Protein AF-A0A9D0VDX1-F1 (afdb_monomer_lite)

pLDDT: mean 83.13, std 18.37, range [28.86, 98.56]

Sequence (412 aa):
MNIADPHELTAELAALASGLCLDAGLSLEVRGERWSYDPLRRTLCVAERSLREQGRDWCAGRLVNEIGHYWLTRHDLFPVWMASGAHLVPFPSEPIGRLVVDALDDARVNGWMVSRYPGSRPWLDRVHASLDRPLTSPMPHILRFCLECGLEPGRGWASTPHPIPGQVATALEQTRGARQRYAEQQPPVQMGQAPPDVRRRWEMRVRPAMNRVVWLPSPYEAELQLQALEALEIAAEEILPVAAELMADDLDQIERWLHQQPGEQGRLQQEIEEGRAQQAFQRACCAGPPSGAHPPSSRIRGLAQQLLEALGQQGAAQRQQRLCGGAPVPGRPGGVGPSPWRDNPLELPPAPPTDYGRARLQVASQIDQLVRLLGRVLKPRQRLRTRSGYPSGRRVDLKRLMKFDADPRLYN

Structure (mmCIF, N/CA/C/O backbone):
data_AF-A0A9D0VDX1-F1
#
_entry.id   AF-A0A9D0VDX1-F1
#
loop_
_atom_site.group_PDB
_atom_site.id
_atom_site.type_symbol
_atom_site.label_atom_id
_atom_site.label_alt_id
_atom_site.label_comp_id
_atom_site.label_asym_id
_atom_site.label_entity_id
_atom_site.label_seq_id
_atom_site.pdbx_PDB_ins_code
_atom_site.Cartn_x
_atom_site.Cartn_y
_atom_site.Cartn_z
_atom_site.occupancy
_atom_site.B_iso_or_equiv
_atom_site.auth_seq_id
_atom_site.auth_comp_id
_atom_site.auth_asym_id
_atom_site.auth_atom_id
_atom_site.pdbx_PDB_model_num
ATOM 1 N N . MET A 1 1 ? 28.821 -13.445 7.869 1.00 56.81 1 MET A N 1
ATOM 2 C CA . MET A 1 1 ? 28.648 -12.641 6.640 1.00 56.81 1 MET A CA 1
ATOM 3 C C . MET A 1 1 ? 29.441 -11.364 6.820 1.00 56.81 1 MET A C 1
ATOM 5 O O . MET A 1 1 ? 29.279 -10.744 7.863 1.00 56.81 1 MET A O 1
ATOM 9 N N . ASN A 1 2 ? 30.307 -11.001 5.870 1.00 63.06 2 ASN A N 1
ATOM 10 C CA . ASN A 1 2 ? 30.905 -9.665 5.864 1.00 63.06 2 ASN A CA 1
ATOM 11 C C . ASN A 1 2 ? 29.776 -8.653 5.665 1.00 63.06 2 ASN A C 1
ATOM 13 O O . ASN A 1 2 ? 29.054 -8.732 4.672 1.00 63.06 2 ASN A O 1
ATOM 17 N N . ILE A 1 3 ? 29.588 -7.760 6.635 1.00 69.06 3 ILE A N 1
ATOM 18 C CA . ILE A 1 3 ? 28.671 -6.631 6.497 1.00 69.06 3 ILE A CA 1
ATOM 19 C C . ILE A 1 3 ? 29.344 -5.698 5.490 1.00 69.06 3 ILE A C 1
ATOM 21 O O . ILE A 1 3 ? 30.421 -5.177 5.772 1.00 69.06 3 ILE A O 1
ATOM 25 N N . ALA A 1 4 ? 28.767 -5.579 4.293 1.00 73.81 4 ALA A N 1
ATOM 26 C CA . ALA A 1 4 ? 29.249 -4.642 3.284 1.00 73.81 4 ALA A CA 1
ATOM 27 C C . ALA A 1 4 ? 29.246 -3.221 3.863 1.00 73.81 4 ALA A C 1
ATOM 29 O O . ALA A 1 4 ? 28.370 -2.886 4.666 1.00 73.81 4 ALA A O 1
ATOM 30 N N . ASP A 1 5 ? 30.213 -2.397 3.460 1.00 86.62 5 ASP A N 1
ATOM 31 C CA . ASP A 1 5 ? 30.230 -0.986 3.836 1.00 86.62 5 ASP A CA 1
ATOM 32 C C . ASP A 1 5 ? 28.897 -0.343 3.395 1.00 86.62 5 ASP A C 1
ATOM 34 O O . ASP A 1 5 ? 28.549 -0.416 2.209 1.00 86.62 5 ASP A O 1
ATOM 38 N N . PRO A 1 6 ? 28.119 0.273 4.310 1.00 85.31 6 PRO A N 1
ATOM 39 C CA . PRO A 1 6 ? 26.876 0.950 3.960 1.00 85.31 6 PRO A CA 1
ATOM 40 C C . PRO A 1 6 ? 27.028 1.952 2.809 1.00 85.31 6 PRO A C 1
ATOM 42 O O . PRO A 1 6 ? 26.084 2.127 2.035 1.00 85.31 6 PRO A O 1
ATOM 45 N N . HIS A 1 7 ? 28.195 2.586 2.652 1.00 86.69 7 HIS A N 1
ATOM 46 C CA . HIS A 1 7 ? 28.465 3.499 1.541 1.00 86.69 7 HIS A CA 1
ATOM 47 C C . HIS A 1 7 ? 28.574 2.777 0.195 1.00 86.69 7 HIS A C 1
ATOM 49 O O . HIS A 1 7 ? 27.985 3.232 -0.789 1.00 86.69 7 HIS A O 1
ATOM 55 N N . GLU A 1 8 ? 29.271 1.641 0.154 1.00 88.38 8 GLU A N 1
ATOM 56 C CA . GLU A 1 8 ? 29.383 0.805 -1.044 1.00 88.38 8 GLU A CA 1
ATOM 57 C C . GLU A 1 8 ? 28.005 0.275 -1.451 1.00 88.38 8 GLU A C 1
ATOM 59 O O . GLU A 1 8 ? 27.575 0.469 -2.590 1.00 88.38 8 GLU A O 1
ATOM 64 N N . LEU A 1 9 ? 27.254 -0.280 -0.494 1.00 87.19 9 LEU A N 1
ATOM 65 C CA . LEU A 1 9 ? 25.904 -0.782 -0.747 1.00 87.19 9 LEU A CA 1
ATOM 66 C C . LEU A 1 9 ? 24.956 0.332 -1.221 1.00 87.19 9 LEU A C 1
ATOM 68 O O . LEU A 1 9 ? 24.130 0.110 -2.103 1.00 87.19 9 LEU A O 1
ATOM 72 N N . THR A 1 10 ? 25.085 1.549 -0.687 1.00 88.50 10 THR A N 1
ATOM 73 C CA . THR A 1 10 ? 24.303 2.707 -1.150 1.00 88.50 10 THR A CA 1
ATOM 74 C C . THR A 1 10 ? 24.606 3.044 -2.608 1.00 88.50 10 THR A C 1
ATOM 76 O O . THR A 1 10 ? 23.680 3.291 -3.383 1.00 88.50 10 THR A O 1
ATOM 79 N N . ALA A 1 11 ? 25.881 3.035 -3.006 1.00 88.69 11 ALA A N 1
ATOM 80 C CA . ALA A 1 11 ? 26.279 3.291 -4.388 1.00 88.69 11 ALA A CA 1
ATOM 81 C C . ALA A 1 11 ? 25.761 2.199 -5.340 1.00 88.69 11 ALA A C 1
ATOM 83 O O . ALA A 1 11 ? 25.243 2.511 -6.414 1.00 88.69 11 ALA A O 1
ATOM 84 N N . GLU A 1 12 ? 25.826 0.929 -4.927 1.00 90.19 12 GLU A N 1
ATOM 85 C CA . GLU A 1 12 ? 25.251 -0.189 -5.680 1.00 90.19 12 GLU A CA 1
ATOM 86 C C . GLU A 1 12 ? 23.732 -0.054 -5.842 1.00 90.19 12 GLU A C 1
ATOM 88 O O . GLU A 1 12 ? 23.211 -0.225 -6.945 1.00 90.19 12 GLU A O 1
ATOM 93 N N . LEU A 1 13 ? 23.013 0.290 -4.769 1.00 88.50 13 LEU A N 1
ATOM 94 C CA . LEU A 1 13 ? 21.567 0.510 -4.813 1.00 88.50 13 LEU A CA 1
ATOM 95 C C . LEU A 1 13 ? 21.206 1.716 -5.680 1.00 88.50 13 LEU A C 1
ATOM 97 O O . LEU A 1 13 ? 20.225 1.654 -6.414 1.00 88.50 13 LEU A O 1
ATOM 101 N N . ALA A 1 14 ? 21.997 2.790 -5.660 1.00 88.06 14 ALA A N 1
ATOM 102 C CA . ALA A 1 14 ? 21.783 3.940 -6.535 1.00 88.06 14 ALA A CA 1
ATOM 103 C C . ALA A 1 14 ? 21.981 3.565 -8.014 1.00 88.06 14 ALA A C 1
ATOM 105 O O . ALA A 1 14 ? 21.168 3.939 -8.864 1.00 88.06 14 ALA A O 1
ATOM 106 N N . ALA A 1 15 ? 23.010 2.770 -8.325 1.00 88.19 15 ALA A N 1
ATOM 107 C CA . ALA A 1 15 ? 23.234 2.245 -9.669 1.00 88.19 15 ALA A CA 1
ATOM 108 C C . ALA A 1 15 ? 22.095 1.310 -10.113 1.00 88.19 15 ALA A C 1
ATOM 110 O O . ALA A 1 15 ? 21.594 1.429 -11.235 1.00 88.19 15 ALA A O 1
ATOM 111 N N . LEU A 1 16 ? 21.634 0.426 -9.221 1.00 89.44 16 LEU A N 1
ATOM 112 C CA . LEU A 1 16 ? 20.490 -0.451 -9.465 1.00 89.44 16 LEU A CA 1
ATOM 113 C C . LEU A 1 16 ? 19.207 0.359 -9.692 1.00 89.44 16 LEU A C 1
ATOM 115 O O . LEU A 1 16 ? 18.482 0.088 -10.648 1.00 89.44 16 LEU A O 1
ATOM 119 N N . ALA A 1 17 ? 18.951 1.384 -8.876 1.00 87.62 17 ALA A N 1
ATOM 120 C CA . ALA A 1 17 ? 17.792 2.261 -9.008 1.00 87.62 17 ALA A CA 1
ATOM 121 C C . ALA A 1 17 ? 17.794 2.994 -10.351 1.00 87.62 17 ALA A C 1
ATOM 123 O O . ALA A 1 17 ? 16.791 2.967 -11.066 1.00 87.62 17 ALA A O 1
ATOM 124 N N . SER A 1 18 ? 18.933 3.586 -10.729 1.00 86.75 18 SER A N 1
ATOM 125 C CA . SER A 1 18 ? 19.115 4.227 -12.037 1.00 86.75 18 SER A CA 1
ATOM 126 C C . SER A 1 18 ? 18.818 3.243 -13.173 1.00 86.75 18 SER A C 1
ATOM 128 O O . SER A 1 18 ? 18.055 3.554 -14.089 1.00 86.75 18 SER A O 1
ATOM 130 N N . GLY A 1 19 ? 19.327 2.014 -13.066 1.00 87.81 19 GLY A N 1
ATOM 131 C CA . GLY A 1 19 ? 19.088 0.951 -14.030 1.00 87.81 19 GLY A CA 1
ATOM 132 C C . GLY A 1 19 ? 17.622 0.526 -14.173 1.00 87.81 19 GLY A C 1
ATOM 133 O O . GLY A 1 19 ? 17.079 0.493 -15.282 1.00 87.81 19 GLY A O 1
ATOM 134 N N . LEU A 1 20 ? 16.964 0.225 -13.052 1.00 87.12 20 LEU A N 1
ATOM 135 C CA . LEU A 1 20 ? 15.557 -0.193 -12.998 1.00 87.12 20 LEU A CA 1
ATOM 136 C C . LEU A 1 20 ? 14.597 0.929 -13.415 1.00 87.12 20 LEU A C 1
ATOM 138 O O . LEU A 1 20 ? 13.525 0.662 -13.957 1.00 87.12 20 LEU A O 1
ATOM 142 N N . CYS A 1 21 ? 14.989 2.186 -13.218 1.00 86.00 21 CYS A N 1
ATOM 143 C CA . CYS A 1 21 ? 14.194 3.348 -13.608 1.00 86.00 21 CYS A CA 1
ATOM 144 C C . CYS A 1 21 ? 14.500 3.854 -15.020 1.00 86.00 21 CYS A C 1
ATOM 146 O O . CYS A 1 21 ? 13.978 4.897 -15.400 1.00 86.00 21 CYS A O 1
ATOM 148 N N . LEU A 1 22 ? 15.343 3.159 -15.794 1.00 84.06 22 LEU A N 1
ATOM 149 C CA . LEU A 1 22 ? 15.825 3.625 -17.101 1.00 84.06 22 LEU A CA 1
ATOM 150 C C . LEU A 1 22 ? 16.354 5.065 -17.066 1.00 84.06 22 LEU A C 1
ATOM 152 O O . LEU A 1 22 ? 16.120 5.841 -17.992 1.00 84.06 22 LEU A O 1
ATOM 156 N N . ASP A 1 23 ? 17.055 5.417 -15.990 1.00 77.25 23 ASP A N 1
ATOM 157 C CA . ASP A 1 23 ? 17.611 6.752 -15.790 1.00 77.25 23 ASP A CA 1
ATOM 158 C C . ASP A 1 23 ? 16.535 7.857 -15.761 1.00 77.25 23 ASP A C 1
ATOM 160 O O . ASP A 1 23 ? 16.752 8.987 -16.195 1.00 77.25 23 ASP A O 1
ATOM 164 N N . ALA A 1 24 ? 15.350 7.556 -15.213 1.00 80.75 24 ALA A N 1
ATOM 165 C CA . ALA A 1 24 ? 14.277 8.531 -15.001 1.00 80.75 24 ALA A CA 1
ATOM 166 C C . ALA A 1 24 ? 14.622 9.617 -13.957 1.00 80.75 24 ALA A C 1
ATOM 168 O O . ALA A 1 24 ? 13.719 10.246 -13.412 1.00 80.75 24 ALA A O 1
ATOM 169 N N . GLY A 1 25 ? 15.899 9.841 -13.634 1.00 84.62 25 GLY A N 1
ATOM 170 C CA . GLY A 1 25 ? 16.332 10.875 -12.696 1.00 84.62 25 GLY A CA 1
ATOM 171 C C . GLY A 1 25 ? 15.784 10.696 -11.280 1.00 84.62 25 GLY A C 1
ATOM 172 O O . GLY A 1 25 ? 15.518 11.694 -10.613 1.00 84.62 25 GLY A O 1
ATOM 173 N N . LEU A 1 26 ? 15.563 9.453 -10.833 1.00 86.62 26 LEU A N 1
ATOM 174 C CA . LEU A 1 26 ? 15.285 9.201 -9.421 1.00 86.62 26 LEU A CA 1
ATOM 175 C C . LEU A 1 26 ? 16.571 9.387 -8.615 1.00 86.62 26 LEU A C 1
ATOM 177 O O . LEU A 1 26 ? 17.623 8.858 -8.974 1.00 86.62 26 LEU A O 1
ATOM 181 N N . SER A 1 27 ? 16.470 10.132 -7.521 1.00 88.75 27 SER A N 1
ATOM 182 C CA . SER A 1 27 ? 17.537 10.254 -6.529 1.00 88.75 27 SER A CA 1
ATOM 183 C C . SER A 1 27 ? 17.362 9.200 -5.441 1.00 88.75 27 SER A C 1
ATOM 185 O O . SER A 1 27 ? 16.242 8.776 -5.154 1.00 88.75 27 SER A O 1
ATOM 187 N N . LEU A 1 28 ? 18.466 8.774 -4.834 1.00 91.75 28 LEU A N 1
ATOM 188 C CA . LEU A 1 28 ? 18.459 7.890 -3.674 1.00 91.75 28 LEU A CA 1
ATOM 189 C C . LEU A 1 28 ? 19.091 8.641 -2.506 1.00 91.75 28 LEU A C 1
ATOM 191 O O . LEU A 1 28 ? 20.205 9.148 -2.624 1.00 91.75 28 LEU A O 1
ATOM 195 N N . GLU A 1 29 ? 18.374 8.724 -1.390 1.00 92.56 29 GLU A N 1
ATOM 196 C CA . GLU A 1 29 ? 18.850 9.360 -0.164 1.00 92.56 29 GLU A CA 1
ATOM 197 C C . GLU A 1 29 ? 18.798 8.354 0.986 1.00 92.56 29 GLU A C 1
ATOM 199 O O . GLU A 1 29 ? 17.739 7.816 1.304 1.00 92.56 29 GLU A O 1
ATOM 204 N N . VAL A 1 30 ? 19.933 8.122 1.646 1.00 90.75 30 VAL A N 1
ATOM 205 C CA . VAL A 1 30 ? 19.963 7.345 2.889 1.00 90.75 30 VAL A CA 1
ATOM 206 C C . VAL A 1 30 ? 19.596 8.280 4.027 1.00 90.75 30 VAL A C 1
ATOM 208 O O . VAL A 1 30 ? 20.379 9.153 4.399 1.00 90.75 30 VAL A O 1
ATOM 211 N N . ARG A 1 31 ? 18.380 8.142 4.550 1.00 86.56 31 ARG A N 1
ATOM 212 C CA . ARG A 1 31 ? 17.912 8.953 5.674 1.00 86.56 31 ARG A CA 1
ATOM 213 C C . ARG A 1 31 ? 16.743 8.304 6.391 1.00 86.56 31 ARG A C 1
ATOM 215 O O . ARG A 1 31 ? 15.896 7.657 5.781 1.00 86.56 31 ARG A O 1
ATOM 222 N N . GLY A 1 32 ? 16.656 8.593 7.684 1.00 78.19 32 GLY A N 1
ATOM 223 C CA . GLY A 1 32 ? 15.538 8.180 8.518 1.00 78.19 32 GLY A CA 1
ATOM 224 C C . GLY A 1 32 ? 15.475 6.671 8.738 1.00 78.19 32 GLY A C 1
ATOM 225 O O . GLY A 1 32 ? 16.438 5.930 8.544 1.00 78.19 32 GLY A O 1
ATOM 226 N N . GLU A 1 33 ? 14.307 6.226 9.185 1.00 80.50 33 GLU A N 1
ATOM 227 C CA . GLU A 1 33 ? 14.082 4.847 9.623 1.00 80.50 33 GLU A CA 1
ATOM 228 C C . GLU A 1 33 ? 13.276 4.018 8.619 1.00 80.50 33 GLU A C 1
ATOM 230 O O . GLU A 1 33 ? 12.924 2.878 8.918 1.00 80.50 33 GLU A O 1
ATOM 235 N N . ARG A 1 34 ? 12.910 4.590 7.465 1.00 81.69 34 ARG A N 1
ATOM 236 C CA . ARG A 1 34 ? 11.897 4.003 6.581 1.00 81.69 34 ARG A CA 1
ATOM 237 C C . ARG A 1 34 ? 12.289 4.075 5.115 1.00 81.69 34 ARG A C 1
ATOM 239 O O . ARG A 1 34 ? 12.896 5.047 4.673 1.00 81.69 34 ARG A O 1
ATOM 246 N N . TRP A 1 35 ? 11.895 3.036 4.386 1.00 87.12 35 TRP A N 1
ATOM 247 C CA . TRP A 1 35 ? 11.873 3.046 2.931 1.00 87.12 35 TRP A CA 1
ATOM 248 C C . TRP A 1 35 ? 10.622 3.768 2.457 1.00 87.12 35 TRP A C 1
ATOM 250 O O . TRP A 1 35 ? 9.529 3.446 2.923 1.00 87.12 35 TRP A O 1
ATOM 260 N N . SER A 1 36 ? 10.778 4.730 1.558 1.00 84.56 36 SER A N 1
ATOM 261 C CA . SER A 1 36 ? 9.642 5.386 0.916 1.00 84.56 36 SER A CA 1
ATOM 262 C C . SER A 1 36 ? 10.039 6.029 -0.403 1.00 84.56 36 SER A C 1
ATOM 264 O O . SER A 1 36 ? 11.159 6.520 -0.566 1.00 84.56 36 SER A O 1
ATOM 266 N N . TYR A 1 37 ? 9.095 6.082 -1.333 1.00 84.31 37 TYR A N 1
ATOM 267 C CA . TYR A 1 37 ? 9.180 6.937 -2.506 1.00 84.31 37 TYR A CA 1
ATOM 268 C C . TYR A 1 37 ? 8.494 8.289 -2.251 1.00 84.31 37 TYR A C 1
ATOM 270 O O . TYR A 1 37 ? 7.327 8.345 -1.871 1.00 84.31 37 TYR A O 1
ATOM 278 N N . ASP A 1 38 ? 9.221 9.386 -2.473 1.00 82.06 38 ASP A N 1
ATOM 279 C CA . ASP A 1 38 ? 8.673 10.743 -2.512 1.00 82.06 38 ASP A CA 1
ATOM 280 C C . ASP A 1 38 ? 8.412 11.142 -3.979 1.00 82.06 38 ASP A C 1
ATOM 282 O O . ASP A 1 38 ? 9.373 11.424 -4.712 1.00 82.06 38 ASP A O 1
ATOM 286 N N . PRO A 1 39 ? 7.142 11.187 -4.429 1.00 77.44 39 PRO A N 1
ATOM 287 C CA . PRO A 1 39 ? 6.809 11.511 -5.814 1.00 77.44 39 PRO A CA 1
ATOM 288 C C . PRO A 1 39 ? 7.134 12.957 -6.197 1.00 77.44 39 PRO A C 1
ATOM 290 O O . PRO A 1 39 ? 7.477 13.216 -7.351 1.00 77.44 39 PRO A O 1
ATOM 293 N N . LEU A 1 40 ? 7.086 13.898 -5.246 1.00 80.06 40 LEU A N 1
ATOM 294 C CA . LEU A 1 40 ? 7.353 15.314 -5.509 1.00 80.06 40 LEU A CA 1
ATOM 295 C C . LEU A 1 40 ? 8.844 15.557 -5.735 1.00 80.06 40 LEU A C 1
ATOM 297 O O . LEU A 1 40 ? 9.231 16.259 -6.669 1.00 80.06 40 LEU A O 1
ATOM 301 N N . ARG A 1 41 ? 9.691 14.956 -4.894 1.00 83.75 41 ARG A N 1
ATOM 302 C CA . ARG A 1 41 ? 11.154 15.084 -5.002 1.00 83.75 41 ARG A CA 1
ATOM 303 C C . ARG A 1 41 ? 11.780 14.089 -5.967 1.00 83.75 41 ARG A C 1
ATOM 305 O O . ARG A 1 41 ? 12.946 14.246 -6.325 1.00 83.75 41 ARG A O 1
ATOM 312 N N . ARG A 1 42 ? 11.019 13.073 -6.387 1.00 85.69 42 ARG A N 1
ATOM 313 C CA . ARG A 1 42 ? 11.522 11.917 -7.140 1.00 85.69 42 ARG A CA 1
ATOM 314 C C . ARG A 1 42 ? 12.690 11.265 -6.398 1.00 85.69 42 ARG A C 1
ATOM 316 O O . ARG A 1 42 ? 13.728 10.959 -6.987 1.00 85.69 42 ARG A O 1
ATOM 323 N N . THR A 1 43 ? 12.521 11.092 -5.091 1.00 88.62 43 THR A N 1
ATOM 324 C CA . THR A 1 43 ? 13.560 10.581 -4.194 1.00 88.62 43 THR A CA 1
ATOM 325 C C . THR A 1 43 ? 13.103 9.284 -3.552 1.00 88.62 43 THR A C 1
ATOM 327 O O . THR A 1 43 ? 12.038 9.230 -2.942 1.00 88.62 43 THR A O 1
ATOM 330 N N . LEU A 1 44 ? 13.934 8.254 -3.650 1.00 89.25 44 LEU A N 1
ATOM 331 C CA . LEU A 1 44 ? 13.817 7.029 -2.873 1.00 89.25 44 LEU A CA 1
ATOM 332 C C . LEU A 1 44 ? 14.589 7.219 -1.568 1.00 89.25 44 LEU A C 1
ATOM 334 O O . LEU A 1 44 ? 15.811 7.372 -1.572 1.00 89.25 44 LEU A O 1
ATOM 338 N N . CYS A 1 45 ? 13.867 7.248 -0.454 1.00 90.56 45 CYS A N 1
ATOM 339 C CA . CYS A 1 45 ? 14.458 7.246 0.874 1.00 90.56 45 CYS A CA 1
ATOM 340 C C . CYS A 1 45 ? 14.801 5.805 1.249 1.00 90.56 45 CYS A C 1
ATOM 342 O O . CYS A 1 45 ? 13.944 4.925 1.181 1.00 90.56 45 CYS A O 1
ATOM 344 N N . VAL A 1 46 ? 16.049 5.568 1.638 1.00 90.50 46 VAL A N 1
ATOM 345 C CA . VAL A 1 46 ? 16.555 4.265 2.069 1.00 90.50 46 VAL A CA 1
ATOM 346 C C . VAL A 1 46 ? 16.842 4.316 3.560 1.00 90.50 46 VAL A C 1
ATOM 348 O O . VAL A 1 46 ? 17.570 5.190 4.036 1.00 90.50 46 VAL A O 1
ATOM 351 N N . ALA A 1 47 ? 16.292 3.358 4.302 1.00 90.19 47 ALA A N 1
ATOM 352 C CA . ALA A 1 47 ? 16.536 3.260 5.730 1.00 90.19 47 ALA A CA 1
ATOM 353 C C . ALA A 1 47 ? 17.965 2.765 5.999 1.00 90.19 47 ALA A C 1
ATOM 355 O O . ALA A 1 47 ? 18.308 1.627 5.673 1.00 90.19 47 ALA A O 1
ATOM 356 N N . GLU A 1 48 ? 18.778 3.579 6.674 1.00 90.38 48 GLU A N 1
ATOM 357 C CA . GLU A 1 48 ? 20.173 3.254 7.019 1.00 90.38 48 GLU A CA 1
ATOM 358 C C . GLU A 1 48 ? 20.288 1.931 7.793 1.00 90.38 48 GLU A C 1
ATOM 360 O O . GLU A 1 48 ? 21.206 1.134 7.602 1.00 90.38 48 GLU A O 1
ATOM 365 N N . ARG A 1 49 ? 19.311 1.662 8.663 1.00 88.50 49 ARG A N 1
ATOM 366 C CA . ARG A 1 49 ? 19.228 0.413 9.422 1.00 88.50 49 ARG A CA 1
ATOM 367 C C . ARG A 1 49 ? 19.130 -0.817 8.518 1.00 88.50 49 ARG A C 1
ATOM 369 O O . ARG A 1 49 ? 19.812 -1.803 8.771 1.00 88.50 49 ARG A O 1
ATOM 376 N N . SER A 1 50 ? 18.342 -0.744 7.443 1.00 89.88 50 SER A N 1
ATOM 377 C CA . SER A 1 50 ? 18.193 -1.868 6.511 1.00 89.88 50 SER A CA 1
ATOM 378 C C . SER A 1 50 ? 19.511 -2.247 5.853 1.00 89.88 50 SER A C 1
ATOM 380 O O . SER A 1 50 ? 19.819 -3.430 5.748 1.00 89.88 50 SER A O 1
ATOM 382 N N . LEU A 1 51 ? 20.298 -1.238 5.461 1.00 89.00 51 LEU A N 1
ATOM 383 C CA . LEU A 1 51 ? 21.606 -1.432 4.833 1.00 89.00 51 LEU A CA 1
ATOM 384 C C . LEU A 1 51 ? 22.560 -2.202 5.749 1.00 89.00 51 LEU A C 1
ATOM 386 O O . LEU A 1 51 ? 23.313 -3.050 5.282 1.00 89.00 51 LEU A O 1
ATOM 390 N N . ARG A 1 52 ? 22.489 -1.930 7.057 1.00 88.69 52 ARG A N 1
ATOM 391 C CA . ARG A 1 52 ? 23.320 -2.586 8.072 1.00 88.69 52 ARG A CA 1
ATOM 392 C C . ARG A 1 52 ? 22.835 -3.988 8.438 1.00 88.69 52 ARG A C 1
ATOM 394 O O . ARG A 1 52 ? 23.662 -4.857 8.688 1.00 88.69 52 ARG A O 1
ATOM 401 N N . GLU A 1 53 ? 21.520 -4.201 8.503 1.00 90.50 53 GLU A N 1
ATOM 402 C CA . GLU A 1 53 ? 20.944 -5.386 9.159 1.00 90.50 53 GLU A CA 1
ATOM 403 C C . GLU A 1 53 ? 20.376 -6.441 8.197 1.00 90.50 53 GLU A C 1
ATOM 405 O O . GLU A 1 53 ? 20.417 -7.626 8.518 1.00 90.50 53 GLU A O 1
ATOM 410 N N . GLN A 1 54 ? 19.855 -6.056 7.026 1.00 89.88 54 GLN A N 1
ATOM 411 C CA . GLN A 1 54 ? 19.095 -6.978 6.161 1.00 89.88 54 GLN A CA 1
ATOM 412 C C . GLN A 1 54 ? 19.915 -7.596 5.021 1.00 89.88 54 GLN A C 1
ATOM 414 O O . GLN A 1 54 ? 19.513 -8.589 4.410 1.00 89.88 54 GLN A O 1
ATOM 419 N N . GLY A 1 55 ? 21.080 -7.018 4.731 1.00 89.50 55 GLY A N 1
ATOM 420 C CA . GLY A 1 55 ? 21.942 -7.439 3.634 1.00 89.50 55 GLY A CA 1
ATOM 421 C C . GLY A 1 55 ? 21.461 -6.979 2.252 1.00 89.50 55 GLY A C 1
ATOM 422 O O . GLY A 1 55 ? 20.376 -6.419 2.072 1.00 89.50 55 GLY A O 1
ATOM 423 N N . ARG A 1 56 ? 22.316 -7.222 1.252 1.00 92.06 56 ARG A N 1
ATOM 424 C CA . ARG A 1 56 ? 22.196 -6.682 -0.111 1.00 92.06 56 ARG A CA 1
ATOM 425 C C . ARG A 1 56 ? 20.911 -7.089 -0.829 1.00 92.06 56 ARG A C 1
ATOM 427 O O . ARG A 1 56 ? 20.163 -6.219 -1.261 1.00 92.06 56 ARG A O 1
ATOM 434 N N . ASP A 1 57 ? 20.645 -8.389 -0.944 1.00 93.75 57 ASP A N 1
ATOM 435 C CA . ASP A 1 57 ? 19.515 -8.892 -1.744 1.00 93.75 57 ASP A CA 1
ATOM 436 C C . ASP A 1 57 ? 18.165 -8.441 -1.185 1.00 93.75 57 ASP A C 1
ATOM 438 O O . ASP A 1 57 ? 17.235 -8.160 -1.934 1.00 93.75 57 ASP A O 1
ATOM 442 N N . TRP A 1 58 ? 18.063 -8.336 0.141 1.00 94.19 58 TRP A N 1
ATOM 443 C CA . TRP A 1 58 ? 16.858 -7.834 0.781 1.00 94.19 58 TRP A CA 1
ATOM 444 C C . TRP A 1 58 ? 16.645 -6.346 0.456 1.00 94.19 58 TRP A C 1
ATOM 446 O O . TRP A 1 58 ? 15.551 -5.946 0.054 1.00 94.19 58 TRP A O 1
ATOM 456 N N . CYS A 1 59 ? 17.706 -5.530 0.543 1.00 94.06 59 CYS A N 1
ATOM 457 C CA . CYS A 1 59 ? 17.641 -4.111 0.183 1.00 94.06 59 CYS A CA 1
ATOM 458 C C . CYS A 1 59 ? 17.316 -3.918 -1.306 1.00 94.06 59 CYS A C 1
ATOM 460 O O . CYS A 1 59 ? 16.533 -3.036 -1.653 1.00 94.06 59 CYS A O 1
ATOM 462 N N . ALA A 1 60 ? 17.863 -4.768 -2.180 1.00 94.62 60 ALA A N 1
ATOM 463 C CA . ALA A 1 60 ? 17.529 -4.781 -3.601 1.00 94.62 60 ALA A CA 1
ATOM 464 C C . ALA A 1 60 ? 16.044 -5.112 -3.828 1.00 94.62 60 ALA A C 1
ATOM 466 O O . ALA A 1 60 ? 15.387 -4.443 -4.622 1.00 94.62 60 ALA A O 1
ATOM 467 N N . GLY A 1 61 ? 15.487 -6.079 -3.092 1.00 95.44 61 GLY A N 1
ATOM 468 C CA . GLY A 1 61 ? 14.071 -6.444 -3.182 1.00 95.44 61 GLY A CA 1
ATOM 469 C C . GLY A 1 61 ? 13.151 -5.297 -2.770 1.00 95.44 61 GLY A C 1
ATOM 470 O O . GLY A 1 61 ? 12.176 -5.000 -3.458 1.00 95.44 61 GLY A O 1
ATOM 471 N N . ARG A 1 62 ? 13.495 -4.577 -1.696 1.00 93.81 62 ARG A N 1
ATOM 472 C CA . ARG A 1 62 ? 12.746 -3.374 -1.305 1.00 93.81 62 ARG A CA 1
ATOM 473 C C . ARG A 1 62 ? 12.849 -2.253 -2.307 1.00 93.81 62 ARG A C 1
ATOM 475 O O . ARG A 1 62 ? 11.829 -1.659 -2.637 1.00 93.81 62 ARG A O 1
ATOM 482 N N . LEU A 1 63 ? 14.048 -1.991 -2.811 1.00 94.06 63 LEU A N 1
ATOM 483 C CA . LEU A 1 63 ? 14.248 -0.987 -3.843 1.00 94.06 63 LEU A CA 1
ATOM 484 C C . LEU A 1 63 ? 13.389 -1.286 -5.082 1.00 94.06 63 LEU A C 1
ATOM 486 O O . LEU A 1 63 ? 12.756 -0.381 -5.618 1.00 94.06 63 LEU A O 1
ATOM 490 N N . VAL A 1 64 ? 13.329 -2.553 -5.505 1.00 95.25 64 VAL A N 1
ATOM 491 C CA . VAL A 1 64 ? 12.468 -3.008 -6.606 1.00 95.25 64 VAL A CA 1
ATOM 492 C C . VAL A 1 64 ? 10.993 -2.706 -6.330 1.00 95.25 64 VAL A C 1
ATOM 494 O O . VAL A 1 64 ? 10.335 -2.158 -7.213 1.00 95.25 64 VAL A O 1
ATOM 497 N N . ASN A 1 65 ? 10.489 -3.003 -5.126 1.00 94.44 65 ASN A N 1
ATOM 498 C CA . ASN A 1 65 ? 9.105 -2.704 -4.734 1.00 94.44 65 ASN A CA 1
ATOM 499 C C . ASN A 1 65 ? 8.811 -1.195 -4.826 1.00 94.44 65 ASN A C 1
ATOM 501 O O . ASN A 1 65 ? 7.868 -0.781 -5.491 1.00 94.44 65 ASN A O 1
ATOM 505 N N . GLU A 1 66 ? 9.654 -0.344 -4.233 1.00 92.25 66 GLU A N 1
ATOM 506 C CA . GLU A 1 66 ? 9.453 1.116 -4.264 1.00 92.25 66 GLU A CA 1
ATOM 507 C C . GLU A 1 66 ? 9.507 1.691 -5.692 1.00 92.25 66 GLU A C 1
ATOM 509 O O . GLU A 1 66 ? 8.722 2.567 -6.058 1.00 92.25 66 GLU A O 1
ATOM 514 N N . ILE A 1 67 ? 10.400 1.172 -6.540 1.00 92.31 67 ILE A N 1
ATOM 515 C CA . ILE A 1 67 ? 10.471 1.562 -7.955 1.00 92.31 67 ILE A CA 1
ATOM 516 C C . ILE A 1 67 ? 9.220 1.124 -8.715 1.00 92.31 67 ILE A C 1
ATOM 518 O O . ILE A 1 67 ? 8.757 1.834 -9.607 1.00 92.31 67 ILE A O 1
ATOM 522 N N . GLY A 1 68 ? 8.648 -0.029 -8.385 1.00 93.44 68 GLY A N 1
ATOM 523 C CA . GLY A 1 68 ? 7.403 -0.451 -9.006 1.00 93.44 68 GLY A CA 1
ATOM 524 C C . GLY A 1 68 ? 6.228 0.462 -8.645 1.00 93.44 68 GLY A C 1
ATOM 525 O O . GLY A 1 68 ? 5.446 0.790 -9.538 1.00 93.44 68 GLY A O 1
ATOM 526 N N . HIS A 1 69 ? 6.158 0.982 -7.412 1.00 91.75 69 HIS A N 1
ATOM 527 C CA . HIS A 1 69 ? 5.177 2.020 -7.062 1.00 91.75 69 HIS A CA 1
ATOM 528 C C . HIS A 1 69 ? 5.356 3.285 -7.906 1.00 91.75 69 HIS A C 1
ATOM 530 O O . HIS A 1 69 ? 4.374 3.811 -8.428 1.00 91.75 69 HIS A O 1
ATOM 536 N N . TYR A 1 70 ? 6.596 3.737 -8.136 1.00 90.69 70 TYR A N 1
ATOM 537 C CA . TYR A 1 70 ? 6.855 4.841 -9.071 1.00 90.69 70 TYR A CA 1
ATOM 538 C C . TYR A 1 70 ? 6.245 4.578 -10.461 1.00 90.69 70 TYR A C 1
ATOM 540 O O . TYR A 1 70 ? 5.612 5.460 -11.054 1.00 90.69 70 TYR A O 1
ATOM 548 N N . TRP A 1 71 ? 6.386 3.355 -10.976 1.00 91.62 71 TRP A N 1
ATOM 549 C CA . TRP A 1 71 ? 5.875 2.999 -12.297 1.00 91.62 71 TRP A CA 1
ATOM 550 C C . TRP A 1 71 ? 4.355 2.853 -12.362 1.00 91.62 71 TRP A C 1
ATOM 552 O O . TRP A 1 71 ? 3.782 3.260 -13.369 1.00 91.62 71 TRP A O 1
ATOM 562 N N . LEU A 1 72 ? 3.708 2.287 -11.340 1.00 92.81 72 LEU A N 1
ATOM 563 C CA . LEU A 1 72 ? 2.323 1.805 -11.443 1.00 92.81 72 LEU A CA 1
ATOM 564 C C . LEU A 1 72 ? 1.307 2.547 -10.579 1.00 92.81 72 LEU A C 1
ATOM 566 O O . LEU A 1 72 ? 0.139 2.655 -10.962 1.00 92.81 72 LEU A O 1
ATOM 570 N N . THR A 1 73 ? 1.710 3.009 -9.401 1.00 91.00 73 THR A N 1
ATOM 571 C CA . THR A 1 73 ? 0.774 3.539 -8.411 1.00 91.00 73 THR A CA 1
ATOM 572 C C . THR A 1 73 ? 0.316 4.932 -8.831 1.00 91.00 73 THR A C 1
ATOM 574 O O . THR A 1 73 ? 1.136 5.823 -9.051 1.00 91.00 73 THR A O 1
ATOM 577 N N . ARG A 1 74 ? -0.999 5.099 -9.009 1.00 91.62 74 ARG A N 1
ATOM 578 C CA . ARG A 1 74 ? -1.655 6.356 -9.428 1.00 91.62 74 ARG A CA 1
ATOM 579 C C . ARG A 1 74 ? -2.959 6.620 -8.678 1.00 91.62 74 ARG A C 1
ATOM 581 O O . ARG A 1 74 ? -3.748 7.467 -9.088 1.00 91.62 74 ARG A O 1
ATOM 588 N N . HIS A 1 75 ? -3.230 5.873 -7.608 1.00 85.88 75 HIS A N 1
ATOM 589 C CA . HIS A 1 75 ? -4.488 6.015 -6.880 1.00 85.88 75 HIS A CA 1
ATOM 590 C C . HIS A 1 75 ? -4.621 7.374 -6.176 1.00 85.88 75 HIS A C 1
ATOM 592 O O . HIS A 1 75 ? -5.722 7.794 -5.849 1.00 85.88 75 HIS A O 1
ATOM 598 N N . ASP A 1 76 ? -3.515 8.097 -5.986 1.00 85.25 76 ASP A N 1
ATOM 599 C CA . ASP A 1 76 ? -3.479 9.480 -5.509 1.00 85.25 76 ASP A CA 1
ATOM 600 C C . ASP A 1 76 ? -4.096 10.491 -6.491 1.00 85.25 76 ASP A C 1
ATOM 602 O O . ASP A 1 76 ? -4.514 11.571 -6.071 1.00 85.25 76 ASP A O 1
ATOM 606 N N . LEU A 1 77 ? -4.191 10.142 -7.779 1.00 86.44 77 LEU A N 1
ATOM 607 C CA . LEU A 1 77 ? -4.853 10.962 -8.797 1.00 86.44 77 LEU A CA 1
ATOM 608 C C . LEU A 1 77 ? -6.380 10.942 -8.679 1.00 86.44 77 LEU A C 1
ATOM 610 O O . LEU A 1 77 ? -7.055 11.859 -9.165 1.00 86.44 77 LEU A O 1
ATOM 614 N N . PHE A 1 78 ? -6.917 9.901 -8.048 1.00 85.88 78 PHE A N 1
ATOM 615 C CA . PHE A 1 78 ? -8.346 9.693 -7.902 1.00 85.88 78 PHE A CA 1
ATOM 616 C C . PHE A 1 78 ? -8.783 10.091 -6.483 1.00 85.88 78 PHE A C 1
ATOM 618 O O . PHE A 1 78 ? -8.125 9.732 -5.503 1.00 85.88 78 PHE A O 1
ATOM 625 N N . PRO A 1 79 ? -9.898 10.820 -6.322 1.00 74.62 79 PRO A N 1
ATOM 626 C CA . PRO A 1 79 ? -10.599 10.904 -5.051 1.00 74.62 79 PRO A CA 1
ATOM 627 C C . PRO A 1 79 ? -11.174 9.526 -4.725 1.00 74.62 79 PRO A C 1
ATOM 629 O O . PRO A 1 79 ? -12.369 9.300 -4.872 1.00 74.62 79 PRO A O 1
ATOM 632 N N . VAL A 1 80 ? -10.357 8.590 -4.248 1.00 60.00 80 VAL A N 1
ATOM 633 C CA . VAL A 1 80 ? -10.850 7.267 -3.824 1.00 60.00 80 VAL A CA 1
ATOM 634 C C . VAL A 1 80 ? -11.900 7.395 -2.692 1.00 60.00 80 VAL A C 1
ATOM 636 O O . VAL A 1 80 ? -12.613 6.450 -2.387 1.00 60.00 80 VAL A O 1
ATOM 639 N N . TRP A 1 81 ? -12.059 8.593 -2.111 1.00 62.84 81 TRP A N 1
ATOM 640 C CA . TRP A 1 81 ? -12.858 8.862 -0.912 1.00 62.84 81 TRP A CA 1
ATOM 641 C C . TRP A 1 81 ? -14.045 9.815 -1.117 1.00 62.84 81 TRP A C 1
ATOM 643 O O . TRP A 1 81 ? -14.780 10.045 -0.161 1.00 62.84 81 TRP A O 1
ATOM 653 N N . MET A 1 82 ? -14.257 10.391 -2.312 1.00 47.66 82 MET A N 1
ATOM 654 C CA . MET A 1 82 ? -15.384 11.316 -2.529 1.00 47.66 82 MET A CA 1
ATOM 655 C C . MET A 1 82 ? -16.425 10.741 -3.483 1.00 47.66 82 MET A C 1
ATOM 657 O O . MET A 1 82 ? -16.265 10.735 -4.701 1.00 47.66 82 MET A O 1
ATOM 661 N N . ALA A 1 83 ? -17.542 10.322 -2.895 1.00 40.88 83 ALA A N 1
ATOM 662 C CA . ALA A 1 83 ? -18.779 10.063 -3.602 1.00 40.88 83 ALA A CA 1
ATOM 663 C C . ALA A 1 83 ? -19.360 11.376 -4.151 1.00 40.88 83 ALA A C 1
ATOM 665 O O . ALA A 1 83 ? -19.754 12.263 -3.399 1.00 40.88 83 ALA A O 1
ATOM 666 N N . SER A 1 84 ? -19.454 11.493 -5.471 1.00 41.53 84 SER A N 1
ATOM 667 C CA . SER A 1 84 ? -20.716 11.805 -6.158 1.00 41.53 84 SER A CA 1
ATOM 668 C C . SER A 1 84 ? -20.476 11.837 -7.666 1.00 41.53 84 SER A C 1
ATOM 670 O O . SER A 1 84 ? -19.660 12.605 -8.164 1.00 41.53 84 SER A O 1
ATOM 672 N N . GLY A 1 85 ? -21.182 10.975 -8.401 1.00 50.31 85 GLY A N 1
ATOM 673 C CA . GLY A 1 85 ? -21.256 11.061 -9.862 1.00 50.31 85 GLY A CA 1
ATOM 674 C C . GLY A 1 85 ? -21.263 9.725 -10.592 1.00 50.31 85 GLY A C 1
ATOM 675 O O . GLY A 1 85 ? -22.106 9.553 -11.463 1.00 50.31 85 GLY A O 1
ATOM 676 N N . ALA A 1 86 ? -20.388 8.780 -10.231 1.00 51.06 86 ALA A N 1
ATOM 677 C CA . ALA A 1 86 ? -20.416 7.399 -10.731 1.00 51.06 86 ALA A CA 1
ATOM 678 C C . ALA A 1 86 ? -19.423 6.510 -9.949 1.00 51.06 86 ALA A C 1
ATOM 680 O O . ALA A 1 86 ? -18.241 6.467 -10.260 1.00 51.06 86 ALA A O 1
ATOM 681 N N . HIS A 1 87 ? -19.935 5.823 -8.926 1.00 57.47 87 HIS A N 1
ATOM 682 C CA . HIS A 1 87 ? -19.419 4.561 -8.366 1.00 57.47 87 HIS A CA 1
ATOM 683 C C . HIS A 1 87 ? -17.971 4.487 -7.836 1.00 57.47 87 HIS A C 1
ATOM 685 O O . HIS A 1 87 ? -17.174 3.703 -8.332 1.00 57.47 87 HIS A O 1
ATOM 691 N N . LEU A 1 88 ? -17.674 5.164 -6.721 1.00 60.09 88 LEU A N 1
ATOM 692 C CA . LEU A 1 88 ? -16.677 4.665 -5.758 1.00 60.09 88 LEU A CA 1
ATOM 693 C C . LEU A 1 88 ? -17.262 4.741 -4.340 1.00 60.09 88 LEU A C 1
ATOM 695 O O . LEU A 1 88 ? -17.845 5.756 -3.949 1.00 60.09 88 LEU A O 1
ATOM 699 N N . VAL A 1 89 ? -17.176 3.626 -3.610 1.00 61.38 89 VAL A N 1
ATOM 700 C CA . VAL A 1 89 ? -17.760 3.436 -2.275 1.00 61.38 89 VAL A CA 1
ATOM 701 C C . VAL A 1 89 ? -16.945 4.238 -1.253 1.00 61.38 89 VAL A C 1
ATOM 703 O O . VAL A 1 89 ? -15.736 4.021 -1.162 1.00 61.38 89 VAL A O 1
ATOM 706 N N . PRO A 1 90 ? -17.554 5.151 -0.471 1.00 74.56 90 PRO A N 1
ATOM 707 C CA . PRO A 1 90 ? -16.823 5.858 0.570 1.00 74.56 90 PRO A CA 1
ATOM 708 C C . PRO A 1 90 ? -16.326 4.853 1.614 1.00 74.56 90 PRO A C 1
ATOM 710 O O . PRO A 1 90 ? -17.114 4.114 2.203 1.00 74.56 90 PRO A O 1
ATOM 713 N N . PHE A 1 91 ? -15.016 4.826 1.852 1.00 87.94 91 PHE A N 1
ATOM 714 C CA . PHE A 1 91 ? -14.444 4.052 2.949 1.00 87.94 91 PHE A CA 1
ATOM 715 C C . PHE A 1 91 ? -14.535 4.866 4.254 1.00 87.94 91 PHE A C 1
ATOM 717 O O . PHE A 1 91 ? -14.261 6.068 4.215 1.00 87.94 91 PHE A O 1
ATOM 724 N N . PRO A 1 92 ? -14.874 4.262 5.412 1.00 90.38 92 PRO A N 1
ATOM 725 C CA . PRO A 1 92 ? -15.150 5.012 6.647 1.00 90.38 92 PRO A CA 1
ATOM 726 C C . PRO A 1 92 ? -14.004 5.900 7.161 1.00 90.38 92 PRO A C 1
ATOM 728 O O . PRO A 1 92 ? -14.246 6.883 7.857 1.00 90.38 92 PRO A O 1
ATOM 731 N N . SER A 1 93 ? -12.757 5.560 6.830 1.00 92.00 93 SER A N 1
ATOM 732 C CA . SER A 1 93 ? -11.559 6.315 7.208 1.00 92.00 93 SER A CA 1
ATOM 733 C C . SER A 1 93 ? -10.575 6.373 6.043 1.00 92.00 93 SER A C 1
ATOM 735 O O . SER A 1 93 ? -9.997 5.355 5.663 1.00 92.00 93 SER A O 1
ATOM 737 N N . GLU A 1 94 ? -10.347 7.565 5.485 1.00 89.62 94 GLU A N 1
ATOM 738 C CA . GLU A 1 94 ? -9.396 7.756 4.379 1.00 89.62 94 GLU A CA 1
ATOM 739 C C . GLU A 1 94 ? -7.992 7.187 4.689 1.00 89.62 94 GLU A C 1
ATOM 741 O O . GLU A 1 94 ? -7.456 6.467 3.842 1.00 89.62 94 GLU A O 1
ATOM 746 N N . PRO A 1 95 ? -7.369 7.444 5.862 1.00 91.44 95 PRO A N 1
ATOM 747 C CA . PRO A 1 95 ? -6.059 6.876 6.181 1.00 91.44 95 PRO A CA 1
ATOM 748 C C . PRO A 1 95 ? -6.012 5.344 6.118 1.00 91.44 95 PRO A C 1
ATOM 750 O O . PRO A 1 95 ? -5.047 4.782 5.599 1.00 91.44 95 PRO A O 1
ATOM 753 N N . ILE A 1 96 ? -7.048 4.666 6.619 1.00 93.94 96 ILE A N 1
ATOM 754 C CA . ILE A 1 96 ? -7.121 3.199 6.608 1.00 93.94 96 ILE A CA 1
ATOM 755 C C . ILE A 1 96 ? -7.422 2.680 5.208 1.00 93.94 96 ILE A C 1
ATOM 757 O O . ILE A 1 96 ? -6.777 1.736 4.760 1.00 93.94 96 ILE A O 1
ATOM 761 N N . GLY A 1 97 ? -8.335 3.323 4.483 1.00 93.25 97 GLY A N 1
ATOM 762 C CA . GLY A 1 97 ? -8.623 2.958 3.104 1.00 93.25 97 GLY A CA 1
ATOM 763 C C . GLY A 1 97 ? -7.375 3.049 2.221 1.00 93.25 97 GLY A C 1
ATOM 764 O O . GLY A 1 97 ? -7.105 2.131 1.448 1.00 93.25 97 GLY A O 1
ATOM 765 N N . ARG A 1 98 ? -6.562 4.107 2.372 1.00 90.19 98 ARG A N 1
ATOM 766 C CA . ARG A 1 98 ? -5.268 4.229 1.675 1.00 90.19 98 ARG A CA 1
ATOM 767 C C . ARG A 1 98 ? -4.350 3.056 1.999 1.00 90.19 98 ARG A C 1
ATOM 769 O O . ARG A 1 98 ? -3.769 2.490 1.088 1.00 90.19 98 ARG A O 1
ATOM 776 N N . LEU A 1 99 ? -4.279 2.643 3.264 1.00 92.25 99 LEU A N 1
ATOM 777 C CA . LEU A 1 99 ? -3.470 1.493 3.664 1.00 92.25 99 LEU A CA 1
ATOM 778 C C . LEU A 1 99 ? -3.945 0.179 3.019 1.00 92.25 99 LEU A C 1
ATOM 780 O O . LEU A 1 99 ? -3.109 -0.660 2.678 1.00 92.25 99 LEU A O 1
ATOM 784 N N . VAL A 1 100 ? -5.259 -0.009 2.853 1.00 95.31 100 VAL A N 1
ATOM 785 C CA . VAL A 1 100 ? -5.817 -1.167 2.134 1.00 95.31 100 VAL A CA 1
ATOM 786 C C . VAL A 1 100 ? -5.365 -1.140 0.675 1.00 95.31 100 VAL A C 1
ATOM 788 O O . VAL A 1 100 ? -4.820 -2.130 0.195 1.00 95.31 100 VAL A O 1
ATOM 791 N N . VAL A 1 101 ? -5.530 -0.008 -0.016 1.00 94.06 101 VAL A N 1
ATOM 792 C CA . VAL A 1 101 ? -5.132 0.137 -1.427 1.00 94.06 101 VAL A CA 1
ATOM 793 C C . VAL A 1 101 ? -3.620 -0.029 -1.604 1.00 94.06 101 VAL A C 1
ATOM 795 O O . VAL A 1 101 ? -3.200 -0.798 -2.466 1.00 94.06 101 VAL A O 1
ATOM 798 N N . ASP A 1 102 ? -2.805 0.592 -0.748 1.00 91.81 102 ASP A N 1
ATOM 799 C CA . ASP A 1 102 ? -1.345 0.439 -0.751 1.00 91.81 102 ASP A CA 1
ATOM 800 C C . ASP A 1 102 ? -0.950 -1.043 -0.607 1.00 91.81 102 ASP A C 1
ATOM 802 O O . ASP A 1 102 ? -0.047 -1.535 -1.281 1.00 91.81 102 ASP A O 1
ATOM 806 N N . ALA A 1 103 ? -1.647 -1.792 0.256 1.00 94.88 103 ALA A N 1
ATOM 807 C CA . ALA A 1 103 ? -1.398 -3.217 0.436 1.00 94.88 103 ALA A CA 1
ATOM 808 C C . ALA A 1 103 ? -1.794 -4.082 -0.769 1.00 94.88 103 ALA A C 1
ATOM 810 O O . ALA A 1 103 ? -1.136 -5.093 -1.012 1.00 94.88 103 ALA A O 1
ATOM 811 N N . LEU A 1 104 ? -2.841 -3.706 -1.505 1.00 96.25 104 LEU A N 1
ATOM 812 C CA . LEU A 1 104 ? -3.222 -4.363 -2.758 1.00 96.25 104 LEU A CA 1
ATOM 813 C C . LEU A 1 104 ? -2.207 -4.071 -3.869 1.00 96.25 104 LEU A C 1
ATOM 815 O O . LEU A 1 104 ? -1.865 -4.958 -4.655 1.00 96.25 104 LEU A O 1
ATOM 819 N N . ASP A 1 105 ? -1.697 -2.839 -3.910 1.00 95.19 105 ASP A N 1
ATOM 820 C CA . ASP A 1 105 ? -0.743 -2.392 -4.920 1.00 95.19 105 ASP A CA 1
ATOM 821 C C . ASP A 1 105 ? 0.596 -3.138 -4.840 1.00 95.19 105 ASP A C 1
ATOM 823 O O . ASP A 1 105 ? 1.179 -3.384 -5.893 1.00 95.19 105 ASP A O 1
ATOM 827 N N . ASP A 1 106 ? 1.039 -3.602 -3.665 1.00 95.69 106 ASP A N 1
ATOM 828 C CA . ASP A 1 106 ? 2.245 -4.443 -3.530 1.00 95.69 106 ASP A CA 1
ATOM 829 C C . ASP A 1 106 ? 2.206 -5.675 -4.461 1.00 95.69 106 ASP A C 1
ATOM 831 O O . ASP A 1 106 ? 3.201 -6.004 -5.112 1.00 95.69 106 ASP A O 1
ATOM 835 N N . ALA A 1 107 ? 1.053 -6.346 -4.585 1.00 96.81 107 ALA A N 1
ATOM 836 C CA . ALA A 1 107 ? 0.894 -7.518 -5.452 1.00 96.81 107 ALA A CA 1
ATOM 837 C C . ALA A 1 107 ? 1.094 -7.163 -6.935 1.00 96.81 107 ALA A C 1
ATOM 839 O O . ALA A 1 107 ? 1.834 -7.830 -7.668 1.00 96.81 107 ALA A O 1
ATOM 840 N N . ARG A 1 108 ? 0.438 -6.080 -7.358 1.00 96.81 108 ARG A N 1
ATOM 841 C CA . ARG A 1 108 ? 0.450 -5.545 -8.724 1.00 96.81 108 ARG A CA 1
ATOM 842 C C . ARG A 1 108 ? 1.843 -5.044 -9.108 1.00 96.81 108 ARG A C 1
ATOM 844 O O . ARG A 1 108 ? 2.362 -5.371 -10.176 1.00 96.81 108 ARG A O 1
ATOM 851 N N . VAL A 1 109 ? 2.476 -4.307 -8.200 1.00 96.25 109 VAL A N 1
ATOM 852 C CA . VAL A 1 109 ? 3.838 -3.783 -8.311 1.00 96.25 109 VAL A CA 1
ATOM 853 C C . VAL A 1 109 ? 4.856 -4.906 -8.446 1.00 96.25 109 VAL A C 1
ATOM 855 O O . VAL A 1 109 ? 5.636 -4.914 -9.404 1.00 96.25 109 VAL A O 1
ATOM 858 N N . ASN A 1 110 ? 4.830 -5.887 -7.546 1.00 97.31 110 ASN A N 1
ATOM 859 C CA . ASN A 1 110 ? 5.797 -6.980 -7.563 1.00 97.31 110 ASN A CA 1
ATOM 860 C C . ASN A 1 110 ? 5.614 -7.877 -8.791 1.00 97.31 110 ASN A C 1
ATOM 862 O O . ASN A 1 110 ? 6.600 -8.233 -9.443 1.00 97.31 110 ASN A O 1
ATOM 866 N N . GLY A 1 111 ? 4.368 -8.174 -9.176 1.00 97.19 111 GLY A N 1
ATOM 867 C CA . GLY A 1 111 ? 4.064 -8.929 -10.392 1.00 97.19 111 GLY A CA 1
ATOM 868 C C . GLY A 1 111 ? 4.603 -8.260 -11.661 1.00 97.19 111 GLY A C 1
ATOM 869 O O . GLY A 1 111 ? 5.263 -8.911 -12.482 1.00 97.19 111 GLY A O 1
ATOM 870 N N . TRP A 1 112 ? 4.403 -6.948 -11.801 1.00 97.06 112 TRP A N 1
ATOM 871 C CA . TRP A 1 112 ? 4.912 -6.200 -12.950 1.00 97.06 112 TRP A CA 1
ATOM 872 C C . TRP A 1 112 ? 6.439 -6.106 -12.953 1.00 97.06 112 TRP A C 1
ATOM 874 O O . TRP A 1 112 ? 7.068 -6.316 -13.994 1.00 97.06 112 TRP A O 1
ATOM 884 N N . MET A 1 113 ? 7.058 -5.837 -11.796 1.00 96.75 113 MET A N 1
ATOM 885 C CA . MET A 1 113 ? 8.516 -5.748 -11.678 1.00 96.75 113 MET A CA 1
ATOM 886 C C . MET A 1 113 ? 9.194 -7.068 -12.041 1.00 96.75 113 MET A C 1
ATOM 888 O O . MET A 1 113 ? 10.171 -7.053 -12.787 1.00 96.75 113 MET A O 1
ATOM 892 N N . VAL A 1 114 ? 8.647 -8.209 -11.615 1.00 97.00 114 VAL A N 1
ATOM 893 C CA . VAL A 1 114 ? 9.153 -9.532 -12.012 1.00 97.00 114 VAL A CA 1
ATOM 894 C C . VAL A 1 114 ? 8.948 -9.785 -13.505 1.00 97.00 114 VAL A C 1
ATOM 896 O O . VAL A 1 114 ? 9.845 -10.299 -14.172 1.00 97.00 114 VAL A O 1
ATOM 899 N N . SER A 1 115 ? 7.804 -9.391 -14.061 1.00 95.75 115 SER A N 1
ATOM 900 C CA . SER A 1 115 ? 7.536 -9.543 -15.498 1.00 95.75 115 SER A CA 1
ATOM 901 C C . SER A 1 115 ? 8.498 -8.708 -16.350 1.00 95.75 115 SER A C 1
ATOM 903 O O . SER A 1 115 ? 8.954 -9.138 -17.413 1.00 95.75 115 SER A O 1
ATOM 905 N N . ARG A 1 116 ? 8.851 -7.513 -15.868 1.00 94.38 116 ARG A N 1
ATOM 906 C CA . ARG A 1 116 ? 9.786 -6.596 -16.523 1.00 94.38 116 ARG A CA 1
ATOM 907 C C . ARG A 1 116 ? 11.247 -6.981 -16.342 1.00 94.38 116 ARG A C 1
ATOM 909 O O . ARG A 1 116 ? 12.019 -6.924 -17.303 1.00 94.38 116 ARG A O 1
ATOM 916 N N . TYR A 1 117 ? 11.605 -7.369 -15.129 1.00 94.94 117 TYR A N 1
ATOM 917 C CA . TYR A 1 117 ? 12.954 -7.680 -14.685 1.00 94.94 117 TYR A CA 1
ATOM 918 C C . TYR A 1 117 ? 12.944 -9.039 -13.971 1.00 94.94 117 TYR A C 1
ATOM 920 O O . TYR A 1 117 ? 12.958 -9.076 -12.741 1.00 94.94 117 TYR A O 1
ATOM 928 N N . PRO A 1 118 ? 12.948 -10.171 -14.704 1.00 95.19 118 PRO A N 1
ATOM 929 C CA . PRO A 1 118 ? 12.819 -11.499 -14.095 1.00 95.19 118 PRO A CA 1
ATOM 930 C C . PRO A 1 118 ? 13.853 -11.807 -13.005 1.00 95.19 118 PRO A C 1
ATOM 932 O O . PRO A 1 118 ? 13.518 -12.453 -12.015 1.00 95.19 118 PRO A O 1
ATOM 935 N N . GLY A 1 119 ? 15.076 -11.278 -13.134 1.00 94.56 119 GLY A N 1
ATOM 936 C CA . GLY A 1 119 ? 16.130 -11.416 -12.121 1.00 94.56 119 GLY A CA 1
ATOM 937 C C . GLY A 1 119 ? 15.831 -10.728 -10.778 1.00 94.56 119 GLY A C 1
ATOM 938 O O . GLY A 1 119 ? 16.549 -10.956 -9.817 1.00 94.56 119 GLY A O 1
ATOM 939 N N . SER A 1 120 ? 14.770 -9.916 -10.676 1.00 96.38 120 SER A N 1
ATOM 940 C CA . SER A 1 120 ? 14.332 -9.315 -9.404 1.00 96.38 120 SER A CA 1
ATOM 941 C C . SER A 1 120 ? 13.557 -10.273 -8.495 1.00 96.38 120 SER A C 1
ATOM 943 O O . SER A 1 120 ? 13.453 -10.019 -7.295 1.00 96.38 120 SER A O 1
ATOM 945 N N . ARG A 1 121 ? 13.039 -11.384 -9.039 1.00 96.94 121 ARG A N 1
ATOM 946 C CA . ARG A 1 121 ? 12.271 -12.388 -8.289 1.00 96.94 121 ARG A CA 1
ATOM 947 C C . ARG A 1 121 ? 12.973 -12.859 -7.005 1.00 96.94 121 ARG A C 1
ATOM 949 O O . ARG A 1 121 ? 12.372 -12.692 -5.949 1.00 96.94 121 ARG A O 1
ATOM 956 N N . PRO A 1 122 ? 14.228 -13.354 -7.028 1.00 96.81 122 PRO A N 1
ATOM 957 C CA . PRO A 1 122 ? 14.892 -13.817 -5.806 1.00 96.81 122 PRO A CA 1
ATOM 958 C C . PRO A 1 122 ? 15.052 -12.723 -4.737 1.00 96.81 122 PRO A C 1
ATOM 960 O O . PRO A 1 122 ? 15.062 -13.022 -3.542 1.00 96.81 122 PRO A O 1
ATOM 963 N N . TRP A 1 123 ? 15.162 -11.453 -5.137 1.00 96.94 123 TRP A N 1
ATOM 964 C CA . TRP A 1 123 ? 15.233 -10.334 -4.198 1.00 96.94 123 TRP A CA 1
ATOM 965 C C . TRP A 1 123 ? 13.883 -10.076 -3.520 1.00 96.94 123 TRP A C 1
ATOM 967 O O . TRP A 1 123 ? 13.825 -9.915 -2.301 1.00 96.94 123 TRP A O 1
ATOM 977 N N . LEU A 1 124 ? 12.794 -10.083 -4.293 1.00 96.38 124 LEU A N 1
ATOM 978 C CA . LEU A 1 124 ? 11.431 -9.934 -3.774 1.00 96.38 124 LEU A CA 1
ATOM 979 C C . LEU A 1 124 ? 11.024 -11.120 -2.891 1.00 96.38 124 LEU A C 1
ATOM 981 O O . LEU A 1 124 ? 10.482 -10.910 -1.808 1.00 96.38 124 LEU A O 1
ATOM 985 N N . ASP A 1 125 ? 11.365 -12.346 -3.289 1.00 95.69 125 ASP A N 1
ATOM 986 C CA . ASP A 1 125 ? 11.118 -13.555 -2.495 1.00 95.69 125 ASP A CA 1
ATOM 987 C C . ASP A 1 125 ? 11.802 -13.463 -1.121 1.00 95.69 125 ASP A C 1
ATOM 989 O O . ASP A 1 125 ? 11.218 -13.834 -0.102 1.00 95.69 125 ASP A O 1
ATOM 993 N N . ARG A 1 126 ? 13.014 -12.889 -1.057 1.00 95.25 126 ARG A N 1
ATOM 994 C CA . ARG A 1 126 ? 13.713 -12.660 0.217 1.00 95.25 126 ARG A CA 1
ATOM 995 C C . ARG A 1 126 ? 13.003 -11.639 1.105 1.00 95.25 126 ARG A C 1
ATOM 997 O O . ARG A 1 126 ? 12.960 -11.825 2.323 1.00 95.25 126 ARG A O 1
ATOM 1004 N N . VAL A 1 127 ? 12.442 -10.577 0.526 1.00 94.12 127 VAL A N 1
ATOM 1005 C CA . VAL A 1 127 ? 11.629 -9.606 1.275 1.00 94.12 127 VAL A CA 1
ATOM 1006 C C . VAL A 1 127 ? 10.360 -10.274 1.801 1.00 94.12 127 VAL A C 1
ATOM 1008 O O . VAL A 1 127 ? 10.082 -10.167 2.996 1.00 94.12 127 VAL A O 1
ATOM 1011 N N . HIS A 1 128 ? 9.636 -11.023 0.966 1.00 94.25 128 HIS A N 1
ATOM 1012 C CA . HIS A 1 128 ? 8.433 -11.744 1.387 1.00 94.25 128 HIS A CA 1
ATOM 1013 C C . HIS A 1 128 ? 8.725 -12.743 2.511 1.00 94.25 128 HIS A C 1
ATOM 1015 O O . HIS A 1 128 ? 8.059 -12.698 3.539 1.00 94.25 128 HIS A O 1
ATOM 1021 N N . ALA A 1 129 ? 9.779 -13.555 2.393 1.00 94.00 129 ALA A N 1
ATOM 1022 C CA . ALA A 1 129 ? 10.175 -14.502 3.437 1.00 94.00 129 ALA A CA 1
ATOM 1023 C C . ALA A 1 129 ? 10.544 -13.817 4.769 1.00 94.00 129 ALA A C 1
ATOM 1025 O O . ALA A 1 129 ? 10.389 -14.394 5.845 1.00 94.00 129 ALA A O 1
ATOM 1026 N N . SER A 1 130 ? 11.042 -12.575 4.729 1.00 92.06 130 SER A N 1
ATOM 1027 C CA . SER A 1 130 ? 11.316 -11.810 5.954 1.00 92.06 130 SER A CA 1
ATOM 1028 C C . SER A 1 130 ? 10.043 -11.322 6.653 1.00 92.06 130 SER A C 1
ATOM 1030 O O . SER A 1 130 ? 10.040 -11.176 7.877 1.00 92.06 130 SER A O 1
ATOM 1032 N N . LEU A 1 131 ? 8.974 -11.093 5.886 1.00 91.12 131 LEU A N 1
ATOM 1033 C CA . LEU A 1 131 ? 7.688 -10.608 6.376 1.00 91.12 131 LEU A CA 1
ATOM 1034 C C . LEU A 1 131 ? 6.713 -11.722 6.756 1.00 91.12 131 LEU A C 1
ATOM 1036 O O . LEU A 1 131 ? 5.908 -11.518 7.664 1.00 91.12 131 LEU A O 1
ATOM 1040 N N . ASP A 1 132 ? 6.779 -12.867 6.076 1.00 93.50 132 ASP A N 1
ATOM 1041 C CA . ASP A 1 132 ? 5.943 -14.045 6.319 1.00 93.50 132 ASP A CA 1
ATOM 1042 C C . ASP A 1 132 ? 6.434 -14.780 7.573 1.00 93.50 132 ASP A C 1
ATOM 1044 O O . ASP A 1 132 ? 7.108 -15.809 7.535 1.00 93.50 132 ASP A O 1
ATOM 1048 N N . ARG A 1 133 ? 6.184 -14.145 8.718 1.00 93.56 133 ARG A N 1
ATOM 1049 C CA . ARG A 1 133 ? 6.520 -14.640 10.050 1.00 93.56 133 ARG A CA 1
ATOM 1050 C C . ARG A 1 133 ? 5.298 -14.523 10.955 1.00 93.56 133 ARG A C 1
ATOM 1052 O O . ARG A 1 133 ? 4.519 -13.576 10.802 1.00 93.56 133 ARG A O 1
ATOM 1059 N N . PRO A 1 134 ? 5.154 -15.407 11.959 1.00 91.81 134 PRO A N 1
ATOM 1060 C CA . PRO A 1 134 ? 4.071 -15.304 12.925 1.00 91.81 134 PRO A CA 1
ATOM 1061 C C . PRO A 1 134 ? 4.056 -13.931 13.602 1.00 91.81 134 PRO A C 1
ATOM 1063 O O . PRO A 1 134 ? 5.083 -13.441 14.083 1.00 91.81 134 PRO A O 1
ATOM 1066 N N . LEU A 1 135 ? 2.878 -13.312 13.675 1.00 90.25 135 LEU A N 1
ATOM 1067 C CA . LEU A 1 135 ? 2.695 -12.127 14.501 1.00 90.25 135 LEU A CA 1
ATOM 1068 C C . LEU A 1 135 ? 2.668 -12.538 15.972 1.00 90.25 135 LEU A C 1
ATOM 1070 O O . LEU A 1 135 ? 1.863 -13.366 16.379 1.00 90.25 135 LEU A O 1
ATOM 1074 N N . THR A 1 136 ? 3.528 -11.923 16.778 1.00 88.88 136 THR A N 1
ATOM 1075 C CA . THR A 1 136 ? 3.588 -12.161 18.229 1.00 88.88 136 THR A CA 1
ATOM 1076 C C . THR A 1 136 ? 2.720 -11.197 19.034 1.00 88.88 136 THR A C 1
ATOM 1078 O O . THR A 1 136 ? 2.559 -11.370 20.236 1.00 88.88 136 THR A O 1
ATOM 1081 N N . SER A 1 137 ? 2.192 -10.150 18.399 1.00 89.56 137 SER A N 1
ATOM 1082 C CA . SER A 1 137 ? 1.394 -9.106 19.043 1.00 89.56 137 SER A CA 1
ATOM 1083 C C . SER A 1 137 ? 0.006 -9.031 18.417 1.00 89.56 137 SER A C 1
ATOM 1085 O O . SER A 1 137 ? -0.095 -9.188 17.196 1.00 89.56 137 SER A O 1
ATOM 1087 N N . PRO A 1 138 ? -1.041 -8.749 19.216 1.00 92.44 138 PRO A N 1
ATOM 1088 C CA . PRO A 1 138 ? -2.374 -8.522 18.682 1.00 92.44 138 PRO A CA 1
ATOM 1089 C C . PRO A 1 138 ? -2.369 -7.294 17.764 1.00 92.44 138 PRO A C 1
ATOM 1091 O O . PRO A 1 138 ? -1.628 -6.327 17.979 1.00 92.44 138 PRO A O 1
ATOM 1094 N N . MET A 1 139 ? -3.194 -7.361 16.727 1.00 94.88 139 MET A N 1
ATOM 1095 C CA . MET A 1 139 ? -3.330 -6.359 15.677 1.00 94.88 139 MET A CA 1
ATOM 1096 C C . MET A 1 139 ? -4.816 -6.260 15.303 1.00 94.88 139 MET A C 1
ATOM 1098 O O . MET A 1 139 ? -5.468 -7.308 15.293 1.00 94.88 139 MET A O 1
ATOM 1102 N N . PRO A 1 140 ? -5.341 -5.061 14.987 1.00 96.25 140 PRO A N 1
ATOM 1103 C CA . PRO A 1 140 ? -6.696 -4.916 14.459 1.00 96.25 140 PRO A CA 1
ATOM 1104 C C . PRO A 1 140 ? -6.919 -5.822 13.247 1.00 96.25 140 PRO A C 1
ATOM 1106 O O . PRO A 1 140 ? -6.003 -6.009 12.435 1.00 96.25 140 PRO A O 1
ATOM 1109 N N . HIS A 1 141 ? -8.122 -6.370 13.112 1.00 97.38 141 HIS A N 1
ATOM 1110 C CA . HIS A 1 141 ? -8.488 -7.244 12.005 1.00 97.38 141 HIS A CA 1
ATOM 1111 C C . HIS A 1 141 ? -8.248 -6.576 10.648 1.00 97.38 141 HIS A C 1
ATOM 1113 O O . HIS A 1 141 ? -7.665 -7.210 9.765 1.00 97.38 141 HIS A O 1
ATOM 1119 N N . ILE A 1 142 ? -8.583 -5.290 10.496 1.00 97.69 142 ILE A N 1
ATOM 1120 C CA . ILE A 1 142 ? -8.345 -4.545 9.254 1.00 97.69 142 ILE A CA 1
ATOM 1121 C C . ILE A 1 142 ? -6.855 -4.445 8.907 1.00 97.69 142 ILE A C 1
ATOM 1123 O O . ILE A 1 142 ? -6.453 -4.673 7.768 1.00 97.69 142 ILE A O 1
ATOM 1127 N N . LEU A 1 143 ? -5.995 -4.181 9.893 1.00 96.12 143 LEU A N 1
ATOM 1128 C CA . LEU A 1 143 ? -4.550 -4.089 9.662 1.00 96.12 143 LEU A CA 1
ATOM 1129 C C . LEU A 1 143 ? -3.942 -5.465 9.370 1.00 96.12 143 LEU A C 1
ATOM 1131 O O . LEU A 1 143 ? -3.037 -5.581 8.538 1.00 96.12 143 LEU A O 1
ATOM 1135 N N . ARG A 1 144 ? -4.464 -6.519 10.013 1.00 96.62 144 ARG A N 1
ATOM 1136 C CA . ARG A 1 144 ? -4.073 -7.903 9.731 1.00 96.62 144 ARG A CA 1
ATOM 1137 C C . ARG A 1 144 ? -4.458 -8.306 8.310 1.00 96.62 144 ARG A C 1
ATOM 1139 O O . ARG A 1 144 ? -3.638 -8.921 7.632 1.00 96.62 144 ARG A O 1
ATOM 1146 N N . PHE A 1 145 ? -5.651 -7.924 7.859 1.00 98.00 145 PHE A N 1
ATOM 1147 C CA . PHE A 1 145 ? -6.107 -8.111 6.485 1.00 98.00 145 PHE A CA 1
ATOM 1148 C C . PHE A 1 145 ? -5.177 -7.409 5.487 1.00 98.00 145 PHE A C 1
ATOM 1150 O O . PHE A 1 145 ? -4.666 -8.070 4.587 1.00 98.00 145 PHE A O 1
ATOM 1157 N N . CYS A 1 146 ? -4.849 -6.126 5.692 1.00 96.88 146 CYS A N 1
ATOM 1158 C CA . CYS A 1 146 ? -3.903 -5.401 4.833 1.00 96.88 146 CYS A CA 1
ATOM 1159 C C . CYS A 1 146 ? -2.542 -6.107 4.730 1.00 96.88 146 CYS A C 1
ATOM 1161 O O . CYS A 1 146 ? -1.988 -6.242 3.641 1.00 96.88 146 CYS A O 1
ATOM 1163 N N . LEU A 1 147 ? -1.989 -6.577 5.852 1.00 95.12 147 LEU A N 1
ATOM 1164 C CA . LEU A 1 147 ? -0.716 -7.297 5.840 1.00 95.12 147 LEU A CA 1
ATOM 1165 C C . LEU A 1 147 ? -0.795 -8.575 4.991 1.00 95.12 147 LEU A C 1
ATOM 1167 O O . LEU A 1 147 ? 0.077 -8.808 4.159 1.00 95.12 147 LEU A O 1
ATOM 1171 N N . GLU A 1 148 ? -1.833 -9.387 5.181 1.00 97.06 148 GLU A N 1
ATOM 1172 C CA . GLU A 1 148 ? -1.989 -10.650 4.452 1.00 97.06 148 GLU A CA 1
ATOM 1173 C C . GLU A 1 148 ? -2.298 -10.442 2.961 1.00 97.06 148 GLU A C 1
ATOM 1175 O O . GLU A 1 148 ? -1.788 -11.198 2.133 1.00 97.06 148 GLU A O 1
ATOM 1180 N N . CYS A 1 149 ? -3.017 -9.374 2.596 1.00 97.19 149 CYS A N 1
ATOM 1181 C CA . CYS A 1 149 ? -3.216 -8.978 1.199 1.00 97.19 149 CYS A CA 1
ATOM 1182 C C . CYS A 1 149 ? -1.891 -8.795 0.447 1.00 97.19 149 CYS A C 1
ATOM 1184 O O . CYS A 1 149 ? -1.782 -9.231 -0.698 1.00 97.19 149 CYS A O 1
ATOM 1186 N N . GLY A 1 150 ? -0.883 -8.204 1.098 1.00 94.69 150 GLY A N 1
ATOM 1187 C CA . GLY A 1 150 ? 0.448 -8.024 0.514 1.00 94.69 150 GLY A CA 1
ATOM 1188 C C . GLY A 1 150 ? 1.311 -9.292 0.491 1.00 94.69 150 GLY A C 1
ATOM 1189 O O . GLY A 1 150 ? 2.241 -9.373 -0.307 1.00 94.69 150 GLY A O 1
ATOM 1190 N N . LEU A 1 151 ? 1.026 -10.287 1.342 1.00 95.50 151 LEU A N 1
ATOM 1191 C CA . LEU A 1 151 ? 1.844 -11.503 1.480 1.00 95.50 151 LEU A CA 1
ATOM 1192 C C . LEU A 1 151 ? 1.355 -12.684 0.643 1.00 95.50 151 LEU A C 1
ATOM 1194 O O . LEU A 1 151 ? 2.172 -13.461 0.149 1.00 95.50 151 LEU A O 1
ATOM 1198 N N . GLU A 1 152 ? 0.042 -12.832 0.461 1.00 97.12 152 GLU A N 1
ATOM 1199 C CA . GLU A 1 152 ? -0.528 -13.949 -0.298 1.00 97.12 152 GLU A CA 1
ATOM 1200 C C . GLU A 1 152 ? 0.053 -14.140 -1.711 1.00 97.12 152 GLU A C 1
ATOM 1202 O O . GLU A 1 152 ? 0.321 -15.292 -2.060 1.00 97.12 152 GLU A O 1
ATOM 1207 N N . PRO A 1 153 ? 0.326 -13.095 -2.520 1.00 96.38 153 PRO A N 1
ATOM 1208 C CA . PRO A 1 153 ? 0.934 -13.277 -3.840 1.00 96.38 153 PRO A CA 1
ATOM 1209 C C . PRO A 1 153 ? 2.294 -13.983 -3.778 1.00 96.38 153 PRO A C 1
ATOM 1211 O O . PRO A 1 153 ? 2.583 -14.844 -4.609 1.00 96.38 153 PRO A O 1
ATOM 1214 N N . GLY A 1 154 ? 3.108 -13.677 -2.759 1.00 94.38 154 GLY A N 1
ATOM 1215 C CA . GLY A 1 154 ? 4.395 -14.338 -2.515 1.00 94.38 154 GLY A CA 1
ATOM 1216 C C . GLY A 1 154 ? 4.255 -15.818 -2.142 1.00 94.38 154 GLY A C 1
ATOM 1217 O O . GLY A 1 154 ? 5.178 -16.598 -2.360 1.00 94.38 154 GLY A O 1
ATOM 1218 N N . ARG A 1 155 ? 3.077 -16.224 -1.654 1.00 96.31 155 ARG A N 1
ATOM 1219 C CA . ARG A 1 155 ? 2.698 -17.618 -1.370 1.00 96.31 155 ARG A CA 1
ATOM 1220 C C . ARG A 1 155 ? 1.915 -18.267 -2.517 1.00 96.31 155 ARG A C 1
ATOM 1222 O O . ARG A 1 155 ? 1.295 -19.309 -2.324 1.00 96.31 155 ARG A O 1
ATOM 1229 N N . GLY A 1 156 ? 1.885 -17.649 -3.699 1.00 97.00 156 GLY A N 1
ATOM 1230 C CA . GLY A 1 156 ? 1.095 -18.144 -4.828 1.00 97.00 156 GLY A CA 1
ATOM 1231 C C . GLY A 1 156 ? -0.412 -18.122 -4.560 1.00 97.00 156 GLY A C 1
ATOM 1232 O O . GLY A 1 156 ? -1.122 -19.017 -5.005 1.00 97.00 156 GLY A O 1
ATOM 1233 N N . TRP A 1 157 ? -0.888 -17.121 -3.814 1.00 97.44 157 TRP A N 1
ATOM 1234 C CA . TRP A 1 157 ? -2.281 -16.955 -3.377 1.00 97.44 157 TRP A CA 1
ATOM 1235 C C . TRP A 1 157 ? -2.800 -18.031 -2.416 1.00 97.44 157 TRP A C 1
ATOM 1237 O O . TRP A 1 157 ? -4.006 -18.123 -2.187 1.00 97.44 157 TRP A O 1
ATOM 1247 N N . ALA A 1 158 ? -1.904 -18.821 -1.820 1.00 97.50 158 ALA A N 1
ATOM 1248 C CA . ALA A 1 158 ? -2.252 -19.724 -0.735 1.00 97.50 158 ALA A CA 1
ATOM 1249 C C . ALA A 1 158 ? -2.448 -18.964 0.589 1.00 97.50 158 ALA A C 1
ATOM 1251 O O . ALA A 1 158 ? -1.749 -17.982 0.883 1.00 97.50 158 ALA A O 1
ATOM 1252 N N . SER A 1 159 ? -3.375 -19.467 1.407 1.00 96.56 159 SER A N 1
ATOM 1253 C CA . SER A 1 159 ? -3.610 -18.985 2.769 1.00 96.56 159 SER A CA 1
ATOM 1254 C C . SER A 1 159 ? -2.336 -19.039 3.612 1.00 96.56 159 SER A C 1
ATOM 1256 O O . SER A 1 159 ? -1.475 -19.901 3.423 1.00 96.56 159 SER A O 1
ATOM 1258 N N . THR A 1 160 ? -2.226 -18.122 4.574 1.00 96.31 160 THR A N 1
ATOM 1259 C CA . THR A 1 160 ? -1.104 -18.124 5.519 1.00 96.31 160 THR A CA 1
ATOM 1260 C C . THR A 1 160 ? -1.064 -19.423 6.335 1.00 96.31 160 THR A C 1
ATOM 1262 O O . THR A 1 160 ? -2.111 -19.891 6.787 1.00 96.31 160 THR A O 1
ATOM 1265 N N . PRO A 1 161 ? 0.125 -20.009 6.571 1.00 96.12 161 PRO A N 1
ATOM 1266 C CA . PRO A 1 161 ? 0.270 -21.126 7.503 1.00 96.12 161 PRO A CA 1
ATOM 1267 C C . PRO A 1 161 ? 0.187 -20.670 8.969 1.00 96.12 161 PRO A C 1
ATOM 1269 O O . PRO A 1 161 ? 0.178 -21.497 9.881 1.00 96.12 161 PRO A O 1
ATOM 1272 N N . HIS A 1 162 ? 0.192 -19.359 9.221 1.00 95.62 162 HIS A N 1
ATOM 1273 C CA . HIS A 1 162 ? 0.163 -18.796 10.561 1.00 95.62 162 HIS A CA 1
ATOM 1274 C C . HIS A 1 162 ? -1.276 -18.643 11.067 1.00 95.62 162 HIS A C 1
ATOM 1276 O O . HIS A 1 162 ? -2.165 -18.297 10.290 1.00 95.62 162 HIS A O 1
ATOM 1282 N N . PRO A 1 163 ? -1.525 -18.825 12.375 1.00 96.19 163 PRO A N 1
ATOM 1283 C CA . PRO A 1 163 ? -2.840 -18.566 12.945 1.00 96.19 163 PRO A CA 1
ATOM 1284 C C . PRO A 1 163 ? -3.301 -17.128 12.668 1.00 96.19 163 PRO A C 1
ATOM 1286 O O . PRO A 1 163 ? -2.557 -16.170 12.899 1.00 96.19 163 PRO A O 1
ATOM 1289 N N . ILE A 1 164 ? -4.537 -16.979 12.193 1.00 96.69 164 ILE A N 1
ATOM 1290 C CA . ILE A 1 164 ? -5.206 -15.686 12.008 1.00 96.69 164 ILE A CA 1
ATOM 1291 C C . ILE A 1 164 ? -6.636 -15.730 12.551 1.00 96.69 164 ILE A C 1
ATOM 1293 O O . ILE A 1 164 ? -7.227 -16.810 12.593 1.00 96.69 164 ILE A O 1
ATOM 1297 N N . PRO A 1 165 ? -7.203 -14.580 12.966 1.00 96.19 165 PRO A N 1
ATOM 1298 C CA . PRO A 1 165 ? -8.610 -14.503 13.349 1.00 96.19 165 PRO A CA 1
ATOM 1299 C C . PRO A 1 165 ? -9.525 -15.007 12.226 1.00 96.19 165 PRO A C 1
ATOM 1301 O O . PRO A 1 165 ? -9.284 -14.721 11.050 1.00 96.19 165 PRO A O 1
ATOM 1304 N N . GLY A 1 166 ? -10.584 -15.740 12.582 1.00 96.94 166 GLY A N 1
ATOM 1305 C CA . GLY A 1 166 ? -11.498 -16.356 11.612 1.00 96.94 166 GLY A CA 1
ATOM 1306 C C . GLY A 1 166 ? -12.196 -15.339 10.705 1.00 96.94 166 GLY A C 1
ATOM 1307 O O . GLY A 1 166 ? -12.386 -15.609 9.519 1.00 96.94 166 GLY A O 1
ATOM 1308 N N . GLN A 1 167 ? -12.495 -14.145 11.227 1.00 97.75 167 GLN A N 1
ATOM 1309 C CA . GLN A 1 167 ? -13.043 -13.028 10.451 1.00 97.75 167 GLN A CA 1
ATOM 1310 C C . GLN A 1 167 ? -12.077 -12.602 9.340 1.00 97.75 167 GLN A C 1
ATOM 1312 O O . GLN A 1 167 ? -12.473 -12.466 8.187 1.00 97.75 167 GLN A O 1
ATOM 1317 N N . VAL A 1 168 ? -10.786 -12.478 9.664 1.00 98.00 168 VAL A N 1
ATOM 1318 C CA . VAL A 1 168 ? -9.756 -12.109 8.684 1.00 98.00 168 VAL A CA 1
ATOM 1319 C C . VAL A 1 168 ? -9.560 -13.218 7.650 1.00 98.00 168 VAL A C 1
ATOM 1321 O O . VAL A 1 168 ? -9.460 -12.923 6.464 1.00 98.00 168 VAL A O 1
ATOM 1324 N N . ALA A 1 169 ? -9.547 -14.488 8.067 1.00 98.06 169 ALA A N 1
ATOM 1325 C CA . ALA A 1 169 ? -9.456 -15.619 7.139 1.00 98.06 169 ALA A CA 1
ATOM 1326 C C . ALA A 1 169 ? -10.628 -15.642 6.144 1.00 98.06 169 ALA A C 1
ATOM 1328 O O . ALA A 1 169 ? -10.420 -15.819 4.946 1.00 98.06 169 ALA A O 1
ATOM 1329 N N . THR A 1 170 ? -11.844 -15.407 6.642 1.00 98.38 170 THR A N 1
ATOM 1330 C CA . THR A 1 170 ? -13.064 -15.345 5.826 1.00 98.38 170 THR A CA 1
ATOM 1331 C C . THR A 1 170 ? -12.999 -14.187 4.833 1.00 98.38 170 THR A C 1
ATOM 1333 O O . THR A 1 170 ? -13.229 -14.391 3.645 1.00 98.38 170 THR A O 1
ATOM 1336 N N . ALA A 1 171 ? -12.597 -12.997 5.288 1.00 98.50 171 ALA A N 1
ATOM 1337 C CA . ALA A 1 171 ? -12.425 -11.828 4.429 1.00 98.50 171 ALA A CA 1
ATOM 1338 C C . ALA A 1 171 ? -11.363 -12.044 3.335 1.00 98.50 171 ALA A C 1
ATOM 1340 O O . ALA A 1 171 ? -11.559 -11.653 2.182 1.00 98.50 171 ALA A O 1
ATOM 1341 N N . LEU A 1 172 ? -10.236 -12.684 3.668 1.00 98.44 172 LEU A N 1
ATOM 1342 C CA . LEU A 1 172 ? -9.189 -13.017 2.696 1.00 98.44 172 LEU A CA 1
ATOM 1343 C C . LEU A 1 172 ? -9.693 -14.002 1.640 1.00 98.44 172 LEU A C 1
ATOM 1345 O O . LEU A 1 172 ? -9.444 -13.779 0.456 1.00 98.44 172 LEU A O 1
ATOM 1349 N N . GLU A 1 173 ? -10.416 -15.046 2.047 1.00 98.38 173 GLU A N 1
ATOM 1350 C CA . GLU A 1 173 ? -11.027 -16.015 1.132 1.00 98.38 173 GLU A CA 1
ATOM 1351 C C . GLU A 1 173 ? -12.033 -15.335 0.197 1.00 98.38 173 GLU A C 1
ATOM 1353 O O . GLU A 1 173 ? -11.898 -15.417 -1.023 1.00 98.38 173 GLU A O 1
ATOM 1358 N N . GLN A 1 174 ? -12.986 -14.595 0.770 1.00 98.44 174 GLN A N 1
ATOM 1359 C CA . GLN A 1 174 ? -14.047 -13.900 0.040 1.00 98.44 174 GLN A CA 1
ATOM 1360 C C . GLN A 1 174 ? -13.491 -12.936 -1.014 1.00 98.44 174 GLN A C 1
ATOM 1362 O O . GLN A 1 174 ? -14.017 -12.852 -2.120 1.00 98.44 174 GLN A O 1
ATOM 1367 N N . THR A 1 175 ? -12.409 -12.224 -0.692 1.00 98.56 175 THR A N 1
ATOM 1368 C CA . THR A 1 175 ? -11.820 -11.214 -1.584 1.00 98.56 175 THR A CA 1
ATOM 1369 C C . THR A 1 175 ? -10.732 -11.763 -2.509 1.00 98.56 175 THR A C 1
ATOM 1371 O O . THR A 1 175 ? -10.225 -11.013 -3.344 1.00 98.56 175 THR A O 1
ATOM 1374 N N . ARG A 1 176 ? -10.335 -13.043 -2.406 1.00 98.56 176 ARG A N 1
ATOM 1375 C CA . ARG A 1 176 ? -9.155 -13.567 -3.124 1.00 98.56 176 ARG A CA 1
ATOM 1376 C C . ARG A 1 176 ? -9.252 -13.384 -4.638 1.00 98.56 176 ARG A C 1
ATOM 1378 O O . ARG A 1 176 ? -8.305 -12.891 -5.246 1.00 98.56 176 ARG A O 1
ATOM 1385 N N . GLY A 1 177 ? -10.389 -13.738 -5.240 1.00 98.44 177 GLY A N 1
ATOM 1386 C CA . GLY A 1 177 ? -10.590 -13.609 -6.689 1.00 98.44 177 GLY A CA 1
ATOM 1387 C C . GLY A 1 177 ? -10.519 -12.156 -7.176 1.00 98.44 177 GLY A C 1
ATOM 1388 O O . GLY A 1 177 ? -9.905 -11.872 -8.205 1.00 98.44 177 GLY A O 1
ATOM 1389 N N . ALA A 1 178 ? -11.080 -11.216 -6.412 1.00 98.31 178 ALA A N 1
ATOM 1390 C CA . ALA A 1 178 ? -10.984 -9.788 -6.709 1.00 98.31 178 ALA A CA 1
ATOM 1391 C C . ALA A 1 178 ? -9.542 -9.276 -6.570 1.00 98.31 178 ALA A C 1
ATOM 1393 O O . ALA A 1 178 ? -9.050 -8.570 -7.447 1.00 98.31 178 ALA A O 1
ATOM 1394 N N . ARG A 1 179 ? -8.820 -9.688 -5.518 1.00 98.44 179 ARG A N 1
ATOM 1395 C CA . ARG A 1 179 ? -7.408 -9.319 -5.311 1.00 98.44 179 ARG A CA 1
ATOM 1396 C C . ARG A 1 179 ? -6.492 -9.853 -6.414 1.00 98.44 179 ARG A C 1
ATOM 1398 O O . ARG A 1 179 ? -5.570 -9.148 -6.819 1.00 98.44 179 ARG A O 1
ATOM 1405 N N . GLN A 1 180 ? -6.761 -11.048 -6.941 1.00 98.50 180 GLN A N 1
ATOM 1406 C CA . GLN A 1 180 ? -6.054 -11.592 -8.106 1.00 98.50 180 GLN A CA 1
ATOM 1407 C C . GLN A 1 180 ? -6.270 -10.723 -9.349 1.00 98.50 180 GLN A C 1
ATOM 1409 O O . GLN A 1 180 ? -5.296 -10.251 -9.932 1.00 98.50 180 GLN A O 1
ATOM 1414 N N . ARG A 1 181 ? -7.528 -10.421 -9.696 1.00 98.19 181 ARG A N 1
ATOM 1415 C CA . ARG A 1 181 ? -7.843 -9.546 -10.839 1.00 98.19 181 ARG A CA 1
ATOM 1416 C C . ARG A 1 181 ? -7.288 -8.134 -10.675 1.00 98.19 181 ARG A C 1
ATOM 1418 O O . ARG A 1 181 ? -6.821 -7.563 -11.656 1.00 98.19 181 ARG A O 1
ATOM 1425 N N . TYR A 1 182 ? -7.300 -7.588 -9.456 1.00 97.50 182 TYR A N 1
ATOM 1426 C CA . TYR A 1 182 ? -6.653 -6.314 -9.124 1.00 97.50 182 TYR A CA 1
ATOM 1427 C C . TYR A 1 182 ? -5.154 -6.369 -9.445 1.00 97.50 182 TYR A C 1
ATOM 1429 O O . TYR A 1 182 ? -4.625 -5.494 -10.128 1.00 97.50 182 TYR A O 1
ATOM 1437 N N . ALA A 1 183 ? -4.461 -7.418 -8.986 1.00 97.88 183 ALA A N 1
ATOM 1438 C CA . ALA A 1 183 ? -3.029 -7.590 -9.213 1.00 97.88 183 ALA A CA 1
ATOM 1439 C C . ALA A 1 183 ? -2.673 -7.763 -10.699 1.00 97.88 183 ALA A C 1
ATOM 1441 O O . ALA A 1 183 ? -1.566 -7.403 -11.102 1.00 97.88 183 ALA A O 1
ATOM 1442 N N . GLU A 1 184 ? -3.598 -8.284 -11.507 1.00 97.44 184 GLU A N 1
ATOM 1443 C CA . GLU A 1 184 ? -3.464 -8.458 -12.957 1.00 97.44 184 GLU A CA 1
ATOM 1444 C C . GLU A 1 184 ? -3.663 -7.166 -13.765 1.00 97.44 184 GLU A C 1
ATOM 1446 O O . GLU A 1 184 ? -3.247 -7.133 -14.924 1.00 97.44 184 GLU A O 1
ATOM 1451 N N . GLN A 1 185 ? -4.219 -6.094 -13.177 1.00 96.88 185 GLN A N 1
ATOM 1452 C CA . GLN A 1 185 ? -4.372 -4.783 -13.834 1.00 96.88 185 GLN A CA 1
ATOM 1453 C C . GLN A 1 185 ? -3.018 -4.074 -13.973 1.00 96.88 185 GLN A C 1
ATOM 1455 O O . GLN A 1 185 ? -2.655 -3.145 -13.240 1.00 96.88 185 GLN A O 1
ATOM 1460 N N . GLN A 1 186 ? -2.214 -4.569 -14.906 1.00 94.69 186 GLN A N 1
ATOM 1461 C CA . GLN A 1 186 ? -0.857 -4.124 -15.162 1.00 94.69 186 GLN A CA 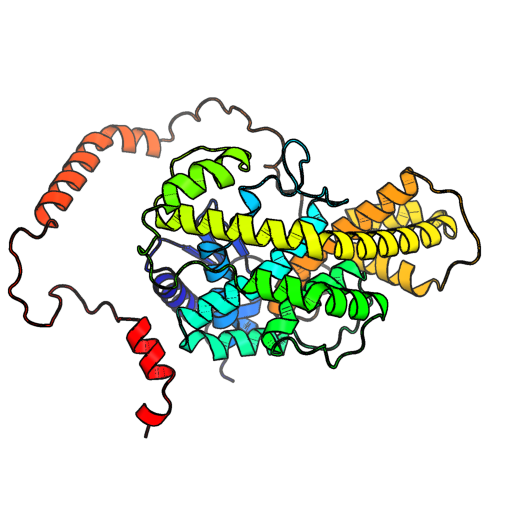1
ATOM 1462 C C . GLN A 1 186 ? -0.740 -3.577 -16.587 1.00 94.69 186 GLN A C 1
ATOM 1464 O O . GLN A 1 186 ? -1.239 -4.179 -17.538 1.00 94.69 186 GLN A O 1
ATOM 1469 N N . PRO A 1 187 ? -0.016 -2.465 -16.781 1.00 91.75 187 PRO A N 1
ATOM 1470 C CA . PRO A 1 187 ? 0.291 -1.971 -18.115 1.00 91.75 187 PRO A CA 1
ATOM 1471 C C . PRO A 1 187 ? 1.224 -2.948 -18.853 1.00 91.75 187 PRO A C 1
ATOM 1473 O O . PRO A 1 187 ? 1.944 -3.738 -18.225 1.00 91.75 187 PRO A O 1
ATOM 1476 N N . PRO A 1 188 ? 1.340 -2.826 -20.186 1.00 91.56 188 PRO A N 1
ATOM 1477 C CA . PRO A 1 188 ? 2.344 -3.553 -20.946 1.00 91.56 188 PRO A CA 1
ATOM 1478 C C . PRO A 1 188 ? 3.754 -3.353 -20.377 1.00 91.56 188 PRO A C 1
ATOM 1480 O O . PRO A 1 188 ? 4.221 -2.237 -20.151 1.00 91.56 188 PRO A O 1
ATOM 1483 N N . VAL A 1 189 ? 4.484 -4.457 -20.213 1.00 91.50 189 VAL A N 1
ATOM 1484 C CA . VAL A 1 189 ? 5.886 -4.444 -19.764 1.00 91.50 189 VAL A CA 1
ATOM 1485 C C . VAL A 1 189 ? 6.788 -3.670 -20.737 1.00 91.50 189 VAL A C 1
ATOM 1487 O O . VAL A 1 189 ? 7.839 -3.152 -20.360 1.00 91.50 189 VAL A O 1
ATOM 1490 N N . GLN A 1 190 ? 6.421 -3.579 -22.014 1.00 88.69 190 GLN A N 1
ATOM 1491 C CA . GLN A 1 190 ? 7.177 -2.813 -23.001 1.00 88.69 190 GLN A CA 1
ATOM 1492 C C . GLN A 1 190 ? 6.703 -1.357 -23.004 1.00 88.69 190 GLN A C 1
ATOM 1494 O O . GLN A 1 190 ? 5.594 -1.049 -23.429 1.00 88.69 190 GLN A O 1
ATOM 1499 N N . MET A 1 191 ? 7.571 -0.449 -22.548 1.00 84.69 191 MET A N 1
ATOM 1500 C CA . MET A 1 191 ? 7.266 0.983 -22.557 1.00 84.69 191 MET A CA 1
ATOM 1501 C C . MET A 1 191 ? 7.080 1.494 -23.985 1.00 84.69 191 MET A C 1
ATOM 1503 O O . MET A 1 191 ? 7.771 1.060 -24.907 1.00 84.69 191 MET A O 1
ATOM 1507 N N . GLY A 1 192 ? 6.179 2.461 -24.148 1.00 83.94 192 GLY A N 1
ATOM 1508 C CA . GLY A 1 192 ? 5.893 3.084 -25.442 1.00 83.94 192 GLY A CA 1
ATOM 1509 C C . GLY A 1 192 ? 4.931 2.293 -26.330 1.00 83.94 192 GLY A C 1
ATOM 1510 O O . GLY A 1 192 ? 4.565 2.786 -27.393 1.00 83.94 192 GLY A O 1
ATOM 1511 N N . GLN A 1 193 ? 4.480 1.114 -25.897 1.00 85.75 193 GLN A N 1
ATOM 1512 C CA . GLN A 1 193 ? 3.357 0.412 -26.511 1.00 85.75 193 GLN A CA 1
ATOM 1513 C C . GLN A 1 193 ? 2.092 0.759 -25.734 1.00 85.75 193 GLN A C 1
ATOM 1515 O O . GLN A 1 193 ? 1.858 0.232 -24.652 1.00 85.75 193 GLN A O 1
ATOM 1520 N N . ALA A 1 194 ? 1.301 1.677 -26.278 1.00 89.94 194 ALA A N 1
ATOM 1521 C CA . ALA A 1 194 ? -0.047 1.935 -25.801 1.00 89.94 194 ALA A CA 1
ATOM 1522 C C . ALA A 1 194 ? -1.036 1.614 -26.932 1.00 89.94 194 ALA A C 1
ATOM 1524 O O . ALA A 1 194 ? -0.704 1.861 -28.100 1.00 89.94 194 ALA A O 1
ATOM 1525 N N . PRO A 1 195 ? -2.226 1.073 -26.625 1.00 93.19 195 PRO A N 1
ATOM 1526 C CA . PRO A 1 195 ? -3.270 0.865 -27.620 1.00 93.19 195 PRO A CA 1
ATOM 1527 C C . PRO A 1 195 ? -3.597 2.168 -28.372 1.00 93.19 195 PRO A C 1
ATOM 1529 O O . PRO A 1 195 ? -3.583 3.243 -27.766 1.00 93.19 195 PRO A O 1
ATOM 1532 N N . PRO A 1 196 ? -3.905 2.119 -29.681 1.00 94.31 196 PRO A N 1
ATOM 1533 C CA . PRO A 1 196 ? -4.141 3.325 -30.483 1.00 94.31 196 PRO A CA 1
ATOM 1534 C C . PRO A 1 196 ? -5.331 4.160 -29.983 1.00 94.31 196 PRO A C 1
ATOM 1536 O O . PRO A 1 196 ? -5.384 5.367 -30.207 1.00 94.31 196 PRO A O 1
ATOM 1539 N N . ASP A 1 197 ? -6.272 3.536 -29.277 1.00 96.69 197 ASP A N 1
ATOM 1540 C CA . ASP A 1 197 ? -7.466 4.152 -28.708 1.00 96.69 197 ASP A CA 1
ATOM 1541 C C . ASP A 1 197 ? -7.299 4.588 -27.239 1.00 96.69 197 ASP A C 1
ATOM 1543 O O . ASP A 1 197 ? -8.235 5.165 -26.677 1.00 96.69 197 ASP A O 1
ATOM 1547 N N . VAL A 1 198 ? -6.126 4.361 -26.619 1.00 96.25 198 VAL A N 1
ATOM 1548 C CA . VAL A 1 198 ? -5.860 4.650 -25.193 1.00 96.25 198 VAL A CA 1
ATOM 1549 C C . VAL A 1 198 ? -6.295 6.056 -24.814 1.00 96.25 198 VAL A C 1
ATOM 1551 O O . VAL A 1 198 ? -6.876 6.289 -23.758 1.00 96.25 198 VAL A O 1
ATOM 1554 N N . ARG A 1 199 ? -6.069 7.009 -25.717 1.00 95.94 199 ARG A N 1
ATOM 1555 C CA . ARG A 1 199 ? -6.350 8.404 -25.448 1.00 95.94 199 ARG A CA 1
ATOM 1556 C C . ARG A 1 199 ? -7.843 8.676 -25.325 1.00 95.94 199 ARG A C 1
ATOM 1558 O O . ARG A 1 199 ? -8.262 9.367 -24.403 1.00 95.94 199 ARG A O 1
ATOM 1565 N N . ARG A 1 200 ? -8.633 8.092 -26.224 1.00 96.56 200 ARG A N 1
ATOM 1566 C CA . ARG A 1 200 ? -10.091 8.188 -26.185 1.00 96.56 200 ARG A CA 1
ATOM 1567 C C . ARG A 1 200 ? -10.629 7.539 -24.910 1.00 96.56 200 ARG A C 1
ATOM 1569 O O . ARG A 1 200 ? -11.449 8.148 -24.233 1.00 96.56 200 ARG A O 1
ATOM 1576 N N . ARG A 1 201 ? -10.151 6.338 -24.556 1.00 96.69 201 ARG A N 1
ATOM 1577 C CA . ARG A 1 201 ? -10.548 5.647 -23.313 1.00 96.69 201 ARG A CA 1
ATOM 1578 C C . ARG A 1 201 ? -10.209 6.479 -22.074 1.00 96.69 201 ARG A C 1
ATOM 1580 O O . ARG A 1 201 ? -11.065 6.660 -21.214 1.00 96.69 201 ARG A O 1
ATOM 1587 N N . TRP A 1 202 ? -9.009 7.053 -22.026 1.00 95.44 202 TRP A N 1
ATOM 1588 C CA . TRP A 1 202 ? -8.563 7.918 -20.935 1.00 95.44 202 TRP A CA 1
ATOM 1589 C C . TRP A 1 202 ? -9.443 9.165 -20.783 1.00 95.44 202 TRP A C 1
ATOM 1591 O O . TRP A 1 202 ? -9.886 9.474 -19.680 1.00 95.44 202 TRP A O 1
ATOM 1601 N N . GLU A 1 203 ? -9.752 9.856 -21.885 1.00 94.88 203 GLU A N 1
ATOM 1602 C CA . GLU A 1 203 ? -10.608 11.051 -21.864 1.00 94.88 203 GLU A CA 1
ATOM 1603 C C . GLU A 1 203 ? -12.035 10.742 -21.395 1.00 94.88 203 GLU A C 1
ATOM 1605 O O . GLU A 1 203 ? -12.641 11.580 -20.731 1.00 94.88 203 GLU A O 1
ATOM 1610 N N . MET A 1 204 ? -12.552 9.549 -21.708 1.00 93.94 204 MET A N 1
ATOM 1611 C CA . MET A 1 204 ? -13.896 9.120 -21.308 1.00 93.94 204 MET A CA 1
ATOM 1612 C C . MET A 1 204 ? -13.970 8.608 -19.865 1.00 93.94 204 MET A C 1
ATOM 1614 O O . MET A 1 204 ? -14.987 8.827 -19.218 1.00 93.94 204 MET A O 1
ATOM 1618 N N . ARG A 1 205 ? -12.939 7.908 -19.371 1.00 92.88 205 ARG A N 1
ATOM 1619 C CA . ARG A 1 205 ? -12.989 7.211 -18.071 1.00 92.88 205 ARG A CA 1
ATOM 1620 C C . ARG A 1 205 ? -12.161 7.878 -16.982 1.00 92.88 205 ARG A C 1
ATOM 1622 O O . ARG A 1 205 ? -12.667 8.165 -15.907 1.00 92.88 205 ARG A O 1
ATOM 1629 N N . VAL A 1 206 ? -10.888 8.145 -17.264 1.00 92.06 206 VAL A N 1
ATOM 1630 C CA . VAL A 1 206 ? -9.938 8.649 -16.262 1.00 92.06 206 VAL A CA 1
ATOM 1631 C C . VAL A 1 206 ? -10.138 10.132 -16.016 1.00 92.06 206 VAL A C 1
ATOM 1633 O O . VAL A 1 206 ? -10.235 10.560 -14.871 1.00 92.06 206 VAL A O 1
ATOM 1636 N N . ARG A 1 207 ? -10.231 10.930 -17.084 1.00 91.62 207 ARG A N 1
ATOM 1637 C CA . ARG A 1 207 ? -10.321 12.388 -16.962 1.00 91.62 207 ARG A CA 1
ATOM 1638 C C . ARG A 1 207 ? -11.496 12.849 -16.079 1.00 91.62 207 ARG A C 1
ATOM 1640 O O . ARG A 1 207 ? -11.254 13.737 -15.265 1.00 91.62 207 ARG A O 1
ATOM 1647 N N . PRO A 1 208 ? -12.720 12.291 -16.190 1.00 89.94 208 PRO A N 1
ATOM 1648 C CA . PRO A 1 208 ? -13.833 12.674 -15.318 1.00 89.94 208 PRO A CA 1
ATOM 1649 C C . PRO A 1 208 ? -13.678 12.190 -13.872 1.00 89.94 208 PRO A C 1
ATOM 1651 O O . PRO A 1 208 ? -14.247 12.799 -12.974 1.00 89.94 208 PRO A O 1
ATOM 1654 N N . ALA A 1 209 ? -12.916 11.116 -13.648 1.00 87.56 209 ALA A N 1
ATOM 1655 C CA . ALA A 1 209 ? -12.675 10.551 -12.323 1.00 87.56 209 ALA A CA 1
ATOM 1656 C C . ALA A 1 209 ? -11.540 11.256 -11.557 1.00 87.56 209 ALA A C 1
ATOM 1658 O O . ALA A 1 209 ? -11.406 11.072 -10.353 1.00 87.56 209 ALA A O 1
ATOM 1659 N N . MET A 1 210 ? -10.693 12.048 -12.223 1.00 87.81 210 MET A N 1
ATOM 1660 C CA . MET A 1 210 ? -9.578 12.746 -11.576 1.00 87.81 210 MET A CA 1
ATOM 1661 C C . MET A 1 210 ? -10.032 14.021 -10.859 1.00 87.81 210 MET A C 1
ATOM 1663 O O . MET A 1 210 ? -10.739 14.854 -11.419 1.00 87.81 210 MET A O 1
ATOM 1667 N N . ASN A 1 211 ? -9.496 14.251 -9.658 1.00 76.88 211 ASN A N 1
ATOM 1668 C CA . ASN A 1 211 ? -9.759 15.472 -8.884 1.00 76.88 211 ASN A CA 1
ATOM 1669 C C . ASN A 1 211 ? -9.181 16.742 -9.520 1.00 76.88 211 ASN A C 1
ATOM 1671 O O . ASN A 1 211 ? -9.686 17.844 -9.312 1.00 76.88 211 ASN A O 1
ATOM 1675 N N . ARG A 1 212 ? -8.057 16.609 -10.231 1.00 75.06 212 ARG A N 1
ATOM 1676 C CA . ARG A 1 212 ? -7.343 17.719 -10.869 1.00 75.06 212 ARG A CA 1
ATOM 1677 C C . ARG A 1 212 ? -6.655 17.214 -12.125 1.00 75.06 212 ARG A C 1
ATOM 1679 O O . ARG A 1 212 ? -5.748 16.394 -12.045 1.00 75.06 212 ARG A O 1
ATOM 1686 N N . VAL A 1 213 ? -7.037 17.747 -13.280 1.00 69.31 213 VAL A N 1
ATOM 1687 C CA . VAL A 1 213 ? -6.340 17.473 -14.542 1.00 69.31 213 VAL A CA 1
ATOM 1688 C C . VAL A 1 213 ? -5.447 18.665 -14.848 1.00 69.31 213 VAL A C 1
ATOM 1690 O O . VAL A 1 213 ? -5.920 19.694 -15.321 1.00 69.31 213 VAL A O 1
ATOM 1693 N N . VAL A 1 214 ? -4.157 18.542 -14.539 1.00 66.88 214 VAL A N 1
ATOM 1694 C CA . VAL A 1 214 ? -3.192 19.640 -14.732 1.00 66.88 214 VAL A CA 1
ATOM 1695 C C . VAL A 1 214 ? -2.461 19.519 -16.072 1.00 66.88 214 VAL A C 1
ATOM 1697 O O . VAL A 1 214 ? -2.046 20.524 -16.645 1.00 66.88 214 VAL A O 1
ATOM 1700 N N . TRP A 1 215 ? -2.337 18.312 -16.627 1.00 85.38 215 TRP A N 1
ATOM 1701 C CA . TRP A 1 215 ? -1.690 18.105 -17.918 1.00 85.38 215 TRP A CA 1
ATOM 1702 C C . TRP A 1 215 ? -2.277 16.921 -18.670 1.00 85.38 215 TRP A C 1
ATOM 1704 O O . TRP A 1 215 ? -2.986 16.071 -18.136 1.00 85.38 215 TRP A O 1
ATOM 1714 N N . LEU A 1 216 ? -1.935 16.885 -19.948 1.00 90.56 216 LEU A N 1
ATOM 1715 C CA . LEU A 1 216 ? -2.315 15.840 -20.864 1.00 90.56 216 LEU A CA 1
ATOM 1716 C C . LEU A 1 216 ? -1.254 14.727 -20.852 1.00 90.56 216 LEU A C 1
ATOM 1718 O O . LEU A 1 216 ? -0.115 15.001 -21.243 1.00 90.56 216 LEU A O 1
ATOM 1722 N N . PRO A 1 217 ? -1.565 13.498 -20.397 1.00 93.19 217 PRO A N 1
ATOM 1723 C CA . PRO A 1 217 ? -0.551 12.460 -20.262 1.00 93.19 217 PRO A CA 1
ATOM 1724 C C . PRO A 1 217 ? -0.070 11.943 -21.624 1.00 93.19 217 PRO A C 1
ATOM 1726 O O . PRO A 1 217 ? -0.775 12.011 -22.640 1.00 93.19 217 PRO A O 1
ATOM 1729 N N . SER A 1 218 ? 1.151 11.397 -21.635 1.00 93.62 218 SER A N 1
ATOM 1730 C CA . SER A 1 218 ? 1.647 10.606 -22.767 1.00 93.62 218 SER A CA 1
ATOM 1731 C C . SER A 1 218 ? 0.771 9.357 -22.966 1.00 93.62 218 SER A C 1
ATOM 1733 O O . SER A 1 218 ? 0.120 8.936 -22.012 1.00 93.62 218 SER A O 1
ATOM 1735 N N . PRO A 1 219 ? 0.760 8.713 -24.148 1.00 94.38 219 PRO A N 1
ATOM 1736 C CA . PRO A 1 219 ? -0.042 7.504 -24.362 1.00 94.38 219 PRO A CA 1
ATOM 1737 C C . PRO A 1 219 ? 0.235 6.386 -23.347 1.00 94.38 219 PRO A C 1
ATOM 1739 O O . PRO A 1 219 ? -0.690 5.723 -22.897 1.00 94.38 219 PRO A O 1
ATOM 1742 N N . TYR A 1 220 ? 1.498 6.207 -22.947 1.00 92.75 220 TYR A N 1
ATOM 1743 C CA . TYR A 1 220 ? 1.871 5.207 -21.945 1.00 92.75 220 TYR A CA 1
ATOM 1744 C C . TYR A 1 220 ? 1.366 5.577 -20.544 1.00 92.75 220 TYR A C 1
ATOM 1746 O O . TYR A 1 220 ? 0.799 4.740 -19.856 1.00 92.75 220 TYR A O 1
ATOM 1754 N N . GLU A 1 221 ? 1.509 6.841 -20.137 1.00 93.75 221 GLU A N 1
ATOM 1755 C CA . GLU A 1 221 ? 0.977 7.314 -18.852 1.00 93.75 221 GLU A CA 1
ATOM 1756 C C . GLU A 1 221 ? -0.563 7.293 -18.828 1.00 93.75 221 GLU A C 1
ATOM 1758 O O . GLU A 1 221 ? -1.156 6.992 -17.801 1.00 93.75 221 GLU A O 1
ATOM 1763 N N . ALA A 1 222 ? -1.225 7.538 -19.962 1.00 94.81 222 ALA A N 1
ATOM 1764 C CA . ALA A 1 222 ? -2.673 7.393 -20.082 1.00 94.81 222 ALA A CA 1
ATOM 1765 C C . ALA A 1 222 ? -3.122 5.938 -19.856 1.00 94.81 222 ALA A C 1
ATOM 1767 O O . ALA A 1 222 ? -4.106 5.713 -19.156 1.00 94.81 222 ALA A O 1
ATOM 1768 N N . GLU A 1 223 ? -2.386 4.958 -20.397 1.00 95.56 223 GLU A N 1
ATOM 1769 C CA . GLU A 1 223 ? -2.638 3.534 -20.133 1.00 95.56 223 GLU A CA 1
ATOM 1770 C C . GLU A 1 223 ? -2.397 3.196 -18.655 1.00 95.56 223 GLU A C 1
ATOM 1772 O O . GLU A 1 223 ? -3.228 2.535 -18.047 1.00 95.56 223 GLU A O 1
ATOM 1777 N N . LEU A 1 224 ? -1.321 3.707 -18.040 1.00 93.75 224 LEU A N 1
ATOM 1778 C CA . LEU A 1 224 ? -1.061 3.521 -16.604 1.00 93.75 224 LEU A CA 1
ATOM 1779 C C . LEU A 1 224 ? -2.226 4.001 -15.735 1.00 93.75 224 LEU A C 1
ATOM 1781 O O . LEU A 1 224 ? -2.643 3.304 -14.811 1.00 93.75 224 LEU A O 1
ATOM 1785 N N . GLN A 1 225 ? -2.754 5.186 -16.035 1.00 94.25 225 GLN A N 1
ATOM 1786 C CA . GLN A 1 225 ? -3.862 5.763 -15.282 1.00 94.25 225 GLN A CA 1
ATOM 1787 C C . GLN A 1 225 ? -5.179 5.013 -15.524 1.00 94.25 225 GLN A C 1
ATOM 1789 O O . GLN A 1 225 ? -5.963 4.876 -14.591 1.00 94.25 225 GLN A O 1
ATOM 1794 N N . LEU A 1 226 ? -5.411 4.490 -16.736 1.00 94.75 226 LEU A N 1
ATOM 1795 C CA . LEU A 1 226 ? -6.554 3.614 -17.027 1.00 94.75 226 LEU A CA 1
ATOM 1796 C C . LEU A 1 226 ? -6.492 2.323 -16.207 1.00 94.75 226 LEU A C 1
ATOM 1798 O O . LEU A 1 226 ? -7.453 2.009 -15.517 1.00 94.75 226 LEU A O 1
ATOM 1802 N N . GLN A 1 227 ? -5.348 1.636 -16.218 1.00 95.56 227 GLN A N 1
ATOM 1803 C CA . GLN A 1 227 ? -5.143 0.402 -15.451 1.00 95.56 227 GLN A CA 1
ATOM 1804 C C . GLN A 1 227 ? -5.282 0.637 -13.940 1.00 95.56 227 GLN A C 1
ATOM 1806 O O . GLN A 1 227 ? -5.838 -0.188 -13.223 1.00 95.56 227 GLN A O 1
ATOM 1811 N N . ALA A 1 228 ? -4.805 1.780 -13.438 1.00 93.62 228 ALA A N 1
ATOM 1812 C CA . ALA A 1 228 ? -4.983 2.146 -12.035 1.00 93.62 228 ALA A CA 1
ATOM 1813 C C . ALA A 1 228 ? -6.456 2.401 -11.672 1.00 93.62 228 ALA A C 1
ATOM 1815 O O . ALA A 1 228 ? -6.884 1.998 -10.594 1.00 93.62 228 ALA A O 1
ATOM 1816 N N . LEU A 1 229 ? -7.231 3.042 -12.557 1.00 93.38 229 LEU A N 1
ATOM 1817 C CA . LEU A 1 229 ? -8.669 3.227 -12.356 1.00 93.38 229 LEU A CA 1
ATOM 1818 C C . LEU A 1 229 ? -9.411 1.883 -12.371 1.00 93.38 229 LEU A C 1
ATOM 1820 O O . LEU A 1 229 ? -10.201 1.627 -11.473 1.00 93.38 229 LEU A O 1
ATOM 1824 N N . GLU A 1 230 ? -9.113 1.015 -13.339 1.00 94.38 230 GLU A N 1
ATOM 1825 C CA . GLU A 1 230 ? -9.710 -0.326 -13.452 1.00 94.38 230 GLU A CA 1
ATOM 1826 C C . GLU A 1 230 ? -9.404 -1.189 -12.216 1.00 94.38 230 GLU A C 1
ATOM 1828 O O . GLU A 1 230 ? -10.281 -1.878 -11.696 1.00 94.38 230 GLU A O 1
ATOM 1833 N N . ALA A 1 231 ? -8.184 -1.097 -11.677 1.00 94.50 231 ALA A N 1
ATOM 1834 C CA . ALA A 1 231 ? -7.835 -1.737 -10.412 1.00 94.50 231 ALA A CA 1
ATOM 1835 C C . ALA A 1 231 ? -8.675 -1.184 -9.246 1.00 94.50 231 ALA A C 1
ATOM 1837 O O . ALA A 1 231 ? -9.233 -1.946 -8.456 1.00 94.50 231 ALA A O 1
ATOM 1838 N N . LEU A 1 232 ? -8.808 0.141 -9.140 1.00 92.75 232 LEU A N 1
ATOM 1839 C CA . LEU A 1 232 ? -9.595 0.774 -8.080 1.00 92.75 232 LEU A CA 1
ATOM 1840 C C . LEU A 1 232 ? -11.086 0.441 -8.151 1.00 92.75 232 LEU A C 1
ATOM 1842 O O . LEU A 1 232 ? -11.701 0.291 -7.101 1.00 92.75 232 LEU A O 1
ATOM 1846 N N . GLU A 1 233 ? -11.654 0.297 -9.347 1.00 92.38 233 GLU A N 1
ATOM 1847 C CA . GLU A 1 233 ? -13.041 -0.145 -9.531 1.00 92.38 233 GLU A CA 1
ATOM 1848 C C . GLU A 1 233 ? -13.242 -1.555 -8.955 1.00 92.38 233 GLU A C 1
ATOM 1850 O O . GLU A 1 233 ? -14.134 -1.749 -8.132 1.00 92.38 233 GLU A O 1
ATOM 1855 N N . ILE A 1 234 ? -12.344 -2.506 -9.258 1.00 94.56 234 ILE A N 1
ATOM 1856 C CA . ILE A 1 234 ? -12.369 -3.856 -8.657 1.00 94.56 234 ILE A CA 1
ATOM 1857 C C . ILE A 1 234 ? -12.288 -3.771 -7.128 1.00 94.56 234 ILE A C 1
ATOM 1859 O O . ILE A 1 234 ? -13.029 -4.449 -6.412 1.00 94.56 234 ILE A O 1
ATOM 1863 N N . ALA A 1 235 ? -11.383 -2.937 -6.606 1.00 94.19 235 ALA A N 1
ATOM 1864 C CA . ALA A 1 235 ? -11.249 -2.769 -5.167 1.00 94.19 235 ALA A CA 1
ATOM 1865 C C . ALA A 1 235 ? -12.519 -2.190 -4.540 1.00 94.19 235 ALA A C 1
ATOM 1867 O O . ALA A 1 235 ? -12.968 -2.701 -3.517 1.00 94.19 235 ALA A O 1
ATOM 1868 N N . ALA A 1 236 ? -13.108 -1.160 -5.140 1.00 91.75 236 ALA A N 1
ATOM 1869 C CA . ALA A 1 236 ? -14.303 -0.504 -4.627 1.00 91.75 236 ALA A CA 1
ATOM 1870 C C . ALA A 1 236 ? -15.538 -1.409 -4.640 1.00 91.75 236 ALA A C 1
ATOM 1872 O O . ALA A 1 236 ? -16.337 -1.339 -3.709 1.00 91.75 236 ALA A O 1
ATOM 1873 N N . GLU A 1 237 ? -15.682 -2.251 -5.661 1.00 92.06 237 GLU A N 1
ATOM 1874 C CA . GLU A 1 237 ? -16.830 -3.147 -5.801 1.00 92.06 237 GLU A CA 1
ATOM 1875 C C . GLU A 1 237 ? -16.739 -4.367 -4.875 1.00 92.06 237 GLU A C 1
ATOM 1877 O O . GLU A 1 237 ? -17.743 -4.759 -4.284 1.00 92.06 237 GLU A O 1
ATOM 1882 N N . GLU A 1 238 ? -15.550 -4.958 -4.713 1.00 95.38 238 GLU A N 1
ATOM 1883 C CA . GLU A 1 238 ? -15.440 -6.312 -4.145 1.00 95.38 238 GLU A CA 1
ATOM 1884 C C . GLU A 1 238 ? -14.502 -6.443 -2.941 1.00 95.38 238 GLU A C 1
ATOM 1886 O O . GLU A 1 238 ? -14.610 -7.417 -2.196 1.00 95.38 238 GLU A O 1
ATOM 1891 N N . ILE A 1 239 ? -13.580 -5.499 -2.719 1.00 95.94 239 ILE A N 1
ATOM 1892 C CA . ILE A 1 239 ? -12.561 -5.611 -1.659 1.00 95.94 239 ILE A CA 1
ATOM 1893 C C . ILE A 1 239 ? -12.840 -4.638 -0.509 1.00 95.94 239 ILE A C 1
ATOM 1895 O O . ILE A 1 239 ? -12.880 -5.038 0.655 1.00 95.94 239 ILE A O 1
ATOM 1899 N N . LEU A 1 240 ? -13.037 -3.357 -0.823 1.00 94.62 240 LEU A N 1
ATOM 1900 C CA . LEU A 1 240 ? -13.243 -2.288 0.152 1.00 94.62 240 LEU A CA 1
ATOM 1901 C C . LEU A 1 240 ? -14.491 -2.483 1.026 1.00 94.62 240 LEU A C 1
ATOM 1903 O O . LEU A 1 240 ? -14.383 -2.179 2.213 1.00 94.62 240 LEU A O 1
ATOM 1907 N N . PRO A 1 241 ? -15.629 -3.020 0.536 1.00 94.69 241 PRO A N 1
ATOM 1908 C CA . PRO A 1 241 ? -16.773 -3.310 1.401 1.00 94.69 241 PRO A CA 1
ATOM 1909 C C . PRO A 1 241 ? -16.433 -4.313 2.513 1.00 94.69 241 PRO A C 1
ATOM 1911 O O . PRO A 1 241 ? -16.691 -4.046 3.682 1.00 94.69 241 PRO A O 1
ATOM 1914 N N . VAL A 1 242 ? -15.746 -5.408 2.173 1.00 97.00 242 VAL A N 1
ATOM 1915 C CA . VAL A 1 242 ? -15.320 -6.434 3.144 1.00 97.00 242 VAL A CA 1
ATOM 1916 C C . VAL A 1 242 ? -14.295 -5.864 4.130 1.00 97.00 242 VAL A C 1
ATOM 1918 O O . VAL A 1 242 ? -14.347 -6.114 5.331 1.00 97.00 242 VAL A O 1
ATOM 1921 N N . ALA A 1 243 ? -13.367 -5.040 3.642 1.00 97.00 243 ALA A N 1
ATOM 1922 C CA . ALA A 1 243 ? -12.417 -4.338 4.498 1.00 97.00 243 ALA A CA 1
ATOM 1923 C C . ALA A 1 243 ? -13.112 -3.336 5.448 1.00 97.00 243 ALA A C 1
ATOM 1925 O O . ALA A 1 243 ? -12.694 -3.181 6.597 1.00 97.00 243 ALA A O 1
ATOM 1926 N N . ALA A 1 244 ? -14.184 -2.675 5.004 1.00 95.62 244 ALA A N 1
ATOM 1927 C CA . ALA A 1 244 ? -14.966 -1.765 5.837 1.00 95.62 244 ALA A CA 1
ATOM 1928 C C . ALA A 1 244 ? -15.731 -2.510 6.944 1.00 95.62 244 ALA A C 1
ATOM 1930 O O . ALA A 1 244 ? -15.813 -1.993 8.057 1.00 95.62 244 ALA A O 1
ATOM 1931 N N . GLU A 1 245 ? -16.220 -3.726 6.679 1.00 96.44 245 GLU A N 1
ATOM 1932 C CA . GLU A 1 245 ? -16.816 -4.602 7.700 1.00 96.44 245 GLU A CA 1
ATOM 1933 C C . GLU A 1 245 ? -15.796 -4.971 8.787 1.00 96.44 245 GLU A C 1
ATOM 1935 O O . GLU A 1 245 ? -16.071 -4.784 9.970 1.00 96.44 245 GLU A O 1
ATOM 1940 N N . LEU A 1 246 ? -14.574 -5.374 8.409 1.00 97.25 246 LEU A N 1
ATOM 1941 C CA . LEU A 1 246 ? -13.506 -5.643 9.385 1.00 97.25 246 LEU A CA 1
ATOM 1942 C C . LEU A 1 246 ? -13.165 -4.410 10.234 1.00 97.25 246 LEU A C 1
ATOM 1944 O O . LEU A 1 246 ? -12.933 -4.526 11.436 1.00 97.25 246 LEU A O 1
ATOM 1948 N N . MET A 1 247 ? -13.131 -3.224 9.618 1.00 96.62 247 MET A N 1
ATOM 1949 C CA . MET A 1 247 ? -12.910 -1.975 10.348 1.00 96.62 247 MET A CA 1
ATOM 1950 C C . MET A 1 247 ? -14.071 -1.671 11.305 1.00 96.62 247 MET A C 1
ATOM 1952 O O . MET A 1 247 ? -13.831 -1.194 12.413 1.00 96.62 247 MET A O 1
ATOM 1956 N N . ALA A 1 248 ? -15.316 -1.925 10.899 1.00 95.50 248 ALA A N 1
ATOM 1957 C CA . ALA A 1 248 ? -16.481 -1.739 11.756 1.00 95.50 248 ALA A CA 1
ATOM 1958 C C . ALA A 1 248 ? -16.423 -2.660 12.984 1.00 95.50 248 ALA A C 1
ATOM 1960 O O . ALA A 1 248 ? -16.623 -2.175 14.096 1.00 95.50 248 ALA A O 1
ATOM 1961 N N . ASP A 1 249 ? -16.044 -3.926 12.798 1.00 94.88 249 ASP A N 1
ATOM 1962 C CA . ASP A 1 249 ? -15.839 -4.886 13.887 1.00 94.88 249 ASP A CA 1
ATOM 1963 C C . ASP A 1 249 ? -14.756 -4.419 14.874 1.00 94.88 249 ASP A C 1
ATOM 1965 O O . ASP A 1 249 ? -14.948 -4.475 16.094 1.00 94.88 249 ASP A O 1
ATOM 1969 N N . ASP A 1 250 ? -13.622 -3.931 14.356 1.00 95.75 250 ASP A N 1
ATOM 1970 C CA . ASP A 1 250 ? -12.537 -3.386 15.178 1.00 95.75 250 ASP A CA 1
ATOM 1971 C C . ASP A 1 250 ? -13.010 -2.164 15.993 1.00 95.75 250 ASP A C 1
ATOM 1973 O O . ASP A 1 250 ? -12.710 -2.053 17.186 1.00 95.75 250 ASP A O 1
ATOM 1977 N N . LEU A 1 251 ? -13.781 -1.256 15.379 1.00 95.19 251 LEU A N 1
ATOM 1978 C CA . LEU A 1 251 ? -14.358 -0.092 16.062 1.00 95.19 251 LEU A CA 1
ATOM 1979 C C . LEU A 1 251 ? -15.334 -0.515 17.165 1.00 95.19 251 LEU A C 1
ATOM 1981 O O . LEU A 1 251 ? -15.212 -0.050 18.298 1.00 95.19 251 LEU A O 1
ATOM 1985 N N . ASP A 1 252 ? -16.244 -1.444 16.875 1.00 93.25 252 ASP A N 1
ATOM 1986 C CA . ASP A 1 252 ? -17.224 -1.954 17.838 1.00 93.25 252 ASP A CA 1
ATOM 1987 C C . ASP A 1 252 ? -16.546 -2.662 19.019 1.00 93.25 252 ASP A C 1
ATOM 1989 O O . ASP A 1 252 ? -17.019 -2.607 20.159 1.00 93.25 252 ASP A O 1
ATOM 1993 N N . GLN A 1 253 ? -15.427 -3.350 18.783 1.00 92.94 253 GLN A N 1
ATOM 1994 C CA . GLN A 1 253 ? -14.618 -3.933 19.850 1.00 92.94 253 GLN A CA 1
ATOM 1995 C C . GLN A 1 253 ? -14.003 -2.855 20.753 1.00 92.94 253 GLN A C 1
ATOM 1997 O O . GLN A 1 253 ? -14.121 -2.947 21.979 1.00 92.94 253 GLN A O 1
ATOM 2002 N N . ILE A 1 254 ? -13.371 -1.834 20.169 1.00 94.62 254 ILE A N 1
ATOM 2003 C CA . ILE A 1 254 ? -12.721 -0.753 20.922 1.00 94.62 254 ILE A CA 1
ATOM 2004 C C . ILE A 1 254 ? -13.758 0.070 21.700 1.00 94.62 254 ILE A C 1
ATOM 2006 O O . ILE A 1 254 ? -13.540 0.393 22.868 1.00 94.62 254 ILE A O 1
ATOM 2010 N N . GLU A 1 255 ? -14.905 0.375 21.097 1.00 94.62 255 GLU A N 1
ATOM 2011 C CA . GLU A 1 255 ? -15.976 1.131 21.748 1.00 94.62 255 GLU A CA 1
ATOM 2012 C C . GLU A 1 255 ? -16.528 0.419 22.973 1.00 94.62 255 GLU A C 1
ATOM 2014 O O . GLU A 1 255 ? -16.645 1.027 24.040 1.00 94.62 255 GLU A O 1
ATOM 2019 N N . ARG A 1 256 ? -16.840 -0.876 22.852 1.00 92.69 256 ARG A N 1
ATOM 2020 C CA . ARG A 1 256 ? -17.350 -1.648 23.988 1.00 92.69 256 ARG A CA 1
ATOM 2021 C C . ARG A 1 256 ? -16.346 -1.672 25.142 1.00 92.69 256 ARG A C 1
ATOM 2023 O O . ARG A 1 256 ? -16.755 -1.530 26.293 1.00 92.69 256 ARG A O 1
ATOM 2030 N N . TRP A 1 257 ? -15.048 -1.778 24.849 1.00 94.19 257 TRP A N 1
ATOM 2031 C CA . TRP A 1 257 ? -13.999 -1.668 25.865 1.00 94.19 257 TRP A CA 1
ATOM 2032 C C . TRP A 1 257 ? -13.997 -0.289 26.551 1.00 94.19 257 TRP A C 1
ATOM 2034 O O . TRP A 1 257 ? -14.008 -0.211 27.781 1.00 94.19 257 TRP A O 1
ATOM 2044 N N . LEU A 1 258 ? -14.068 0.802 25.781 1.00 95.00 258 LEU A N 1
ATOM 2045 C CA . LEU A 1 258 ? -14.092 2.174 26.312 1.00 95.00 258 LEU A CA 1
ATOM 2046 C C . LEU A 1 258 ? -15.352 2.502 27.127 1.00 95.00 258 LEU A C 1
ATOM 2048 O O . LEU A 1 258 ? -15.295 3.331 28.039 1.00 95.00 258 LEU A O 1
ATOM 2052 N N . HIS A 1 259 ? -16.483 1.865 26.820 1.00 93.88 259 HIS A N 1
ATOM 2053 C CA . HIS A 1 259 ? -17.703 1.972 27.621 1.00 93.88 259 HIS A CA 1
ATOM 2054 C C . HIS A 1 259 ? -17.559 1.299 28.989 1.00 93.88 259 HIS A C 1
ATOM 2056 O O . HIS A 1 259 ? -18.032 1.837 29.990 1.00 93.88 259 HIS A O 1
ATOM 2062 N N . GLN A 1 260 ? -16.888 0.149 29.043 1.00 92.50 260 GLN A N 1
ATOM 2063 C CA . GLN A 1 260 ? -16.661 -0.593 30.286 1.00 92.50 260 GLN A CA 1
ATOM 2064 C C . GLN A 1 260 ? -15.564 0.012 31.155 1.00 92.50 260 GLN A C 1
ATOM 2066 O O . GLN A 1 260 ? -15.553 -0.197 32.367 1.00 92.50 260 GLN A O 1
ATOM 2071 N N . GLN A 1 261 ? -14.661 0.781 30.548 1.00 94.19 261 GLN A N 1
ATOM 2072 C CA . GLN A 1 261 ? -13.543 1.426 31.224 1.00 94.19 261 GLN A CA 1
ATOM 2073 C C . GLN A 1 261 ? -13.551 2.944 30.977 1.00 94.19 261 GLN A C 1
ATOM 2075 O O . GLN A 1 261 ? -12.664 3.456 30.292 1.00 94.19 261 GLN A O 1
ATOM 2080 N N . PRO A 1 262 ? -14.500 3.718 31.549 1.00 93.56 262 PRO A N 1
ATOM 2081 C CA . PRO A 1 262 ? -14.559 5.167 31.330 1.00 93.56 262 PRO A CA 1
ATOM 2082 C C . PRO A 1 262 ? -13.256 5.897 31.692 1.00 93.56 262 PRO A C 1
ATOM 2084 O O . PRO A 1 262 ? -12.892 6.875 31.041 1.00 93.56 262 PRO A O 1
ATOM 2087 N N . GLY A 1 263 ? -12.524 5.390 32.694 1.00 94.56 263 GLY A N 1
ATOM 2088 C CA . GLY A 1 263 ? -11.215 5.914 33.098 1.00 94.56 263 GLY A CA 1
ATOM 2089 C C . GLY A 1 263 ? -10.114 5.755 32.041 1.00 94.56 263 GLY A C 1
ATOM 2090 O O . GLY A 1 263 ? -9.151 6.517 32.055 1.00 94.56 263 GLY A O 1
ATOM 2091 N N . GLU A 1 264 ? -10.262 4.831 31.088 1.00 95.69 264 GLU A N 1
ATOM 2092 C CA . GLU A 1 264 ? -9.285 4.627 30.012 1.00 95.69 264 GLU A CA 1
ATOM 2093 C C . GLU A 1 264 ? -9.441 5.637 28.865 1.00 95.69 264 GLU A C 1
ATOM 2095 O O . GLU A 1 264 ? -8.506 5.794 28.090 1.00 95.69 264 GLU A O 1
ATOM 2100 N N . GLN A 1 265 ? -10.552 6.380 28.758 1.00 96.19 265 GLN A N 1
ATOM 2101 C CA . GLN A 1 265 ? -10.763 7.323 27.644 1.00 96.19 265 GLN A CA 1
ATOM 2102 C C . GLN A 1 265 ? -9.705 8.438 27.608 1.00 96.19 265 GLN A C 1
ATOM 2104 O O . GLN A 1 265 ? -9.118 8.707 26.562 1.00 96.19 265 GLN A O 1
ATOM 2109 N N . GLY A 1 266 ? -9.430 9.071 28.755 1.00 96.50 266 GLY A N 1
ATOM 2110 C CA . GLY A 1 266 ? -8.413 10.126 28.848 1.00 96.50 266 GLY A CA 1
ATOM 2111 C C . GLY A 1 266 ? -6.998 9.592 28.622 1.00 96.50 266 GLY A C 1
ATOM 2112 O O . GLY A 1 266 ? -6.198 10.216 27.931 1.00 96.50 266 GLY A O 1
ATOM 2113 N N . ARG A 1 267 ? -6.714 8.393 29.143 1.00 96.56 267 ARG A N 1
ATOM 2114 C CA . ARG A 1 267 ? -5.430 7.717 28.946 1.00 96.56 267 ARG A CA 1
ATOM 2115 C C . ARG A 1 267 ? -5.205 7.321 27.488 1.00 96.56 267 ARG A C 1
ATOM 2117 O O . ARG A 1 267 ? -4.104 7.502 26.982 1.00 96.56 267 ARG A O 1
ATOM 2124 N N . LEU A 1 268 ? -6.230 6.794 26.817 1.00 96.31 268 LEU A N 1
ATOM 2125 C CA . LEU A 1 268 ? -6.170 6.431 25.403 1.00 96.31 268 LEU A CA 1
ATOM 2126 C C . LEU A 1 268 ? -5.840 7.656 24.545 1.00 96.31 268 LEU A C 1
ATOM 2128 O O . LEU A 1 268 ? -4.940 7.581 23.715 1.00 96.31 268 LEU A O 1
ATOM 2132 N N . GLN A 1 269 ? -6.524 8.781 24.776 1.00 97.25 269 GLN A N 1
ATOM 2133 C CA . GLN A 1 269 ? -6.248 10.036 24.074 1.00 97.25 269 GLN A CA 1
ATOM 2134 C C . GLN A 1 269 ? -4.779 10.456 24.235 1.00 97.25 269 GLN A C 1
ATOM 2136 O O . GLN A 1 269 ? -4.094 10.699 23.243 1.00 97.25 269 GLN A O 1
ATOM 2141 N N . GLN A 1 270 ? -4.278 10.459 25.475 1.00 96.94 270 GLN A N 1
ATOM 2142 C CA . GLN A 1 270 ? -2.887 10.803 25.771 1.00 96.94 270 GLN A CA 1
ATOM 2143 C C . GLN A 1 270 ? -1.904 9.865 25.047 1.00 96.94 270 GLN A C 1
ATOM 2145 O O . GLN A 1 270 ? -0.946 10.310 24.421 1.00 96.94 270 GLN A O 1
ATOM 2150 N N . GLU A 1 271 ? -2.161 8.556 25.068 1.00 96.00 271 GLU A N 1
ATOM 2151 C CA . GLU A 1 271 ? -1.299 7.577 24.407 1.00 96.00 271 GLU A CA 1
ATOM 2152 C C . GLU A 1 271 ? -1.327 7.693 22.879 1.00 96.00 271 GLU A C 1
ATOM 2154 O O . GLU A 1 271 ? -0.302 7.441 22.247 1.00 96.00 271 GLU A O 1
ATOM 2159 N N . ILE A 1 272 ? -2.448 8.085 22.266 1.00 95.69 272 ILE A N 1
ATOM 2160 C CA . ILE A 1 272 ? -2.505 8.394 20.829 1.00 95.69 272 ILE A CA 1
ATOM 2161 C C . ILE A 1 272 ? -1.592 9.587 20.518 1.00 95.69 272 ILE A C 1
ATOM 2163 O O . ILE A 1 272 ? -0.741 9.485 19.633 1.00 95.69 272 ILE A O 1
ATOM 2167 N N . GLU A 1 273 ? -1.714 10.677 21.279 1.00 95.31 273 GLU A N 1
ATOM 2168 C CA . GLU A 1 273 ? -0.915 11.902 21.115 1.00 95.31 273 GLU A CA 1
ATOM 2169 C C . GLU A 1 273 ? 0.588 11.652 21.296 1.00 95.31 273 GLU A C 1
ATOM 2171 O O . GLU A 1 273 ? 1.419 12.206 20.578 1.00 95.31 273 GLU A O 1
ATOM 2176 N N . GLU A 1 274 ? 0.949 10.757 22.213 1.00 95.50 274 GLU A N 1
ATOM 2177 C CA . GLU A 1 274 ? 2.336 10.375 22.480 1.00 95.50 274 GLU A CA 1
ATOM 2178 C C . GLU A 1 274 ? 2.870 9.292 21.524 1.00 95.50 274 GLU A C 1
ATOM 2180 O O . GLU A 1 274 ? 3.987 8.798 21.708 1.00 95.50 274 GLU A O 1
ATOM 2185 N N . GLY A 1 275 ? 2.089 8.877 20.521 1.00 94.12 275 GLY A N 1
ATOM 2186 C CA . GLY A 1 275 ? 2.499 7.855 19.559 1.00 94.12 275 GLY A CA 1
ATOM 2187 C C . GLY A 1 275 ? 2.617 6.451 20.165 1.00 94.12 275 GLY A C 1
ATOM 2188 O O . GLY A 1 275 ? 3.394 5.625 19.686 1.00 94.12 275 GLY A O 1
ATOM 2189 N N . ARG A 1 276 ? 1.837 6.141 21.203 1.00 95.62 276 ARG A N 1
ATOM 2190 C CA . ARG A 1 276 ? 1.775 4.840 21.897 1.00 95.62 276 ARG A CA 1
ATOM 2191 C C . ARG A 1 276 ? 0.481 4.058 21.624 1.00 95.62 276 ARG A C 1
ATOM 2193 O O . ARG A 1 276 ? 0.143 3.154 22.385 1.00 95.62 276 ARG A O 1
ATOM 2200 N N . ALA A 1 27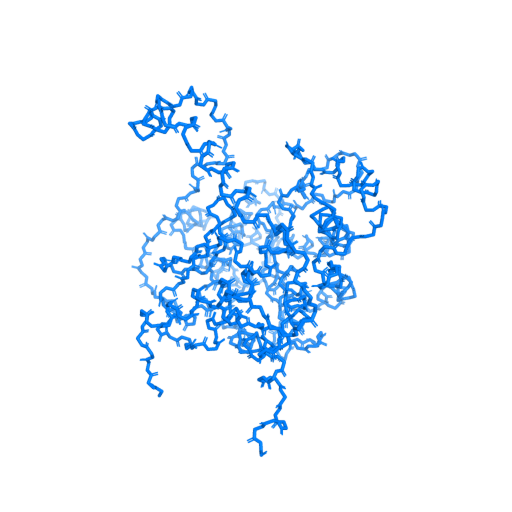7 ? -0.193 4.332 20.505 1.00 95.25 277 ALA A N 1
ATOM 2201 C CA . ALA A 1 277 ? -1.434 3.669 20.083 1.00 95.25 277 ALA A CA 1
ATOM 2202 C C . ALA A 1 277 ? -1.386 2.125 20.157 1.00 95.25 277 ALA A C 1
ATOM 2204 O O . ALA A 1 277 ? -2.324 1.504 20.656 1.00 95.25 277 ALA A O 1
ATOM 2205 N N . GLN A 1 278 ? -0.275 1.488 19.759 1.00 93.69 278 GLN A N 1
ATOM 2206 C CA . GLN A 1 278 ? -0.115 0.027 19.865 1.00 93.69 278 GLN A CA 1
ATOM 2207 C C . GLN A 1 278 ? -0.268 -0.507 21.301 1.00 93.69 278 GLN A C 1
ATOM 2209 O O . GLN A 1 278 ? -0.853 -1.572 21.499 1.00 93.69 278 GLN A O 1
ATOM 2214 N N . GLN A 1 279 ? 0.239 0.217 22.306 1.00 93.75 279 GLN A N 1
ATOM 2215 C CA . GLN A 1 279 ? 0.115 -0.185 23.712 1.00 93.75 279 GLN A CA 1
ATOM 2216 C C . GLN A 1 279 ? -1.334 -0.068 24.187 1.00 93.75 279 GLN A C 1
ATOM 2218 O O . GLN A 1 279 ? -1.817 -0.935 24.915 1.00 93.75 279 GLN A O 1
ATOM 2223 N N . ALA A 1 280 ? -2.036 0.976 23.744 1.00 93.44 280 ALA A N 1
ATOM 2224 C CA . ALA A 1 280 ? -3.447 1.172 24.045 1.00 93.44 280 ALA A CA 1
ATOM 2225 C C . ALA A 1 280 ? -4.307 0.038 23.463 1.00 93.44 280 ALA A C 1
ATOM 2227 O O . ALA A 1 280 ? -5.107 -0.572 24.172 1.00 93.44 280 ALA A O 1
ATOM 2228 N N . PHE A 1 281 ? -4.068 -0.322 22.199 1.00 94.81 281 PHE A N 1
ATOM 2229 C CA . PHE A 1 281 ? -4.784 -1.407 21.529 1.00 94.81 281 PHE A CA 1
ATOM 2230 C C . PHE A 1 281 ? -4.544 -2.776 22.177 1.00 94.81 281 PHE A C 1
ATOM 2232 O O . PHE A 1 281 ? -5.477 -3.560 22.349 1.00 94.81 281 PHE A O 1
ATOM 2239 N N . GLN A 1 282 ? -3.305 -3.062 22.591 1.00 93.25 282 GLN A N 1
ATOM 2240 C CA . GLN A 1 282 ? -2.985 -4.288 23.326 1.00 93.25 282 GLN A CA 1
ATOM 2241 C C . GLN A 1 282 ? -3.803 -4.405 24.617 1.00 93.25 282 GLN A C 1
ATOM 2243 O O . GLN A 1 282 ? -4.321 -5.482 24.907 1.00 93.25 282 GLN A O 1
ATOM 2248 N N . ARG A 1 283 ? -3.979 -3.305 25.365 1.00 93.31 283 ARG A N 1
ATOM 2249 C CA . ARG A 1 283 ? -4.834 -3.310 26.563 1.00 93.31 283 ARG A CA 1
ATOM 2250 C C . ARG A 1 283 ? -6.297 -3.570 26.223 1.00 93.31 283 ARG A C 1
ATOM 2252 O O . ARG A 1 283 ? -6.920 -4.382 26.902 1.00 93.31 283 ARG A O 1
ATOM 2259 N N . ALA A 1 284 ? -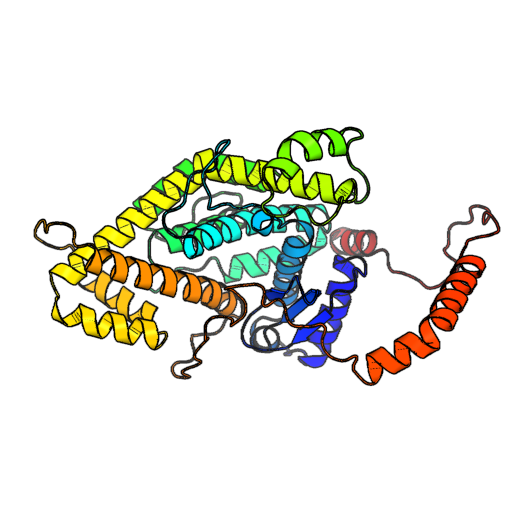6.810 -2.943 25.164 1.00 91.62 284 ALA A N 1
ATOM 2260 C CA . ALA A 1 284 ? -8.178 -3.168 24.701 1.00 91.62 284 ALA A CA 1
ATOM 2261 C C . ALA A 1 284 ? -8.427 -4.644 24.334 1.00 91.62 284 ALA A C 1
ATOM 2263 O O . ALA A 1 284 ? -9.455 -5.208 24.697 1.00 91.62 284 ALA A O 1
ATOM 2264 N N . CYS A 1 285 ? -7.458 -5.308 23.694 1.00 89.56 285 CYS A N 1
ATOM 2265 C CA . CYS A 1 285 ? -7.552 -6.731 23.351 1.00 89.56 285 CYS A CA 1
ATOM 2266 C C . CYS A 1 285 ? -7.515 -7.662 24.572 1.00 89.56 285 CYS A C 1
ATOM 2268 O O . CYS A 1 285 ? -8.169 -8.703 24.572 1.00 89.56 285 CYS A O 1
ATOM 2270 N N . CYS A 1 286 ? -6.754 -7.311 25.610 1.00 89.00 286 CYS A N 1
ATOM 2271 C CA . CYS A 1 286 ? -6.613 -8.136 26.812 1.00 89.00 286 CYS A CA 1
ATOM 2272 C C . CYS A 1 286 ? -7.818 -8.058 27.763 1.00 89.00 286 CYS A C 1
ATOM 2274 O O . CYS A 1 286 ? -7.917 -8.883 28.668 1.00 89.00 286 CYS A O 1
ATOM 2276 N N . ALA A 1 287 ? -8.726 -7.093 27.586 1.00 83.62 287 ALA A N 1
ATOM 2277 C CA . ALA A 1 287 ? -9.843 -6.856 28.503 1.00 83.62 287 ALA A CA 1
ATOM 2278 C C . ALA A 1 287 ? -10.958 -7.926 28.454 1.00 83.62 287 ALA A C 1
ATOM 2280 O O . ALA A 1 287 ? -11.886 -7.874 29.259 1.00 83.62 287 ALA A O 1
ATOM 2281 N N . GLY A 1 288 ? -10.849 -8.918 27.562 1.00 78.31 288 GLY A N 1
ATOM 2282 C CA . GLY A 1 288 ? -11.855 -9.964 27.371 1.00 78.31 288 GLY A CA 1
ATOM 2283 C C . GLY A 1 288 ? -13.106 -9.464 26.633 1.00 78.31 288 GLY A C 1
ATOM 2284 O O . GLY A 1 288 ? -13.252 -8.266 26.382 1.00 78.31 288 GLY A O 1
ATOM 2285 N N . PRO A 1 289 ? -14.008 -10.374 26.222 1.00 77.88 289 PRO A N 1
ATOM 2286 C CA . PRO A 1 289 ? -15.238 -9.985 25.555 1.00 77.88 289 PRO A CA 1
ATOM 2287 C C . PRO A 1 289 ? -16.142 -9.209 26.530 1.00 77.88 289 PRO A C 1
ATOM 2289 O O . PRO A 1 289 ? -16.385 -9.663 27.650 1.00 77.88 289 PRO A O 1
ATOM 2292 N N . PRO A 1 290 ? -16.665 -8.050 26.118 1.00 70.94 290 PRO A N 1
ATOM 2293 C CA . PRO A 1 290 ? -17.506 -7.216 26.960 1.00 70.94 290 PRO A CA 1
ATOM 2294 C C . PRO A 1 290 ? -18.865 -7.883 27.245 1.00 70.94 290 PRO A C 1
ATOM 2296 O O . PRO A 1 290 ? -19.553 -8.314 26.320 1.00 70.94 290 PRO A O 1
ATOM 2299 N N . SER A 1 291 ? -19.295 -7.899 28.514 1.00 76.88 291 SER A N 1
ATOM 2300 C CA . SER A 1 291 ? -20.675 -8.230 28.904 1.00 76.88 291 SER A CA 1
ATOM 2301 C C . SER A 1 291 ? -21.561 -6.980 28.894 1.00 76.88 291 SER A C 1
ATOM 2303 O O . SER A 1 291 ? -21.371 -6.086 29.716 1.00 76.88 291 SER A O 1
ATOM 2305 N N . GLY A 1 292 ? -22.548 -6.933 27.995 1.00 78.81 292 GLY A N 1
ATOM 2306 C CA . GLY A 1 292 ? -23.600 -5.909 27.976 1.00 78.81 292 GLY A CA 1
ATOM 2307 C C . GLY A 1 292 ? -23.625 -5.049 26.709 1.00 78.81 292 GLY A C 1
ATOM 2308 O O . GLY A 1 292 ? -22.587 -4.676 26.166 1.00 78.81 292 GLY A O 1
ATOM 2309 N N . ALA A 1 293 ? -24.834 -4.737 26.238 1.00 80.25 293 ALA A N 1
ATOM 2310 C CA . ALA A 1 293 ? -25.050 -3.779 25.161 1.00 80.25 293 ALA A CA 1
ATOM 2311 C C . ALA A 1 293 ? -25.063 -2.357 25.739 1.00 80.25 293 ALA A C 1
ATOM 2313 O O . ALA A 1 293 ? -25.839 -2.063 26.650 1.00 80.25 293 ALA A O 1
ATOM 2314 N N . HIS A 1 294 ? -24.222 -1.475 25.202 1.00 82.50 294 HIS A N 1
ATOM 2315 C CA . HIS A 1 294 ? -24.248 -0.044 25.499 1.00 82.50 294 HIS A CA 1
ATOM 2316 C C . HIS A 1 294 ? -24.729 0.721 24.261 1.00 82.50 294 HIS A C 1
ATOM 2318 O O . HIS A 1 294 ? -24.408 0.316 23.143 1.00 82.50 294 HIS A O 1
ATOM 2324 N N . PRO A 1 295 ? -25.510 1.802 24.427 1.00 84.62 295 PRO A N 1
ATOM 2325 C CA . PRO A 1 295 ? -25.900 2.634 23.300 1.00 84.62 295 PRO A CA 1
ATOM 2326 C C . PRO A 1 295 ? -24.660 3.305 22.683 1.00 84.62 295 PRO A C 1
ATOM 2328 O O . PRO A 1 295 ? -23.756 3.701 23.428 1.00 84.62 295 PRO A O 1
ATOM 2331 N N . PRO A 1 296 ? -24.619 3.468 21.350 1.00 84.62 296 PRO A N 1
ATOM 2332 C CA . PRO A 1 296 ? -23.480 4.061 20.663 1.00 84.62 296 PRO A CA 1
ATOM 2333 C C . PRO A 1 296 ? -23.260 5.510 21.114 1.00 84.62 296 PRO A C 1
ATOM 2335 O O . PRO A 1 296 ? -24.194 6.312 21.177 1.00 84.62 296 PRO A O 1
ATOM 2338 N N . SER A 1 297 ? -22.007 5.858 21.404 1.00 93.56 297 SER A N 1
ATOM 2339 C CA . SER A 1 297 ? -21.584 7.220 21.740 1.00 93.56 297 SER A CA 1
ATOM 2340 C C . SER A 1 297 ? -20.692 7.767 20.633 1.00 93.56 297 SER A C 1
ATOM 2342 O O . SER A 1 297 ? -19.601 7.249 20.402 1.00 93.56 297 SER A O 1
ATOM 2344 N N . SER A 1 298 ? -21.117 8.852 19.977 1.00 94.06 298 SER A N 1
ATOM 2345 C CA . SER A 1 298 ? -20.358 9.481 18.882 1.00 94.06 298 SER A CA 1
ATOM 2346 C C . SER A 1 298 ? -18.946 9.898 19.302 1.00 94.06 298 SER A C 1
ATOM 2348 O O . SER A 1 298 ? -18.000 9.755 18.531 1.00 94.06 298 SER A O 1
ATOM 2350 N N . ARG A 1 299 ? -18.779 10.353 20.551 1.00 96.38 299 ARG A N 1
ATOM 2351 C CA . ARG A 1 299 ? -17.468 10.690 21.120 1.00 96.38 299 ARG A CA 1
ATOM 2352 C C . ARG A 1 299 ? -16.571 9.459 21.258 1.00 96.38 299 ARG A C 1
ATOM 2354 O O . ARG A 1 299 ? -15.391 9.538 20.935 1.00 96.38 299 ARG A O 1
ATOM 2361 N N . ILE A 1 300 ? -17.114 8.346 21.755 1.00 96.19 300 ILE A N 1
ATOM 2362 C CA . ILE A 1 300 ? -16.340 7.114 21.967 1.00 96.19 300 ILE A CA 1
ATOM 2363 C C . ILE A 1 300 ? -15.978 6.491 20.618 1.00 96.19 300 ILE A C 1
ATOM 2365 O O . ILE A 1 300 ? -14.821 6.119 20.435 1.00 96.19 300 ILE A O 1
ATOM 2369 N N . ARG A 1 301 ? -16.903 6.486 19.647 1.00 95.94 301 ARG A N 1
ATOM 2370 C CA . ARG A 1 301 ? -16.597 6.060 18.275 1.00 95.94 301 ARG A CA 1
ATOM 2371 C C . ARG A 1 301 ? -15.503 6.909 17.639 1.00 95.94 301 ARG A C 1
ATOM 2373 O O . ARG A 1 301 ? -14.574 6.365 17.053 1.00 95.94 301 ARG A O 1
ATOM 2380 N N . GLY A 1 302 ? -15.562 8.233 17.808 1.00 96.50 302 GLY A N 1
ATOM 2381 C CA . GLY A 1 302 ? -14.511 9.134 17.330 1.00 96.50 302 GLY A CA 1
ATOM 2382 C C . GLY A 1 302 ? -13.134 8.792 17.910 1.00 96.50 302 GLY A C 1
ATOM 2383 O O . GLY A 1 302 ? -12.152 8.742 17.175 1.00 96.50 302 GLY A O 1
ATOM 2384 N N . LEU A 1 303 ? -13.061 8.483 19.207 1.00 96.94 303 LEU A N 1
ATOM 2385 C CA . LEU A 1 303 ? -11.814 8.076 19.858 1.00 96.94 303 LEU A CA 1
ATOM 2386 C C . LEU A 1 303 ? -11.327 6.689 19.393 1.00 96.94 303 LEU A C 1
ATOM 2388 O O . LEU A 1 303 ? -10.131 6.495 19.179 1.00 96.94 303 LEU A O 1
ATOM 2392 N N . ALA A 1 304 ? -12.240 5.735 19.189 1.00 96.69 304 ALA A N 1
ATOM 2393 C CA . ALA A 1 304 ? -11.921 4.422 18.626 1.00 96.69 304 ALA A CA 1
ATOM 2394 C C . ALA A 1 304 ? -11.358 4.533 17.199 1.00 96.69 304 ALA A C 1
ATOM 2396 O O . ALA A 1 304 ? -10.364 3.886 16.865 1.00 96.69 304 ALA A O 1
ATOM 2397 N N . GLN A 1 305 ? -11.942 5.410 16.381 1.00 96.88 305 GLN A N 1
ATOM 2398 C CA . GLN A 1 305 ? -11.452 5.708 15.041 1.00 96.88 305 GLN A CA 1
ATOM 2399 C C . GLN A 1 305 ? -10.065 6.354 15.069 1.00 96.88 305 GLN A C 1
ATOM 2401 O O . GLN A 1 305 ? -9.186 5.902 14.340 1.00 96.88 305 GLN A O 1
ATOM 2406 N N . GLN A 1 306 ? -9.828 7.335 15.945 1.00 96.81 306 GLN A N 1
ATOM 2407 C CA . GLN A 1 306 ? -8.498 7.933 16.115 1.00 96.81 306 GLN A CA 1
ATOM 2408 C C . GLN A 1 306 ? -7.446 6.896 16.524 1.00 96.81 306 GLN A C 1
ATOM 2410 O O . GLN A 1 306 ? -6.326 6.930 16.014 1.00 96.81 306 GLN A O 1
ATOM 2415 N N . LEU A 1 307 ? -7.800 5.943 17.398 1.00 96.88 307 LEU A N 1
ATOM 2416 C CA . LEU A 1 307 ? -6.916 4.831 17.748 1.00 96.88 307 LEU A CA 1
ATOM 2417 C C . LEU A 1 307 ? -6.573 3.990 16.511 1.00 96.88 307 LEU A C 1
ATOM 2419 O O . LEU A 1 307 ? -5.392 3.756 16.255 1.00 96.88 307 LEU A O 1
ATOM 2423 N N . LEU A 1 308 ? -7.568 3.555 15.729 1.00 96.44 308 LEU A N 1
ATOM 2424 C CA . LEU A 1 308 ? -7.319 2.768 14.516 1.00 96.44 308 LEU A CA 1
ATOM 2425 C C . LEU A 1 308 ? -6.490 3.537 13.487 1.00 96.44 308 LEU A C 1
ATOM 2427 O O . LEU A 1 308 ? -5.550 2.977 12.934 1.00 96.44 308 LEU A O 1
ATOM 2431 N N . GLU A 1 309 ? -6.780 4.815 13.257 1.00 95.69 309 GLU A N 1
ATOM 2432 C CA . GLU A 1 309 ? -6.020 5.663 12.335 1.00 95.69 309 GLU A CA 1
ATOM 2433 C C . GLU A 1 309 ? -4.569 5.837 12.787 1.00 95.69 309 GLU A C 1
ATOM 2435 O O . GLU A 1 309 ? -3.649 5.692 11.976 1.00 95.69 309 GLU A O 1
ATOM 2440 N N . ALA A 1 310 ? -4.341 6.060 14.084 1.00 95.38 310 ALA A N 1
ATOM 2441 C CA . ALA A 1 310 ? -3.003 6.109 14.658 1.00 95.38 310 ALA A CA 1
ATOM 2442 C C . ALA A 1 310 ? -2.273 4.767 14.491 1.00 95.38 310 ALA A C 1
ATOM 2444 O O . ALA A 1 310 ? -1.106 4.751 14.099 1.00 95.38 310 ALA A O 1
ATOM 2445 N N . LEU A 1 311 ? -2.954 3.636 14.707 1.00 94.12 311 LEU A N 1
ATOM 2446 C CA . LEU A 1 311 ? -2.404 2.303 14.441 1.00 94.12 311 LEU A CA 1
ATOM 2447 C C . LEU A 1 311 ? -2.134 2.071 12.956 1.00 94.12 311 LEU A C 1
ATOM 2449 O O . LEU A 1 311 ? -1.150 1.423 12.635 1.00 94.12 311 LEU A O 1
ATOM 2453 N N . GLY A 1 312 ? -2.956 2.590 12.045 1.00 92.88 312 GLY A N 1
ATOM 2454 C CA . GLY A 1 312 ? -2.737 2.501 10.602 1.00 92.88 312 GLY A CA 1
ATOM 2455 C C . GLY A 1 312 ? -1.499 3.282 10.168 1.00 92.88 312 GLY A C 1
ATOM 2456 O O . GLY A 1 312 ? -0.658 2.762 9.438 1.00 92.88 312 GLY A O 1
ATOM 2457 N N . GLN A 1 313 ? -1.315 4.493 10.697 1.00 90.75 313 GLN A N 1
ATOM 2458 C CA . GLN A 1 313 ? -0.113 5.301 10.470 1.00 90.75 313 GLN A CA 1
ATOM 2459 C C . GLN A 1 313 ? 1.137 4.646 11.080 1.00 90.75 313 GLN A C 1
ATOM 2461 O O . GLN A 1 313 ? 2.192 4.582 10.439 1.00 90.75 313 GLN A O 1
ATOM 2466 N N . GLN A 1 314 ? 1.018 4.107 12.298 1.00 88.88 314 GLN A N 1
ATOM 2467 C CA . GLN A 1 314 ? 2.064 3.306 12.936 1.00 88.88 314 GLN A CA 1
ATOM 2468 C C . GLN A 1 314 ? 2.296 1.980 12.219 1.00 88.88 314 GLN A C 1
ATOM 2470 O O . GLN A 1 314 ? 3.413 1.492 12.217 1.00 88.88 314 GLN A O 1
ATOM 2475 N N . GLY A 1 315 ? 1.282 1.390 11.603 1.00 82.94 315 GLY A N 1
ATOM 2476 C CA . GLY A 1 315 ? 1.338 0.132 10.874 1.00 82.94 315 GLY A CA 1
ATOM 2477 C C . GLY A 1 315 ? 2.018 0.313 9.528 1.00 82.94 315 GLY A C 1
ATOM 2478 O O . GLY A 1 315 ? 2.894 -0.469 9.193 1.00 82.94 315 GLY A O 1
ATOM 2479 N N . ALA A 1 316 ? 1.724 1.393 8.803 1.00 81.81 316 ALA A N 1
ATOM 2480 C CA . ALA A 1 316 ? 2.483 1.799 7.621 1.00 81.81 316 ALA A CA 1
ATOM 2481 C C . ALA A 1 316 ? 3.963 2.022 7.980 1.00 81.81 316 ALA A C 1
ATOM 2483 O O . ALA A 1 316 ? 4.866 1.504 7.321 1.00 81.81 316 ALA A O 1
ATOM 2484 N N . ALA A 1 317 ? 4.210 2.701 9.105 1.00 76.62 317 ALA A N 1
ATOM 2485 C CA . ALA A 1 317 ? 5.541 2.889 9.664 1.00 76.62 317 ALA A CA 1
ATOM 2486 C C . ALA A 1 317 ? 6.234 1.579 10.065 1.00 76.62 317 ALA A C 1
ATOM 2488 O O . ALA A 1 317 ? 7.405 1.376 9.757 1.00 76.62 317 ALA A O 1
ATOM 2489 N N . GLN A 1 318 ? 5.529 0.698 10.771 1.00 71.00 318 GLN A N 1
ATOM 2490 C CA . GLN A 1 318 ? 6.047 -0.551 11.314 1.00 71.00 318 GLN A CA 1
ATOM 2491 C C . GLN A 1 318 ? 6.186 -1.614 10.242 1.00 71.00 318 GLN A C 1
ATOM 2493 O O . GLN A 1 318 ? 7.112 -2.403 10.326 1.00 71.00 318 GLN A O 1
ATOM 2498 N N . ARG A 1 319 ? 5.324 -1.649 9.224 1.00 67.06 319 ARG A N 1
ATOM 2499 C CA . ARG A 1 319 ? 5.529 -2.452 8.016 1.00 67.06 319 ARG A CA 1
ATOM 2500 C C . ARG A 1 319 ? 6.870 -2.047 7.428 1.00 67.06 319 ARG A C 1
ATOM 2502 O O . ARG A 1 319 ? 7.738 -2.898 7.300 1.00 67.06 319 ARG A O 1
ATOM 2509 N N . GLN A 1 320 ? 7.110 -0.749 7.243 1.00 60.38 32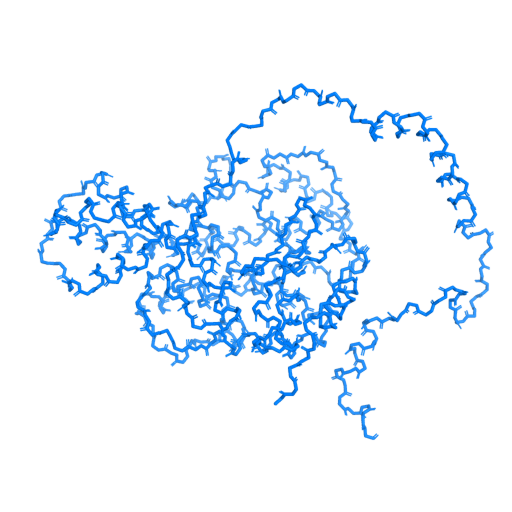0 GLN A N 1
ATOM 2510 C CA . GLN A 1 320 ? 8.413 -0.236 6.814 1.00 60.38 320 GLN A CA 1
ATOM 2511 C C . GLN A 1 320 ? 9.558 -0.562 7.803 1.00 60.38 320 GLN A C 1
ATOM 2513 O O . GLN A 1 320 ? 10.651 -0.880 7.349 1.00 60.38 320 GLN A O 1
ATOM 2518 N N . GLN A 1 321 ? 9.353 -0.566 9.127 1.00 58.31 321 GLN A N 1
ATOM 2519 C CA . GLN A 1 321 ? 10.404 -0.904 10.113 1.00 58.31 321 GLN A CA 1
ATOM 2520 C C . GLN A 1 321 ? 10.678 -2.413 10.268 1.00 58.31 321 GLN A C 1
ATOM 2522 O O . GLN A 1 321 ? 11.829 -2.803 10.436 1.00 58.31 321 GLN A O 1
ATOM 2527 N N . ARG A 1 322 ? 9.652 -3.271 10.217 1.00 58.78 322 ARG A N 1
ATOM 2528 C CA . ARG A 1 322 ? 9.773 -4.740 10.197 1.00 58.78 322 ARG A CA 1
ATOM 2529 C C . ARG A 1 322 ? 10.453 -5.196 8.929 1.00 58.78 322 ARG A C 1
ATOM 2531 O O . ARG A 1 322 ? 11.252 -6.121 8.974 1.00 58.78 322 ARG A O 1
ATOM 2538 N N . LEU A 1 323 ? 10.184 -4.493 7.834 1.00 48.81 323 LEU A N 1
ATOM 2539 C CA . LEU A 1 323 ? 10.995 -4.580 6.642 1.00 48.81 323 LEU A CA 1
ATOM 2540 C C . LEU A 1 323 ? 12.455 -4.231 6.986 1.00 48.81 323 LEU A C 1
ATOM 2542 O O . LEU A 1 323 ? 13.332 -5.055 6.796 1.00 48.81 323 LEU A O 1
ATOM 2546 N N . CYS A 1 324 ? 12.740 -3.115 7.656 1.00 39.72 324 CYS A N 1
ATOM 2547 C CA . CYS A 1 324 ? 14.109 -2.817 8.117 1.00 39.72 324 CYS A CA 1
ATOM 2548 C C . CYS A 1 324 ? 14.715 -3.825 9.130 1.00 39.72 324 CYS A C 1
ATOM 2550 O O . CYS A 1 324 ? 15.868 -3.646 9.520 1.00 39.72 324 CYS A O 1
ATOM 2552 N N . GLY A 1 325 ? 13.950 -4.853 9.532 1.00 37.31 325 GLY A N 1
ATOM 2553 C CA . GLY A 1 325 ? 14.281 -6.045 10.322 1.00 37.31 325 GLY A CA 1
ATOM 2554 C C . GLY A 1 325 ? 14.942 -5.801 11.669 1.00 37.31 325 GLY A C 1
ATOM 2555 O O . GLY A 1 325 ? 15.772 -6.582 12.133 1.00 37.31 325 GLY A O 1
ATOM 2556 N N . GLY A 1 326 ? 14.463 -4.757 12.333 1.00 41.38 326 GLY A N 1
ATOM 2557 C CA . GLY A 1 326 ? 14.765 -4.476 13.716 1.00 41.38 326 GLY A CA 1
ATOM 2558 C C . GLY A 1 326 ? 13.715 -4.965 14.701 1.00 41.38 326 GLY A C 1
ATOM 2559 O O . GLY A 1 326 ? 12.519 -4.786 14.474 1.00 41.38 326 GLY A O 1
ATOM 2560 N N . ALA A 1 327 ? 14.153 -5.453 15.864 1.00 40.50 327 ALA A N 1
ATOM 2561 C CA . ALA A 1 327 ? 13.319 -5.364 17.058 1.00 40.50 327 ALA A CA 1
ATOM 2562 C C . ALA A 1 327 ? 12.985 -3.875 17.323 1.00 40.50 327 ALA A C 1
ATOM 2564 O O . ALA A 1 327 ? 13.857 -3.015 17.102 1.00 40.50 327 ALA A O 1
ATOM 2565 N N . PRO A 1 328 ? 11.752 -3.546 17.760 1.00 43.28 328 PRO A N 1
ATOM 2566 C CA . PRO A 1 328 ? 11.403 -2.180 18.130 1.00 43.28 328 PRO A CA 1
ATOM 2567 C C . PRO A 1 328 ? 12.370 -1.713 19.220 1.00 43.28 328 PRO A C 1
ATOM 2569 O O . PRO A 1 328 ? 12.465 -2.343 20.269 1.00 43.28 328 PRO A O 1
ATOM 2572 N N . VAL A 1 329 ? 13.122 -0.641 18.957 1.00 41.53 329 VAL A N 1
ATOM 2573 C CA . VAL A 1 329 ? 13.960 -0.007 19.981 1.00 41.53 329 VAL A CA 1
ATOM 2574 C C . VAL A 1 329 ? 13.004 0.747 20.905 1.00 41.53 329 VAL A C 1
ATOM 2576 O O . VAL A 1 329 ? 12.340 1.679 20.443 1.00 41.53 329 VAL A O 1
ATOM 2579 N N . PRO A 1 330 ? 12.866 0.361 22.183 1.00 35.91 330 PRO A N 1
ATOM 2580 C CA . PRO A 1 330 ? 11.986 1.074 23.087 1.00 35.91 330 PRO A CA 1
ATOM 2581 C C . PRO A 1 330 ? 12.631 2.417 23.451 1.00 35.91 330 PRO A C 1
ATOM 2583 O O . PRO A 1 330 ? 13.735 2.449 23.987 1.00 35.91 330 PRO A O 1
ATOM 2586 N N . GLY A 1 331 ? 11.931 3.527 23.190 1.00 37.06 331 GLY A N 1
ATOM 2587 C CA . GLY A 1 331 ? 12.152 4.759 23.956 1.00 37.06 331 GLY A CA 1
ATOM 2588 C C . GLY A 1 331 ? 12.792 5.962 23.261 1.00 37.06 331 GLY A C 1
ATOM 2589 O O . GLY A 1 331 ? 13.539 6.686 23.914 1.00 37.06 331 GLY A O 1
ATOM 2590 N N . ARG A 1 332 ? 12.458 6.275 22.001 1.00 34.06 332 ARG A N 1
ATOM 2591 C CA . ARG A 1 332 ? 12.626 7.657 21.510 1.00 34.06 332 ARG A CA 1
ATOM 2592 C C . ARG A 1 332 ? 11.275 8.252 21.103 1.00 34.06 332 ARG A C 1
ATOM 2594 O O . ARG A 1 332 ? 10.688 7.755 20.145 1.00 34.06 332 ARG A O 1
ATOM 2601 N N . PRO A 1 333 ? 10.764 9.286 21.800 1.00 36.28 333 PRO A N 1
ATOM 2602 C CA . PRO A 1 333 ? 9.560 9.996 21.386 1.00 36.28 333 PRO A CA 1
ATOM 2603 C C . PRO A 1 333 ? 9.894 10.838 20.148 1.00 36.28 333 PRO A C 1
ATOM 2605 O O . PRO A 1 333 ? 10.227 12.016 20.229 1.00 36.28 333 PRO A O 1
ATOM 2608 N N . GLY A 1 334 ? 9.883 10.194 18.982 1.00 35.06 334 GLY A N 1
ATOM 2609 C CA . GLY A 1 334 ? 9.883 10.864 17.692 1.00 35.06 334 GLY A CA 1
ATOM 2610 C C . GLY A 1 334 ? 8.454 11.266 17.374 1.00 35.06 334 GLY A C 1
ATOM 2611 O O . GLY A 1 334 ? 7.717 10.479 16.788 1.00 35.06 334 GLY A O 1
ATOM 2612 N N . GLY A 1 335 ? 8.059 12.471 17.784 1.00 30.42 335 GLY A N 1
ATOM 2613 C CA . GLY A 1 335 ? 6.822 13.083 17.318 1.00 30.42 335 GLY A CA 1
ATOM 2614 C C . GLY A 1 335 ? 6.881 13.219 15.800 1.00 30.42 335 GLY A C 1
ATOM 2615 O O . GLY A 1 335 ? 7.536 14.116 15.272 1.00 30.42 335 GLY A O 1
ATOM 2616 N N . VAL A 1 336 ? 6.226 12.305 15.087 1.00 36.03 336 VAL A N 1
ATOM 2617 C CA . VAL A 1 336 ? 5.892 12.500 13.679 1.00 36.03 336 VAL A CA 1
ATOM 2618 C C . VAL A 1 336 ? 4.746 13.500 13.685 1.00 36.03 336 VAL A C 1
ATOM 2620 O O . VAL A 1 336 ? 3.583 13.122 13.778 1.00 36.03 336 VAL A O 1
ATOM 2623 N N . GLY A 1 337 ? 5.081 14.790 13.681 1.00 28.86 337 GLY A N 1
ATOM 2624 C CA . GLY A 1 337 ? 4.083 15.828 13.464 1.00 28.86 337 GLY A CA 1
ATOM 2625 C C . GLY A 1 337 ? 3.353 15.567 12.139 1.00 28.86 337 GLY A C 1
ATOM 2626 O O . GLY A 1 337 ? 3.968 15.035 11.204 1.00 28.86 337 GLY A O 1
ATOM 2627 N N . PRO A 1 338 ? 2.058 15.913 12.030 1.00 31.12 338 PRO A N 1
ATOM 2628 C CA . PRO A 1 338 ? 1.378 15.893 10.745 1.00 31.12 338 PRO A CA 1
ATOM 2629 C C . PRO A 1 338 ? 2.203 16.715 9.754 1.00 31.12 338 PRO A C 1
ATOM 2631 O O . PRO A 1 338 ? 2.672 17.808 10.072 1.00 31.12 338 PRO A O 1
ATOM 2634 N N . SER A 1 339 ? 2.429 16.157 8.563 1.00 32.50 339 SER A N 1
ATOM 2635 C CA . SER A 1 339 ? 3.072 16.876 7.465 1.00 32.50 339 SER A CA 1
ATOM 2636 C C . SER A 1 339 ? 2.356 18.225 7.291 1.00 32.50 339 SER A C 1
ATOM 2638 O O . SER A 1 339 ? 1.160 18.209 6.993 1.00 32.50 339 SER A O 1
ATOM 2640 N N . PRO A 1 340 ? 3.026 19.378 7.478 1.00 29.22 340 PRO A N 1
ATOM 2641 C CA . PRO A 1 340 ? 2.383 20.696 7.538 1.00 29.22 340 PRO A CA 1
ATOM 2642 C C . PRO A 1 340 ? 1.852 21.197 6.179 1.00 29.22 340 PRO A C 1
ATOM 2644 O O . PRO A 1 340 ? 1.636 22.387 5.992 1.00 29.22 340 PRO A O 1
ATOM 2647 N N . TRP A 1 341 ? 1.646 20.303 5.212 1.00 31.42 341 TRP A N 1
ATOM 2648 C CA . TRP A 1 341 ? 1.391 20.637 3.811 1.00 31.42 341 TRP A CA 1
ATOM 2649 C C . TRP A 1 341 ? 0.007 20.204 3.310 1.00 31.42 341 TRP A C 1
ATOM 2651 O O . TRP A 1 341 ? -0.212 20.214 2.100 1.00 31.42 341 TRP A O 1
ATOM 2661 N N . ARG A 1 342 ? -0.906 19.765 4.192 1.00 35.72 342 ARG A N 1
ATOM 2662 C CA . ARG A 1 342 ? -2.167 19.136 3.757 1.00 35.72 342 ARG A CA 1
ATOM 2663 C C . ARG A 1 342 ? -3.407 20.020 3.682 1.00 35.72 342 ARG A C 1
ATOM 2665 O O . ARG A 1 342 ? -4.295 19.634 2.934 1.00 35.72 342 ARG A O 1
ATOM 2672 N N . ASP A 1 343 ? -3.447 21.206 4.282 1.00 33.12 343 ASP A N 1
ATOM 2673 C CA . ASP A 1 343 ? -4.669 22.019 4.254 1.00 33.12 343 ASP A CA 1
ATOM 2674 C C . ASP A 1 343 ? -4.404 23.429 3.707 1.00 33.12 343 ASP A C 1
ATOM 2676 O O . ASP A 1 343 ? -3.648 24.208 4.280 1.00 33.12 343 ASP A O 1
ATOM 2680 N N . ASN A 1 344 ? -5.059 23.725 2.577 1.00 32.12 344 ASN A N 1
ATOM 2681 C CA . ASN A 1 344 ? -4.930 24.885 1.685 1.00 32.12 344 ASN A CA 1
ATOM 2682 C C . ASN A 1 344 ? -3.618 24.985 0.880 1.00 32.12 344 ASN A C 1
ATOM 2684 O O . ASN A 1 344 ? -2.543 25.137 1.460 1.00 32.12 344 ASN A O 1
ATOM 2688 N N . PRO A 1 345 ? -3.666 25.029 -0.472 1.00 33.03 345 PRO A N 1
ATOM 2689 C CA . PRO A 1 345 ? -2.587 25.671 -1.201 1.00 33.03 345 PRO A CA 1
ATOM 2690 C C . PRO A 1 345 ? -2.610 27.141 -0.782 1.00 33.03 345 PRO A C 1
ATOM 2692 O O . PRO A 1 345 ? -3.451 27.911 -1.236 1.00 33.03 345 PRO A O 1
ATOM 2695 N N . LEU A 1 346 ? -1.715 27.520 0.130 1.00 30.30 346 LEU A N 1
ATOM 2696 C CA . LEU A 1 346 ? -1.320 28.910 0.277 1.00 30.30 346 LEU A CA 1
ATOM 2697 C C . LEU A 1 346 ? -0.975 29.391 -1.134 1.00 30.30 346 LEU A C 1
ATOM 2699 O O . LEU A 1 346 ? 0.003 28.923 -1.725 1.00 30.30 346 LEU A O 1
ATOM 2703 N N . GLU A 1 347 ? -1.782 30.299 -1.682 1.00 32.62 347 GLU A N 1
ATOM 2704 C CA . GLU A 1 347 ? -1.341 31.188 -2.749 1.00 32.62 347 GLU A CA 1
ATOM 2705 C C . GLU A 1 347 ? -0.228 32.047 -2.149 1.00 32.62 347 GLU A C 1
ATOM 2707 O O . GLU A 1 347 ? -0.428 33.173 -1.699 1.00 32.62 347 GLU A O 1
ATOM 2712 N N . LEU A 1 348 ? 0.962 31.457 -2.036 1.00 33.28 348 LEU A N 1
ATOM 2713 C CA . LEU A 1 348 ? 2.147 32.193 -1.674 1.00 33.28 348 LEU A CA 1
ATOM 2714 C C . LEU A 1 348 ? 2.364 33.188 -2.815 1.00 33.28 348 LEU A C 1
ATOM 2716 O O . LEU A 1 348 ? 2.452 32.754 -3.972 1.00 33.28 348 LEU A O 1
ATOM 2720 N N . PRO A 1 349 ? 2.452 34.502 -2.532 1.00 37.69 349 PRO A N 1
ATOM 2721 C CA . PRO A 1 349 ? 2.936 35.435 -3.535 1.00 37.69 349 PRO A CA 1
ATOM 2722 C C . PRO A 1 349 ? 4.254 34.867 -4.072 1.00 37.69 349 PRO A C 1
ATOM 2724 O O . PRO A 1 349 ? 5.025 34.310 -3.278 1.00 37.69 349 PRO A O 1
ATOM 2727 N N . PRO A 1 350 ? 4.490 34.916 -5.397 1.00 50.50 350 PRO A N 1
ATOM 2728 C CA . PRO A 1 350 ? 5.649 34.278 -6.000 1.00 50.50 350 PRO A CA 1
ATOM 2729 C C . PRO A 1 350 ? 6.879 34.682 -5.200 1.00 50.50 350 PRO A C 1
ATOM 2731 O O . PRO A 1 350 ? 7.149 35.877 -5.045 1.00 50.50 350 PRO A O 1
ATOM 2734 N N . ALA A 1 351 ? 7.555 33.684 -4.620 1.00 50.47 351 ALA A N 1
ATOM 2735 C CA . ALA A 1 351 ? 8.707 33.933 -3.773 1.00 50.47 351 ALA A CA 1
ATOM 2736 C C . ALA A 1 351 ? 9.655 34.867 -4.538 1.00 50.47 351 ALA A C 1
ATOM 2738 O O . ALA A 1 351 ? 9.890 34.624 -5.731 1.00 50.47 351 ALA A O 1
ATOM 2739 N N . PRO A 1 352 ? 10.157 35.948 -3.906 1.00 60.00 352 PRO A N 1
ATOM 2740 C CA . PRO A 1 352 ? 11.070 36.855 -4.578 1.00 60.00 352 PRO A CA 1
ATOM 2741 C C . PRO A 1 352 ? 12.194 36.011 -5.183 1.00 60.00 352 PRO A C 1
ATOM 2743 O O . PRO A 1 352 ? 12.702 35.111 -4.502 1.00 60.00 352 PRO A O 1
ATOM 2746 N N . PRO A 1 353 ? 12.522 36.212 -6.472 1.00 67.12 353 PRO A N 1
ATOM 2747 C CA . PRO A 1 353 ? 13.427 35.323 -7.171 1.00 67.12 353 PRO A CA 1
ATOM 2748 C C . PRO A 1 353 ? 14.729 35.258 -6.383 1.00 67.12 353 PRO A C 1
ATOM 2750 O O . PRO A 1 353 ? 15.373 36.280 -6.138 1.00 67.12 353 PRO A O 1
ATOM 2753 N N . THR A 1 354 ? 15.080 34.045 -5.957 1.00 84.44 354 THR A N 1
ATOM 2754 C CA . THR A 1 354 ? 16.341 33.775 -5.271 1.00 84.44 354 THR A CA 1
ATOM 2755 C C . THR A 1 354 ? 17.497 34.289 -6.126 1.00 84.44 354 THR A C 1
ATOM 2757 O O . THR A 1 354 ? 17.357 34.441 -7.343 1.00 84.44 354 THR A O 1
ATOM 2760 N N . ASP A 1 355 ? 18.665 34.531 -5.533 1.00 76.88 355 ASP A N 1
ATOM 2761 C CA . ASP A 1 355 ? 19.852 34.926 -6.309 1.00 76.88 355 ASP A CA 1
ATOM 2762 C C . ASP A 1 355 ? 20.135 33.939 -7.448 1.00 76.88 355 ASP A C 1
ATOM 2764 O O . ASP A 1 355 ? 20.458 34.342 -8.564 1.00 76.88 355 ASP A O 1
ATOM 2768 N N . TYR A 1 356 ? 19.857 32.653 -7.211 1.00 73.62 356 TYR A N 1
ATOM 2769 C CA . TYR A 1 356 ? 19.866 31.622 -8.242 1.00 73.62 356 TYR A CA 1
ATOM 2770 C C . TYR A 1 356 ? 18.805 31.843 -9.335 1.00 73.62 356 TYR A C 1
ATOM 2772 O O . TYR A 1 356 ? 19.114 31.733 -10.518 1.00 73.62 356 TYR A O 1
ATOM 2780 N N . GLY A 1 357 ? 17.561 32.176 -8.976 1.00 75.62 357 GLY A N 1
ATOM 2781 C CA . GLY A 1 357 ? 16.496 32.490 -9.934 1.00 75.62 357 GLY A CA 1
ATOM 2782 C C . GLY A 1 357 ? 16.813 33.709 -10.804 1.00 75.62 357 GLY A C 1
ATOM 2783 O O . GLY A 1 357 ? 16.586 33.675 -12.014 1.00 75.62 357 GLY A O 1
ATOM 2784 N N . ARG A 1 358 ? 17.409 34.754 -10.216 1.00 85.31 358 ARG A N 1
ATOM 2785 C CA . ARG A 1 358 ? 17.872 35.948 -10.941 1.00 85.31 358 ARG A CA 1
ATOM 2786 C C . ARG A 1 358 ? 19.028 35.624 -11.884 1.00 85.31 358 ARG A C 1
ATOM 2788 O O . ARG A 1 358 ? 18.956 35.973 -13.060 1.00 85.31 358 ARG A O 1
ATOM 2795 N N . ALA A 1 359 ? 20.032 34.887 -11.407 1.00 81.38 359 ALA A N 1
ATOM 2796 C CA . ALA A 1 359 ? 21.141 34.424 -12.238 1.00 81.38 359 ALA A CA 1
ATOM 2797 C C . ALA A 1 359 ? 20.646 33.539 -13.395 1.00 81.38 359 ALA A C 1
ATOM 2799 O O . ALA A 1 359 ? 21.041 33.735 -14.541 1.00 81.38 359 ALA A O 1
ATOM 2800 N N . ARG A 1 360 ? 19.710 32.617 -13.130 1.00 80.06 360 ARG A N 1
ATOM 2801 C CA . ARG A 1 360 ? 19.110 31.742 -14.147 1.00 80.06 360 ARG A CA 1
ATOM 2802 C C . ARG A 1 360 ? 18.346 32.530 -15.209 1.00 80.06 360 ARG A C 1
ATOM 2804 O O . ARG A 1 360 ? 18.477 32.203 -16.382 1.00 80.06 360 ARG A O 1
ATOM 2811 N N . LEU A 1 361 ? 17.573 33.550 -14.829 1.00 84.19 361 LEU A N 1
ATOM 2812 C CA . LEU A 1 361 ? 16.863 34.413 -15.782 1.00 84.19 361 LEU A CA 1
ATOM 2813 C C . LEU A 1 361 ? 17.829 35.209 -16.666 1.00 84.19 361 LEU A C 1
ATOM 2815 O O . LEU A 1 361 ? 17.584 35.333 -17.863 1.00 84.19 361 LEU A O 1
ATOM 2819 N N . GLN A 1 362 ? 18.947 35.687 -16.110 1.00 91.31 362 GLN A N 1
ATOM 2820 C CA . GLN A 1 362 ? 19.973 36.402 -16.876 1.00 91.31 362 GLN A CA 1
ATOM 2821 C C . GLN A 1 362 ? 20.620 35.528 -17.961 1.00 91.31 362 GLN A C 1
ATOM 2823 O O . GLN A 1 362 ? 20.928 36.027 -19.042 1.00 91.31 362 GLN A O 1
ATOM 2828 N N . VAL A 1 363 ? 20.797 34.228 -17.701 1.00 91.50 363 VAL A N 1
ATOM 2829 C CA . VAL A 1 363 ? 21.429 33.291 -18.650 1.00 91.50 363 VAL A CA 1
ATOM 2830 C C . VAL A 1 363 ? 20.432 32.385 -19.380 1.00 91.50 363 VAL A C 1
ATOM 2832 O O . VAL A 1 363 ? 20.847 31.525 -20.155 1.00 91.50 363 VAL A O 1
ATOM 2835 N N . ALA A 1 364 ? 19.122 32.555 -19.175 1.00 84.75 364 ALA A N 1
ATOM 2836 C CA . ALA A 1 364 ? 18.093 31.658 -19.712 1.00 84.75 364 ALA A CA 1
ATOM 2837 C C . ALA A 1 364 ? 18.172 31.529 -21.242 1.00 84.75 364 ALA A C 1
ATOM 2839 O O . ALA A 1 364 ? 18.138 30.425 -21.778 1.00 84.75 364 ALA A O 1
ATOM 2840 N N . SER A 1 365 ? 18.387 32.644 -21.944 1.00 84.31 365 SER A N 1
ATOM 2841 C CA . SER A 1 365 ? 18.551 32.656 -23.402 1.00 84.31 365 SER A CA 1
ATOM 2842 C C . SER A 1 365 ? 19.804 31.906 -23.870 1.00 84.31 365 SER A C 1
ATOM 2844 O O . SER A 1 365 ? 19.769 31.235 -24.903 1.00 84.31 365 SER A O 1
ATOM 2846 N N . GLN A 1 366 ? 20.894 31.967 -23.098 1.00 91.12 366 GLN A N 1
ATOM 2847 C CA . GLN A 1 366 ? 22.138 31.244 -23.374 1.00 91.12 366 GLN A CA 1
ATOM 2848 C C . GLN A 1 366 ? 21.959 29.740 -23.141 1.00 91.12 366 GLN A C 1
ATOM 2850 O O . GLN A 1 366 ? 22.412 28.939 -23.959 1.00 91.12 366 GLN A O 1
ATOM 2855 N N . ILE A 1 367 ? 21.241 29.355 -22.079 1.00 82.06 367 ILE A N 1
ATOM 2856 C CA . ILE A 1 367 ? 20.857 27.961 -21.819 1.00 82.06 367 ILE A CA 1
ATOM 2857 C C . ILE A 1 367 ? 19.998 27.437 -22.976 1.00 82.06 367 ILE A C 1
ATOM 2859 O O . ILE A 1 367 ? 20.310 26.390 -23.539 1.00 82.06 367 ILE A O 1
ATOM 2863 N N . ASP A 1 368 ? 18.978 28.181 -23.406 1.00 84.75 368 ASP A N 1
ATOM 2864 C CA . ASP A 1 368 ? 18.111 27.787 -24.524 1.00 84.75 368 ASP A CA 1
ATOM 2865 C C . ASP A 1 368 ? 18.871 27.678 -25.852 1.00 84.75 368 ASP A C 1
ATOM 2867 O O . ASP A 1 368 ? 18.559 26.839 -26.707 1.00 84.75 368 ASP A O 1
ATOM 2871 N N . GLN A 1 369 ? 19.864 28.540 -26.069 1.00 88.81 369 GLN A N 1
ATOM 2872 C CA . GLN A 1 369 ? 20.728 28.486 -27.242 1.00 88.81 369 GLN A CA 1
ATOM 2873 C C . GLN A 1 369 ? 21.651 27.266 -27.193 1.00 88.81 369 GLN A C 1
ATOM 2875 O O . GLN A 1 369 ? 21.764 26.553 -28.193 1.00 88.81 369 GLN A O 1
ATOM 2880 N N . LEU A 1 370 ? 22.253 26.979 -26.037 1.00 87.56 370 LEU A N 1
ATOM 2881 C CA . LEU A 1 370 ? 23.092 25.804 -25.822 1.00 87.56 370 LEU A CA 1
ATOM 2882 C C . LEU A 1 370 ? 22.292 24.510 -26.001 1.00 87.56 370 LEU A C 1
ATOM 2884 O O . LEU A 1 370 ? 22.730 23.625 -26.732 1.00 87.56 370 LEU A O 1
ATOM 2888 N N . VAL A 1 371 ? 21.088 24.422 -25.429 1.00 85.38 371 VAL A N 1
ATOM 2889 C CA . VAL A 1 371 ? 20.176 23.280 -25.603 1.00 85.38 371 VAL A CA 1
ATOM 2890 C C . VAL A 1 371 ? 19.828 23.086 -27.079 1.00 85.38 371 VAL A C 1
ATOM 2892 O O . VAL A 1 371 ? 19.886 21.965 -27.586 1.00 85.38 371 VAL A O 1
ATOM 2895 N N . ARG A 1 372 ? 19.530 24.165 -27.815 1.00 86.00 372 ARG A N 1
ATOM 2896 C CA . ARG A 1 372 ? 19.277 24.089 -29.264 1.00 86.00 372 ARG A CA 1
ATOM 2897 C C . ARG A 1 372 ? 20.507 23.636 -30.050 1.00 86.00 372 ARG A C 1
ATOM 2899 O O . ARG A 1 372 ? 20.356 22.859 -30.993 1.00 86.00 372 ARG A O 1
ATOM 2906 N N . LEU A 1 373 ? 21.703 24.099 -29.693 1.00 88.06 373 LEU A N 1
ATOM 2907 C CA . LEU A 1 373 ? 22.954 23.687 -30.336 1.00 88.06 373 LEU A CA 1
ATOM 2908 C C . LEU A 1 373 ? 23.261 22.214 -30.063 1.00 88.06 373 LEU A C 1
ATOM 2910 O O . LEU A 1 373 ? 23.479 21.462 -31.012 1.00 88.06 373 LEU A O 1
ATOM 2914 N N . LEU A 1 374 ? 23.174 21.778 -28.806 1.00 80.44 374 LEU A N 1
ATOM 2915 C CA . LEU A 1 374 ? 23.319 20.376 -28.422 1.00 80.44 374 LEU A CA 1
ATOM 2916 C C . LEU A 1 374 ? 22.282 19.506 -29.131 1.00 80.44 374 LEU A C 1
ATOM 2918 O O . LEU A 1 374 ? 22.641 18.492 -29.714 1.00 80.44 374 LEU A O 1
ATOM 2922 N N . GLY A 1 375 ? 21.022 19.935 -29.208 1.00 80.19 375 GLY A N 1
ATOM 2923 C CA . GLY A 1 375 ? 19.983 19.225 -29.953 1.00 80.19 375 GLY A CA 1
ATOM 2924 C C . GLY A 1 375 ? 20.273 19.097 -31.454 1.00 80.19 375 GLY A C 1
ATOM 2925 O O . GLY A 1 375 ? 19.889 18.104 -32.067 1.00 80.19 375 GLY A O 1
ATOM 2926 N N . ARG A 1 376 ? 20.972 20.061 -32.070 1.00 79.00 376 ARG A N 1
ATOM 2927 C CA . ARG A 1 376 ? 21.410 19.970 -33.478 1.00 79.00 376 ARG A CA 1
ATOM 2928 C C . ARG A 1 376 ? 22.617 19.056 -33.661 1.00 79.00 376 ARG A C 1
ATOM 2930 O O . ARG A 1 376 ? 22.675 18.371 -34.677 1.00 79.00 376 ARG A O 1
ATOM 2937 N N . VAL A 1 377 ? 23.563 19.082 -32.722 1.00 78.44 377 VAL A N 1
ATOM 2938 C CA . VAL A 1 377 ? 24.783 18.258 -32.749 1.00 78.44 377 VAL A CA 1
ATOM 2939 C C . VAL A 1 377 ? 24.453 16.797 -32.456 1.00 78.44 377 VAL A C 1
ATOM 2941 O O . VAL A 1 377 ? 24.932 15.904 -33.145 1.00 78.44 377 VAL A O 1
ATOM 2944 N N . LEU A 1 378 ? 23.595 16.558 -31.467 1.00 70.19 378 LEU A N 1
ATOM 2945 C CA . LEU A 1 378 ? 23.190 15.227 -31.026 1.00 70.19 378 LEU A CA 1
ATOM 2946 C C . LEU A 1 378 ? 22.083 14.622 -31.897 1.00 70.19 378 LEU A C 1
ATOM 2948 O O . LEU A 1 378 ? 21.861 13.415 -31.831 1.00 70.19 378 LEU A O 1
ATOM 2952 N N . LYS A 1 379 ? 21.396 15.415 -32.738 1.00 71.19 379 LYS A N 1
ATOM 2953 C CA . LYS A 1 379 ? 20.496 14.871 -33.765 1.00 71.19 379 LYS A CA 1
ATOM 2954 C C . LYS A 1 379 ? 21.329 14.071 -34.775 1.00 71.19 379 LYS A C 1
ATOM 2956 O O . LYS A 1 379 ? 22.141 14.675 -35.478 1.00 71.19 379 LYS A O 1
ATOM 2961 N N . PRO A 1 380 ? 21.119 12.750 -34.914 1.00 56.75 380 PRO A N 1
ATOM 2962 C CA . PRO A 1 380 ? 21.891 11.934 -35.844 1.00 56.75 380 PRO A CA 1
ATOM 2963 C C . PRO A 1 380 ? 21.650 12.413 -37.282 1.00 56.75 380 PRO A C 1
ATOM 2965 O O . PRO A 1 380 ? 20.574 12.208 -37.841 1.00 56.75 380 PRO A O 1
ATOM 2968 N N . ARG A 1 381 ? 22.632 13.095 -37.884 1.00 56.94 381 ARG A N 1
ATOM 2969 C CA . ARG A 1 381 ? 22.531 13.635 -39.257 1.00 56.94 381 ARG A CA 1
ATOM 2970 C C . ARG A 1 381 ? 22.810 12.602 -40.345 1.00 56.94 381 ARG A C 1
ATOM 2972 O O . ARG A 1 381 ? 22.528 12.849 -41.511 1.00 56.94 381 ARG A O 1
ATOM 2979 N N . GLN A 1 382 ? 23.333 11.442 -39.971 1.00 49.19 382 GLN A N 1
ATOM 2980 C CA . GLN A 1 382 ? 23.669 10.372 -40.894 1.00 49.19 382 GLN A CA 1
ATOM 2981 C C . GLN A 1 382 ? 23.050 9.084 -40.360 1.00 49.19 382 GLN A C 1
ATOM 2983 O O . GLN A 1 382 ? 23.292 8.709 -39.212 1.00 49.19 382 GLN A O 1
ATOM 2988 N N . ARG A 1 383 ? 22.236 8.404 -41.179 1.00 45.16 383 ARG A N 1
ATOM 2989 C CA . ARG A 1 383 ? 21.861 7.014 -40.902 1.00 45.16 383 ARG A CA 1
ATOM 2990 C C . ARG A 1 383 ? 23.157 6.213 -40.890 1.00 45.16 383 ARG A C 1
ATOM 2992 O O . ARG A 1 383 ? 23.718 5.926 -41.946 1.00 45.16 383 ARG A O 1
ATOM 2999 N N . LEU A 1 384 ? 23.644 5.903 -39.691 1.00 39.97 384 LEU A N 1
ATOM 3000 C CA . LEU A 1 384 ? 24.684 4.908 -39.492 1.00 39.97 384 LEU A CA 1
ATOM 3001 C C . LEU A 1 384 ? 24.213 3.645 -40.209 1.00 39.97 384 LEU A C 1
ATOM 3003 O O . LEU A 1 384 ? 23.157 3.097 -39.886 1.00 39.97 384 LEU A O 1
ATOM 3007 N N . ARG A 1 385 ? 24.970 3.229 -41.232 1.00 43.47 385 ARG A N 1
ATOM 3008 C CA . ARG A 1 385 ? 24.831 1.895 -41.813 1.00 43.47 385 ARG A CA 1
ATOM 3009 C C . ARG A 1 385 ? 24.785 0.913 -40.651 1.00 43.47 385 ARG A C 1
ATOM 3011 O O . ARG A 1 385 ? 25.619 0.998 -39.753 1.00 43.47 385 ARG A O 1
ATOM 3018 N N . THR A 1 386 ? 23.803 0.023 -40.678 1.00 36.56 386 THR A N 1
ATOM 3019 C CA . THR A 1 386 ? 23.597 -1.066 -39.727 1.00 36.56 386 THR A CA 1
ATOM 3020 C C . THR A 1 386 ? 24.843 -1.949 -39.664 1.00 36.56 386 THR A C 1
ATOM 3022 O O . THR A 1 386 ? 24.957 -2.971 -40.330 1.00 36.56 386 THR A O 1
ATOM 3025 N N . ARG A 1 387 ? 25.814 -1.535 -38.855 1.00 44.31 387 ARG A N 1
ATOM 3026 C CA . ARG A 1 387 ? 26.788 -2.405 -38.213 1.00 44.31 387 ARG A CA 1
ATOM 3027 C C . ARG A 1 387 ? 26.390 -2.446 -36.749 1.00 44.31 387 ARG A C 1
ATOM 3029 O O . ARG A 1 387 ? 26.233 -1.408 -36.114 1.00 44.31 387 ARG A O 1
ATOM 3036 N N . SER A 1 388 ? 26.148 -3.647 -36.245 1.00 41.03 388 SER A N 1
ATOM 3037 C CA . SER A 1 388 ? 25.823 -3.894 -34.846 1.00 41.03 388 SER A CA 1
ATOM 3038 C C . SER A 1 388 ? 26.924 -3.329 -33.940 1.00 41.03 388 SER A C 1
ATOM 3040 O O . SER A 1 388 ? 28.047 -3.829 -33.958 1.00 41.03 388 SER A O 1
ATOM 3042 N N . GLY A 1 389 ? 26.603 -2.294 -33.162 1.00 52.06 389 GLY A N 1
ATOM 3043 C CA . GLY A 1 389 ? 27.499 -1.683 -32.177 1.00 5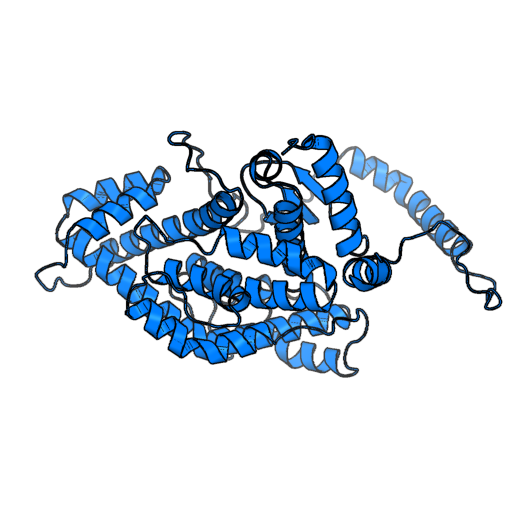2.06 389 GLY A CA 1
ATOM 3044 C C . GLY A 1 389 ? 27.253 -0.179 -32.039 1.00 52.06 389 GLY A C 1
ATOM 3045 O O . GLY A 1 389 ? 27.421 0.567 -32.999 1.00 52.06 389 GLY A O 1
ATOM 3046 N N . TYR A 1 390 ? 26.828 0.273 -30.855 1.00 44.03 390 TYR A N 1
ATOM 3047 C CA . TYR A 1 390 ? 26.599 1.696 -30.574 1.00 44.03 390 TYR A CA 1
ATOM 3048 C C . TYR A 1 390 ? 27.934 2.457 -30.395 1.00 44.03 390 TYR A C 1
ATOM 3050 O O . TYR A 1 390 ? 28.847 1.899 -29.785 1.00 44.03 390 TYR A O 1
ATOM 3058 N N . PRO A 1 391 ? 28.067 3.722 -30.859 1.00 45.16 391 PRO A N 1
ATOM 3059 C CA . PRO A 1 391 ? 29.354 4.434 -30.901 1.00 45.16 391 PRO A CA 1
ATOM 3060 C C . PRO A 1 391 ? 29.763 5.153 -29.603 1.00 45.16 391 PRO A C 1
ATOM 3062 O O . PRO A 1 391 ? 30.871 5.675 -29.534 1.00 45.16 391 PRO A O 1
ATOM 3065 N N . SER A 1 392 ? 28.910 5.225 -28.577 1.00 45.91 392 SER A N 1
ATOM 3066 C CA . SER A 1 392 ? 29.188 6.006 -27.361 1.00 45.91 392 SER A CA 1
ATOM 3067 C C . SER A 1 392 ? 28.836 5.227 -26.093 1.00 45.91 392 SER A C 1
ATOM 3069 O O . SER A 1 392 ? 27.701 5.282 -25.628 1.00 45.91 392 SER A O 1
ATOM 3071 N N . GLY A 1 393 ? 29.824 4.520 -25.536 1.00 49.94 393 GLY A N 1
ATOM 3072 C CA . GLY A 1 393 ? 29.763 3.907 -24.205 1.00 49.94 393 GLY A CA 1
ATOM 3073 C C . GLY A 1 393 ? 28.837 2.692 -24.097 1.00 49.94 393 GLY A C 1
ATOM 3074 O O . GLY A 1 393 ? 27.692 2.695 -24.544 1.00 49.94 393 GLY A O 1
ATOM 3075 N N . ARG A 1 394 ? 29.327 1.615 -23.476 1.00 44.41 394 ARG A N 1
ATOM 3076 C CA . ARG A 1 394 ? 28.528 0.418 -23.187 1.00 44.41 394 ARG A CA 1
ATOM 3077 C C . ARG A 1 394 ? 27.474 0.750 -22.124 1.00 44.41 394 ARG A C 1
ATOM 3079 O O . ARG A 1 394 ? 27.700 0.508 -20.945 1.00 44.41 394 ARG A O 1
ATOM 3086 N N . ARG A 1 395 ? 26.309 1.275 -22.518 1.00 51.38 395 ARG A N 1
ATOM 3087 C CA . ARG A 1 395 ? 25.109 1.109 -21.688 1.00 51.38 395 ARG A CA 1
ATOM 3088 C C . ARG A 1 395 ? 24.826 -0.389 -21.648 1.00 51.38 395 ARG A C 1
ATOM 3090 O O . ARG A 1 395 ? 24.512 -0.992 -22.672 1.00 51.38 395 ARG A O 1
ATOM 3097 N N . VAL A 1 396 ? 25.055 -0.994 -20.486 1.00 59.84 396 VAL A N 1
ATOM 3098 C CA . VAL A 1 396 ? 24.742 -2.400 -20.243 1.00 59.84 396 VAL A CA 1
ATOM 3099 C C . VAL A 1 396 ? 23.236 -2.555 -20.423 1.00 59.84 396 VAL A C 1
ATOM 3101 O O . VAL A 1 396 ? 22.456 -1.875 -19.758 1.00 59.84 396 VAL A O 1
ATOM 3104 N N . ASP A 1 397 ? 22.823 -3.408 -21.358 1.00 71.12 397 ASP A N 1
ATOM 3105 C CA . ASP A 1 397 ? 21.423 -3.802 -21.486 1.00 71.12 397 ASP A CA 1
ATOM 3106 C C . ASP A 1 397 ? 21.071 -4.636 -20.252 1.00 71.12 397 ASP A C 1
ATOM 3108 O O . ASP A 1 397 ? 21.320 -5.841 -20.205 1.00 71.12 397 ASP A O 1
ATOM 3112 N N . LEU A 1 398 ? 20.543 -3.968 -19.226 1.00 68.38 398 LEU A N 1
ATOM 3113 C CA . LEU A 1 398 ? 20.196 -4.595 -17.955 1.00 68.38 398 LEU A CA 1
ATOM 3114 C C . LEU A 1 398 ? 19.175 -5.712 -18.131 1.00 68.38 398 LEU A C 1
ATOM 3116 O O . LEU A 1 398 ? 19.248 -6.701 -17.415 1.00 68.38 398 LEU A O 1
ATOM 3120 N N . LYS A 1 399 ? 18.271 -5.621 -19.113 1.00 69.94 399 LYS A N 1
ATOM 3121 C CA . LYS A 1 399 ? 17.329 -6.710 -19.391 1.00 69.94 399 LYS A CA 1
ATOM 3122 C C . LYS A 1 399 ? 18.081 -7.952 -19.857 1.00 69.94 399 LYS A C 1
ATOM 3124 O O . LYS A 1 399 ? 17.786 -9.057 -19.407 1.00 69.94 399 LYS A O 1
ATOM 3129 N N . ARG A 1 400 ? 19.064 -7.778 -20.742 1.00 70.75 400 ARG A N 1
ATOM 3130 C CA . ARG A 1 400 ? 19.919 -8.874 -21.208 1.00 70.75 400 ARG A CA 1
ATOM 3131 C C . ARG A 1 400 ? 20.833 -9.402 -20.102 1.00 70.75 400 ARG A C 1
ATOM 3133 O O . ARG A 1 400 ? 20.973 -10.615 -20.004 1.00 70.75 400 ARG A O 1
ATOM 3140 N N . LEU A 1 401 ? 21.403 -8.526 -19.273 1.00 75.44 401 LEU A N 1
ATOM 3141 C CA . LEU A 1 401 ? 22.243 -8.913 -18.135 1.00 75.44 401 LEU A CA 1
ATOM 3142 C C . LEU A 1 401 ? 21.441 -9.698 -17.089 1.00 75.44 401 LEU A C 1
ATOM 3144 O O . LEU A 1 401 ? 21.855 -10.779 -16.704 1.00 75.44 401 LEU A O 1
ATOM 3148 N N . MET A 1 402 ? 20.264 -9.212 -16.686 1.00 74.44 402 MET A N 1
ATOM 3149 C CA . MET A 1 402 ? 19.408 -9.915 -15.723 1.00 74.44 402 MET A CA 1
ATOM 3150 C C . MET A 1 402 ? 18.842 -11.215 -16.295 1.00 74.44 402 MET A C 1
ATOM 3152 O O . MET A 1 402 ? 18.642 -12.167 -15.553 1.00 74.44 402 MET A O 1
ATOM 3156 N N . LYS A 1 403 ? 18.591 -11.289 -17.611 1.00 72.25 403 LYS A N 1
ATOM 3157 C CA . LYS A 1 403 ? 18.213 -12.549 -18.267 1.00 72.25 403 LYS A CA 1
ATOM 3158 C C . LYS A 1 403 ? 19.370 -13.553 -18.285 1.00 72.25 403 LYS A C 1
ATOM 3160 O O . LYS A 1 403 ? 19.112 -14.742 -18.164 1.00 72.25 403 LYS A O 1
ATOM 3165 N N . PHE A 1 404 ? 20.602 -13.077 -18.462 1.00 75.38 404 PHE A N 1
ATOM 3166 C CA . PHE A 1 404 ? 21.805 -13.903 -18.369 1.00 75.38 404 PHE A CA 1
ATOM 3167 C C . PHE A 1 404 ? 21.993 -14.426 -16.940 1.00 75.38 404 PHE A C 1
ATOM 3169 O O . PHE A 1 404 ? 22.153 -15.624 -16.755 1.00 75.38 404 PHE A O 1
ATOM 3176 N N . ASP A 1 405 ? 21.879 -13.550 -15.939 1.00 70.69 405 ASP A N 1
ATOM 3177 C CA . ASP A 1 405 ? 22.030 -13.912 -14.526 1.00 70.69 405 ASP A CA 1
ATOM 3178 C C . ASP A 1 405 ? 20.939 -14.877 -14.030 1.00 70.69 405 ASP A C 1
ATOM 3180 O O . ASP A 1 405 ? 21.199 -15.779 -13.240 1.00 70.69 405 ASP A O 1
ATOM 3184 N N . ALA A 1 406 ? 19.718 -14.745 -14.555 1.00 75.31 406 ALA A N 1
ATOM 3185 C CA . ALA A 1 406 ? 18.603 -15.630 -14.233 1.00 75.31 406 ALA A CA 1
ATOM 3186 C C . ALA A 1 406 ? 18.665 -17.017 -14.914 1.00 75.31 406 ALA A C 1
ATOM 3188 O O . ALA A 1 406 ? 17.801 -17.848 -14.628 1.00 75.31 406 ALA A O 1
ATOM 3189 N N . ASP A 1 407 ? 19.619 -17.280 -15.819 1.00 78.50 407 ASP A N 1
ATOM 3190 C CA . ASP A 1 407 ? 19.768 -18.579 -16.491 1.00 78.50 407 ASP A CA 1
ATOM 3191 C C . ASP A 1 407 ? 20.940 -19.384 -15.888 1.00 78.50 407 ASP A C 1
ATOM 3193 O O . ASP A 1 407 ? 22.094 -19.199 -16.287 1.00 78.50 407 ASP A O 1
ATOM 3197 N N . PRO A 1 408 ? 20.677 -20.325 -14.957 1.00 63.91 408 PRO 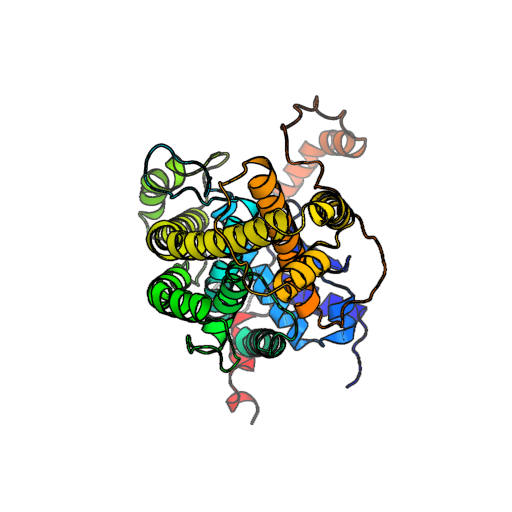A N 1
ATOM 3198 C CA . PRO A 1 408 ? 21.728 -21.091 -14.285 1.00 63.91 408 PRO A CA 1
ATOM 3199 C C . PRO A 1 408 ? 22.544 -21.986 -15.230 1.00 63.91 408 PRO A C 1
ATOM 3201 O O . PRO A 1 408 ? 23.606 -22.468 -14.848 1.00 63.91 408 PRO A O 1
ATOM 3204 N N . ARG A 1 409 ? 22.091 -22.211 -16.472 1.00 75.62 409 ARG A N 1
ATOM 3205 C CA . ARG A 1 409 ? 22.823 -23.019 -17.463 1.00 75.62 409 ARG A CA 1
ATOM 3206 C C . ARG A 1 409 ? 24.041 -22.298 -18.034 1.00 75.62 409 ARG A C 1
ATOM 3208 O O . ARG A 1 409 ? 24.889 -22.951 -18.627 1.00 75.62 409 ARG A O 1
ATOM 3215 N N . LEU A 1 410 ? 24.116 -20.975 -17.893 1.00 62.56 410 LEU A N 1
ATOM 3216 C CA . LEU A 1 410 ? 25.192 -20.150 -18.451 1.00 62.56 410 LEU A CA 1
ATOM 3217 C C . LEU A 1 410 ? 26.422 -20.051 -17.533 1.00 62.56 410 LEU A C 1
ATOM 3219 O O . LEU A 1 410 ? 27.404 -19.413 -17.906 1.00 62.56 410 LEU A O 1
ATOM 3223 N N . TYR A 1 411 ? 26.365 -20.684 -16.358 1.00 57.44 411 TYR A N 1
ATOM 3224 C CA . TYR A 1 411 ? 27.418 -20.688 -15.339 1.00 57.44 411 TYR A CA 1
ATOM 3225 C C . TYR A 1 411 ? 28.205 -22.010 -15.251 1.00 57.44 411 TYR A C 1
ATOM 3227 O O . TYR A 1 411 ? 29.058 -22.134 -14.373 1.00 57.44 411 TYR A O 1
ATOM 3235 N N . ASN A 1 412 ? 27.930 -22.971 -16.143 1.00 44.53 412 ASN A N 1
ATOM 3236 C CA . ASN A 1 412 ? 28.584 -24.286 -16.195 1.00 44.53 412 ASN A CA 1
ATOM 3237 C C . ASN A 1 412 ? 29.562 -24.410 -17.361 1.00 44.53 412 ASN A C 1
ATOM 3239 O O . ASN A 1 412 ? 29.166 -24.054 -18.496 1.00 44.53 412 ASN A O 1
#

Secondary structure (DSSP, 8-state):
-----HHHHHHHHHHHHHHHTTT---EEEE-SS--EEETTTTEEEE-HHHHHHT-HHHHHHHHHHHHHHHHH--GGGS-TT--SSS--PPPS-HHHHHHHHHHHHHHHHHHHHHHH-GGGHHHHHHHHHHH-S---S---HHHHHHHHHHHGGGGTTPPPSS---HHHHHHHHHHHHHHHHHHH----SSTT---TTHHHHHHHHHHHH-S---S---HHHHHHHHHHHHHHHHIIIIIHHHHHHHHHHHHHHHHHHHHH-TTHHHHHHHHHHTT-HHHHHHHHHHT-S--S-----HHHHHHHHHHHHHHHHHHHHHHHHHHTTPPP--------PPPTTSS----PPPPPPPHHHHHHHHHHHHHHHHHHHHHHHHS--S-----SS-SS-----HHHHHHHHT-GGGG-

Foldseek 3Di:
DPLPDLVVLQVVLQVLLCQLLVNPVQAEAADDQFFAQDPVNSYTYDDSLLSRPVDRLLSLLSSQLRVLCVVFPDCVQFPLADDDDDDFDHFPDPLLVVLLVSLLVLLLSVVLSCVLQVLNVVSNLSLLVLLLDEDPADDQLLLVLSSVLNNCVSVVNDDRPYDDPPLSVVLSVQCSVLSVVLSVLHADSDPPDAPPCLQVLLVVQVVVRGPDDPDDDDRRVSSSSVSNSVSSNSCRPGRSVSSSVSVVVQLVLQLLLCVVCVVCLVVLVVCLQQLNLSVSSRVSVVPDDHDDDDDDDPSSSVSSVSSVSSSSVVSSVVSRNSSSVDDPDPDDSPPPDPPPPPPDPPPPPPDDQDPVSVVCVVCVVVVVVVVVVCCVVVPPPDDDDPDPDDDDDPPDPSSVVSVCVPDPVNVD

Radius of gyration: 24.48 Å; chains: 1; bounding box: 57×61×75 Å